Protein AF-A0A2V8Y7J4-F1 (afdb_monomer_lite)

Radius of gyration: 35.72 Å; chains: 1; bounding box: 95×107×97 Å

Sequence (690 aa):
MPSPNEKLAESLDVLKALQEGNRRVFRSDDLSRVHRERLVENGFLQEVMKGWLISSSPDAQAGESTPWHASFWEFCARYCDERFGEQWHLSPEQSLFLHGERTVIPDQLVVHSPKATNNDIELLFGTTLYDLKVAEMPAPTALTARHGLRLFTPAAALVRVPESFFQLYPLEAQVVMASLADASDLLRLLLNGGHSAKAGYLAKAFRQTGRGELADEILRAMKGAGYDVRESSPFEAGQVFRRQSRPAAPIVGRVEMLWESMRGKVLASFPKAPGLPTNKEAYLRFVDEIYRTDAYHSLSIEGYSVTPALVEKVRQGGWDPEYDPGDRRNRDALAARGYWQAFQLVKKEVEKVIAGENPAALARAAHNQWYRELFQPCVTAGLLEPGALAGYRNIPVYLRGSRYVPPRWEAVREAMPAFFDLLEKEPAPSVRAVLGHWLFGYVHPYPDGNGRMARFLMNVMLASGGYPWTVIRVIDRKSYLSALDRASIEMDIHPFTTFIVRRVQWRLERHDLKFPAPKESFDFRRDVVLFYGRDGESWVRCAISREALDDHFAGDGKDKLKVFRANRQPIEEEVRRKYLAGDTELDGSILIHSDDLPDAKQPGEASQPAEPDGGSPEGIGESAEDRSPAGAEQSRDLSTGRGDDAKQPAEPSQPAEPDGGSPEGIRESAEGRSRARPEESRESSKRPSQ

pLDDT: mean 82.96, std 21.97, range [23.36, 98.81]

Structure (mmCIF, N/CA/C/O backbone):
data_AF-A0A2V8Y7J4-F1
#
_entry.id   AF-A0A2V8Y7J4-F1
#
loop_
_atom_site.group_PDB
_atom_site.id
_atom_site.type_symbol
_atom_site.label_atom_id
_atom_site.label_alt_id
_atom_site.label_comp_id
_atom_site.label_asym_id
_atom_site.label_entity_id
_atom_site.label_seq_id
_atom_site.pdbx_PDB_ins_code
_atom_site.Cartn_x
_atom_site.Cartn_y
_atom_site.Cartn_z
_atom_site.occupancy
_atom_site.B_iso_or_equiv
_atom_site.auth_seq_id
_atom_site.auth_comp_id
_atom_site.auth_asym_id
_atom_site.auth_atom_id
_atom_site.pdbx_PDB_model_num
ATOM 1 N N . MET A 1 1 ? -48.752 34.801 42.761 1.00 60.50 1 MET A N 1
ATOM 2 C CA . MET A 1 1 ? -47.759 33.729 42.997 1.00 60.50 1 MET A CA 1
ATOM 3 C C . MET A 1 1 ? -48.059 32.625 42.002 1.00 60.50 1 MET A C 1
ATOM 5 O O . MET A 1 1 ? -49.221 32.240 41.962 1.00 60.50 1 MET A O 1
ATOM 9 N N . PRO A 1 2 ? -47.091 32.171 41.189 1.00 70.62 2 PRO A N 1
ATOM 10 C CA . PRO A 1 2 ? -47.336 31.100 40.229 1.00 70.62 2 PRO A CA 1
ATOM 11 C C . PRO A 1 2 ? -47.743 29.809 40.949 1.00 70.62 2 PRO A C 1
ATOM 13 O O . PRO A 1 2 ? -47.222 29.497 42.030 1.00 70.62 2 PRO A O 1
ATOM 16 N N . SER A 1 3 ? -48.694 29.094 40.358 1.00 86.50 3 SER A N 1
ATOM 17 C CA . SER A 1 3 ? -49.193 27.799 40.818 1.00 86.50 3 SER A CA 1
ATOM 18 C C . SER A 1 3 ? -48.100 26.718 40.750 1.00 86.50 3 SER A C 1
ATOM 20 O O . SER A 1 3 ? -47.120 26.869 40.013 1.00 86.50 3 SER A O 1
ATOM 22 N N . PRO A 1 4 ? -48.231 25.606 41.502 1.00 82.75 4 PRO A N 1
ATOM 23 C CA . PRO A 1 4 ? -47.299 24.479 41.409 1.00 82.75 4 PRO A CA 1
ATOM 24 C C . PRO A 1 4 ? -47.116 23.950 39.976 1.00 82.75 4 PRO A C 1
ATOM 26 O O . PRO A 1 4 ? -45.994 23.638 39.587 1.00 82.75 4 PRO A O 1
ATOM 29 N N . ASN A 1 5 ? -48.185 23.941 39.172 1.00 86.06 5 ASN A N 1
ATOM 30 C CA . ASN A 1 5 ? -48.148 23.485 37.780 1.00 86.06 5 ASN A CA 1
ATOM 31 C C . ASN A 1 5 ? -47.397 24.458 36.861 1.00 86.06 5 ASN A C 1
ATOM 33 O O . ASN A 1 5 ? -46.608 24.017 36.036 1.00 86.06 5 ASN A O 1
ATOM 37 N N . GLU A 1 6 ? -47.585 25.772 37.026 1.00 87.75 6 GLU A N 1
ATOM 38 C CA . GLU A 1 6 ? -46.834 26.786 36.262 1.00 87.75 6 GLU A CA 1
ATOM 39 C C . GLU A 1 6 ? -45.336 26.736 36.590 1.00 87.75 6 GLU A C 1
ATOM 41 O O . GLU A 1 6 ? -44.494 26.833 35.703 1.00 87.75 6 GLU A O 1
ATOM 46 N N . LYS A 1 7 ? -44.997 26.505 37.863 1.00 90.88 7 LYS A N 1
ATOM 47 C CA . LYS A 1 7 ? -43.617 26.280 38.307 1.00 90.88 7 LYS A CA 1
ATOM 48 C C . LYS A 1 7 ? -43.030 24.998 37.703 1.00 90.88 7 LYS A C 1
ATOM 50 O O . LYS A 1 7 ? -41.877 24.987 37.277 1.00 90.88 7 LYS A O 1
ATOM 55 N N . LEU A 1 8 ? -43.777 23.896 37.681 1.00 90.69 8 LEU A N 1
ATOM 56 C CA . LEU A 1 8 ? -43.297 22.661 37.059 1.00 90.69 8 LEU A CA 1
ATOM 57 C C . LEU A 1 8 ? -43.088 22.845 35.550 1.00 90.69 8 LEU A C 1
ATOM 59 O O . LEU A 1 8 ? -42.036 22.458 35.054 1.00 90.69 8 LEU A O 1
ATOM 63 N N . ALA A 1 9 ? -44.023 23.501 34.857 1.00 90.69 9 ALA A N 1
ATOM 64 C CA . ALA A 1 9 ? -43.907 23.817 33.434 1.00 90.69 9 ALA A CA 1
ATOM 65 C C . ALA A 1 9 ? -42.639 24.628 33.119 1.00 90.69 9 ALA A C 1
ATOM 67 O O . ALA A 1 9 ? -41.882 24.247 32.235 1.00 90.69 9 ALA A O 1
ATOM 68 N N . GLU A 1 10 ? -42.337 25.660 33.912 1.00 94.38 10 GLU A N 1
ATOM 69 C CA . GLU A 1 10 ? -41.095 26.435 33.785 1.00 94.38 10 GLU A CA 1
ATOM 70 C C . GLU A 1 10 ? -39.841 25.548 33.906 1.00 94.38 10 GLU A C 1
ATOM 72 O O . GLU A 1 10 ? -38.917 25.647 33.101 1.00 94.38 10 GLU A O 1
ATOM 77 N N . SER A 1 11 ? -39.800 24.639 34.887 1.00 95.00 11 SER A N 1
ATOM 78 C CA . SER A 1 11 ? -38.676 23.701 35.018 1.00 95.00 11 SER A CA 1
ATOM 79 C C . SER A 1 11 ? -38.592 22.710 33.853 1.00 95.00 11 SER A C 1
ATOM 81 O O . SER A 1 11 ? -37.490 22.320 33.471 1.00 95.00 11 SER A O 1
ATOM 83 N N . LEU A 1 12 ? -39.732 22.291 33.298 1.00 93.69 12 LEU A N 1
ATOM 84 C CA . LEU A 1 12 ? -39.785 21.406 32.135 1.00 93.69 12 LEU A CA 1
ATOM 85 C C . LEU A 1 12 ? -39.291 22.103 30.868 1.00 93.69 12 LEU A C 1
ATOM 87 O O . LEU A 1 12 ? -38.600 21.467 30.079 1.00 93.69 12 LEU A O 1
ATOM 91 N N . ASP A 1 13 ? -39.567 23.395 30.694 1.00 95.12 13 ASP A N 1
ATOM 92 C CA . ASP A 1 13 ? -39.021 24.179 29.583 1.00 95.12 13 ASP A CA 1
ATOM 93 C C . ASP A 1 13 ? -37.489 24.274 29.666 1.00 95.12 13 ASP A C 1
ATOM 95 O O . ASP A 1 13 ? -36.799 24.085 28.662 1.00 95.12 13 ASP A O 1
ATOM 99 N N . VAL A 1 14 ? -36.943 24.475 30.873 1.00 94.75 14 VAL A N 1
ATOM 100 C CA . VAL A 1 14 ? -35.488 24.452 31.108 1.00 94.75 14 VAL A CA 1
ATOM 101 C C . VAL A 1 14 ? -34.900 23.070 30.805 1.00 94.75 14 VAL A C 1
ATOM 103 O O . VAL A 1 14 ? -33.888 22.972 30.111 1.00 94.75 14 VAL A O 1
ATOM 106 N N . LEU A 1 15 ? -35.531 21.993 31.287 1.00 94.25 15 LEU A N 1
ATOM 107 C CA . LEU A 1 15 ? -35.072 20.628 31.013 1.00 94.25 15 LEU A CA 1
ATOM 108 C C . LEU A 1 15 ? -35.118 20.308 29.514 1.00 94.25 15 LEU A C 1
ATOM 110 O O . LEU A 1 15 ? -34.156 19.767 28.976 1.00 94.25 15 LEU A O 1
ATOM 114 N N . LYS A 1 16 ? -36.197 20.692 28.829 1.00 93.19 16 LYS A N 1
ATOM 115 C CA . LYS A 1 16 ? -36.366 20.499 27.387 1.00 93.19 16 LYS A CA 1
ATOM 116 C C . LYS A 1 16 ? -35.264 21.192 26.589 1.00 93.19 16 LYS A C 1
ATOM 118 O O . LYS A 1 16 ? -34.743 20.596 25.651 1.00 93.19 16 LYS A O 1
ATOM 123 N N . ALA A 1 17 ? -34.890 22.415 26.969 1.00 93.50 17 ALA A N 1
ATOM 124 C CA . ALA A 1 17 ? -33.776 23.126 26.345 1.00 93.50 17 ALA A CA 1
ATOM 125 C C . ALA A 1 17 ? -32.440 22.386 26.549 1.00 93.50 17 ALA A C 1
ATOM 127 O O . ALA A 1 17 ? -31.642 22.270 25.625 1.00 93.50 17 ALA A O 1
ATOM 128 N N . LEU A 1 18 ? -32.208 21.812 27.735 1.00 92.25 18 LEU A N 1
ATOM 129 C CA . LEU A 1 18 ? -31.013 20.999 27.996 1.00 92.25 18 LEU A CA 1
ATOM 130 C C . LEU A 1 18 ? -31.021 19.650 27.261 1.00 92.25 18 LEU A C 1
ATOM 132 O O . LEU A 1 18 ? -29.953 19.091 27.023 1.00 92.25 18 LEU A O 1
ATOM 136 N N . GLN A 1 19 ? -32.198 19.126 26.919 1.00 92.12 19 GLN A N 1
ATOM 137 C CA . GLN A 1 19 ? -32.387 17.872 26.183 1.00 92.12 19 GLN A CA 1
ATOM 138 C C . GLN A 1 19 ? -32.246 18.024 24.659 1.00 92.12 19 GLN A C 1
ATOM 140 O O . GLN A 1 19 ? -32.373 17.033 23.929 1.00 92.12 19 GLN A O 1
ATOM 145 N N . GLU A 1 20 ? -31.964 19.230 24.154 1.00 88.25 20 GLU A N 1
ATOM 146 C CA . GLU A 1 20 ? -31.650 19.435 22.740 1.00 88.25 20 GLU A CA 1
ATOM 147 C C . GLU A 1 20 ? -30.523 18.489 22.281 1.00 88.25 20 GLU A C 1
ATOM 149 O O . GLU A 1 20 ? -29.547 18.238 22.989 1.00 88.25 20 GLU A O 1
ATOM 154 N N . GLY A 1 21 ? -30.682 17.901 21.090 1.00 79.50 21 GLY A N 1
ATOM 155 C CA . GLY A 1 21 ? -29.734 16.909 20.570 1.00 79.50 21 GLY A CA 1
ATOM 156 C C . GLY A 1 21 ? -29.820 15.521 21.222 1.00 79.50 21 GLY A C 1
ATOM 157 O O . GLY A 1 21 ? -28.864 14.758 21.115 1.00 79.50 21 GLY A O 1
ATOM 158 N N . ASN A 1 22 ? -30.951 15.173 21.853 1.00 83.69 22 ASN A N 1
ATOM 159 C CA . ASN A 1 22 ? -31.193 13.895 22.549 1.00 83.69 22 ASN A CA 1
ATOM 160 C C . ASN A 1 22 ? -30.298 13.654 23.774 1.00 83.69 22 ASN A C 1
ATOM 162 O O . ASN A 1 22 ? -30.057 12.504 24.143 1.00 83.69 22 ASN A O 1
ATOM 166 N N . ARG A 1 23 ? -29.826 14.722 24.417 1.00 90.94 23 ARG A N 1
ATOM 167 C CA . ARG A 1 23 ? -29.030 14.639 25.642 1.00 90.94 23 ARG A CA 1
ATOM 168 C C . ARG A 1 23 ? -29.873 14.119 26.809 1.00 90.94 23 ARG A C 1
ATOM 170 O O . ARG A 1 23 ? -30.965 14.627 27.061 1.00 90.94 23 ARG A O 1
ATOM 177 N N . ARG A 1 24 ? -29.357 13.133 27.545 1.00 93.94 24 ARG A N 1
ATOM 178 C CA . ARG A 1 24 ? -30.041 12.522 28.701 1.00 93.94 24 ARG A CA 1
ATOM 179 C C . ARG A 1 24 ? -29.285 12.691 30.003 1.00 93.94 24 ARG A C 1
ATOM 181 O O . ARG A 1 24 ? -29.876 12.472 31.051 1.00 93.94 24 ARG A O 1
ATOM 188 N N . VAL A 1 25 ? -28.013 13.069 29.961 1.00 96.19 25 VAL A N 1
ATOM 189 C CA . VAL A 1 25 ? -27.167 13.183 31.153 1.00 96.19 25 VAL A CA 1
ATOM 190 C C . VAL A 1 25 ? -26.904 14.650 31.467 1.00 96.19 25 VAL A C 1
ATOM 192 O O . VAL A 1 25 ? -26.604 15.446 30.572 1.00 96.19 25 VAL A O 1
ATOM 195 N N . PHE A 1 26 ? -26.946 15.025 32.742 1.00 95.62 26 PHE A N 1
ATOM 196 C CA . PHE A 1 26 ? -26.774 16.399 33.210 1.00 95.62 26 PHE A CA 1
ATOM 197 C C . PHE A 1 26 ? -25.872 16.464 34.437 1.00 95.62 26 PHE A C 1
ATOM 199 O O . PHE A 1 26 ? -25.881 15.575 35.285 1.00 95.62 26 PHE A O 1
ATOM 206 N N . ARG A 1 27 ? -25.105 17.546 34.544 1.00 95.50 27 ARG A N 1
ATOM 207 C CA . ARG A 1 27 ? -24.462 17.932 35.792 1.00 95.50 27 ARG A CA 1
ATOM 208 C C . ARG A 1 27 ? -25.453 18.708 36.642 1.00 95.50 27 ARG A C 1
ATOM 210 O O . ARG A 1 27 ? -26.284 19.451 36.128 1.00 95.50 27 ARG A O 1
ATOM 217 N N . SER A 1 28 ? -25.313 18.603 37.956 1.00 93.38 28 SER A N 1
ATOM 218 C CA . SER A 1 28 ? -26.137 19.371 38.894 1.00 93.38 28 SER A CA 1
ATOM 219 C C . SER A 1 28 ? -26.027 20.887 38.711 1.00 93.38 28 SER A C 1
ATOM 221 O O . SER A 1 28 ? -26.956 21.582 39.118 1.00 93.38 28 SER A O 1
ATOM 223 N N . ASP A 1 29 ? -24.934 21.372 38.111 1.00 93.94 29 ASP A N 1
ATOM 224 C CA . ASP A 1 29 ? -24.674 22.789 37.826 1.00 93.94 29 ASP A CA 1
ATOM 225 C C . ASP A 1 29 ? -25.320 23.271 36.512 1.00 93.94 29 ASP A C 1
ATOM 227 O O . ASP A 1 29 ? -25.424 24.475 36.293 1.00 93.94 29 ASP A O 1
ATOM 231 N N . ASP A 1 30 ? -25.805 22.356 35.660 1.00 93.38 30 ASP A N 1
ATOM 232 C CA . ASP A 1 30 ? -26.556 22.710 34.443 1.00 93.38 30 ASP A CA 1
ATOM 233 C C . ASP A 1 30 ? -27.957 23.259 34.768 1.00 93.38 30 ASP A C 1
ATOM 235 O O . ASP A 1 30 ? -28.619 23.858 33.922 1.00 93.38 30 ASP A O 1
ATOM 239 N N . LEU A 1 31 ? -28.430 23.034 35.997 1.00 94.19 31 LEU A N 1
ATO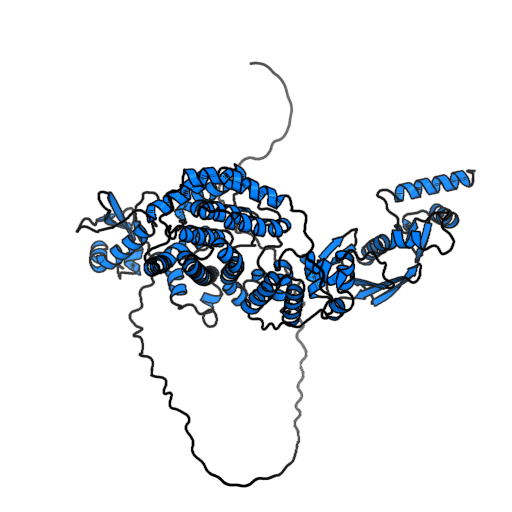M 240 C CA . LEU A 1 31 ? -29.755 23.403 36.478 1.00 94.19 31 LEU A CA 1
ATOM 241 C C . LEU A 1 31 ? -29.634 24.249 37.743 1.00 94.19 31 LEU A C 1
ATOM 243 O O . LEU A 1 31 ? -28.872 23.933 38.658 1.00 94.19 31 LEU A O 1
ATOM 247 N N . SER A 1 32 ? -30.466 25.289 37.856 1.00 95.06 32 SER A N 1
ATOM 248 C CA . SER A 1 32 ? -30.611 25.985 39.136 1.00 95.06 32 SER A CA 1
ATOM 249 C C . SER A 1 32 ? -31.103 25.001 40.203 1.00 95.06 32 SER A C 1
ATOM 251 O O . SER A 1 32 ? -31.851 24.063 39.907 1.00 95.06 32 SER A O 1
ATOM 253 N N . ARG A 1 33 ? -30.731 25.232 41.468 1.00 94.00 33 ARG A N 1
ATOM 254 C CA . ARG A 1 33 ? -31.173 24.396 42.597 1.00 94.00 33 ARG A CA 1
ATOM 255 C C . ARG A 1 33 ? -32.693 24.190 42.597 1.00 94.00 33 ARG A C 1
ATOM 257 O O . ARG A 1 33 ? -33.153 23.071 42.778 1.00 94.00 33 ARG A O 1
ATOM 264 N N . VAL A 1 34 ? -33.436 25.264 42.324 1.00 94.81 34 VAL A N 1
ATOM 265 C CA . VAL A 1 34 ? -34.903 25.276 42.296 1.00 94.81 34 VAL A CA 1
ATOM 266 C C . VAL A 1 34 ? -35.458 24.384 41.185 1.00 94.81 34 VAL A C 1
ATOM 268 O O . VAL A 1 34 ? -36.408 23.642 41.427 1.00 94.81 34 VAL A O 1
ATOM 271 N N . HIS A 1 35 ? -34.890 24.437 39.975 1.00 95.56 35 HIS A N 1
ATOM 272 C CA . HIS A 1 35 ? -35.353 23.582 38.880 1.00 95.56 35 HIS A CA 1
ATOM 273 C C . HIS A 1 35 ? -34.969 22.124 39.115 1.00 95.56 35 HIS A C 1
ATOM 275 O O . HIS A 1 35 ? -35.810 21.249 38.939 1.00 95.56 35 HIS A O 1
ATOM 281 N N . ARG A 1 36 ? -33.737 21.869 39.571 1.00 95.31 36 ARG A N 1
ATOM 282 C CA . ARG A 1 36 ? -33.234 20.522 39.857 1.00 95.31 36 ARG A CA 1
ATOM 283 C C . ARG A 1 36 ? -34.083 19.801 40.901 1.00 95.31 36 ARG A C 1
ATOM 285 O O . ARG A 1 36 ? -34.558 18.710 40.620 1.00 95.31 36 ARG A O 1
ATOM 292 N N . GLU A 1 37 ? -34.286 20.408 42.072 1.00 94.69 37 GLU A N 1
ATOM 293 C CA . GLU A 1 37 ? -35.083 19.806 43.154 1.00 94.69 37 GLU A CA 1
ATOM 294 C C . GLU A 1 37 ? -36.506 19.503 42.663 1.00 94.69 37 GLU A C 1
ATOM 296 O O . GLU A 1 37 ? -36.968 18.374 42.784 1.00 94.69 37 GLU A O 1
ATOM 301 N N . ARG A 1 38 ? -37.143 20.456 41.967 1.00 95.19 38 ARG A N 1
ATOM 302 C CA . ARG A 1 38 ? -38.491 20.277 41.408 1.00 95.19 38 ARG A CA 1
ATOM 303 C C . ARG A 1 38 ? -38.569 19.137 40.387 1.00 95.19 38 ARG A C 1
ATOM 305 O O . ARG A 1 38 ? -39.533 18.380 40.402 1.00 95.19 38 ARG A O 1
ATOM 312 N N . LEU A 1 39 ? -37.595 19.016 39.486 1.00 95.12 39 LEU A N 1
ATOM 313 C CA . LEU A 1 39 ? -37.585 17.977 38.448 1.00 95.12 39 LEU A CA 1
ATOM 314 C C . LEU A 1 39 ? -37.307 16.584 39.020 1.00 95.12 39 LEU A C 1
ATOM 316 O O . LEU A 1 39 ? -37.907 15.619 38.555 1.00 95.12 39 LEU A O 1
ATOM 320 N N . VAL A 1 40 ? -36.438 16.485 40.030 1.00 93.12 40 VAL A N 1
ATOM 321 C CA . VAL A 1 40 ? -36.165 15.226 40.739 1.00 93.12 40 VAL A CA 1
ATOM 322 C C . VAL A 1 40 ? -37.382 14.794 41.558 1.00 93.12 40 VAL A C 1
ATOM 324 O O . VAL A 1 40 ? -37.820 13.655 41.437 1.00 93.12 40 VAL A O 1
ATOM 327 N N . GLU A 1 41 ? -37.991 15.707 42.322 1.00 92.25 41 GLU A N 1
ATOM 328 C CA . GLU A 1 41 ? -39.204 15.429 43.112 1.00 92.25 41 GLU A CA 1
ATOM 329 C C . GLU A 1 41 ? -40.380 14.951 42.250 1.00 92.25 41 GLU A C 1
ATOM 331 O O . GLU A 1 41 ? -41.187 14.145 42.704 1.00 92.25 41 GLU A O 1
ATOM 336 N N . ASN A 1 42 ? -40.474 15.431 41.005 1.00 91.88 42 ASN A N 1
ATOM 337 C CA . ASN A 1 42 ? -41.527 15.048 40.062 1.00 91.88 42 ASN A CA 1
ATOM 338 C C . ASN A 1 42 ? -41.109 13.909 39.107 1.00 91.88 42 ASN A C 1
ATOM 340 O O . ASN A 1 42 ? -41.828 13.636 38.152 1.00 91.88 42 ASN A O 1
ATOM 344 N N . GLY A 1 43 ? -39.961 13.254 39.325 1.00 90.25 43 GLY A N 1
ATOM 345 C CA . GLY A 1 43 ? -39.546 12.056 38.579 1.00 90.25 43 GLY A CA 1
ATOM 346 C C . GLY A 1 43 ? -39.037 12.288 37.149 1.00 90.25 43 GLY A C 1
ATOM 347 O O . GLY A 1 43 ? -38.775 11.329 36.429 1.00 90.25 43 GLY A O 1
ATOM 348 N N . PHE A 1 44 ? -38.847 13.539 36.721 1.00 93.06 44 PHE A N 1
ATOM 349 C CA . PHE A 1 44 ? -38.276 13.863 35.404 1.00 93.06 44 PHE A CA 1
ATOM 350 C C . PHE A 1 44 ? -36.749 13.736 35.367 1.00 93.06 44 PHE A C 1
ATOM 352 O O . PHE A 1 44 ? -36.156 13.602 34.295 1.00 93.06 44 PHE A O 1
ATOM 359 N N . LEU A 1 45 ? -36.105 13.779 36.535 1.00 94.06 45 LEU A N 1
ATOM 360 C CA . LEU A 1 45 ? -34.676 13.543 36.700 1.00 94.06 45 LEU A CA 1
ATOM 361 C C . LEU A 1 45 ? -34.426 12.514 37.797 1.00 94.06 45 LEU A C 1
ATOM 363 O O . LEU A 1 45 ? -35.114 12.496 38.814 1.00 94.06 45 LEU A O 1
ATOM 367 N N . GLN A 1 46 ? -33.393 11.705 37.609 1.00 93.19 46 GLN A N 1
ATOM 368 C CA . GLN A 1 46 ? -32.898 10.753 38.595 1.00 93.19 46 GLN A CA 1
ATOM 369 C C . GLN A 1 46 ? -31.424 11.046 38.881 1.00 93.19 46 GLN A C 1
ATOM 371 O O . GLN A 1 46 ? -30.639 11.250 37.956 1.00 93.19 46 GLN A O 1
ATOM 376 N N . GLU A 1 47 ? -31.037 11.092 40.154 1.00 94.12 47 GLU A N 1
ATOM 377 C CA . GLU A 1 47 ? -29.630 11.230 40.542 1.00 94.12 47 GLU A CA 1
ATOM 378 C C . GLU A 1 47 ? -28.911 9.887 40.374 1.00 94.12 47 GLU A C 1
ATOM 380 O O . GLU A 1 47 ? -29.399 8.856 40.832 1.00 94.12 47 GLU A O 1
ATOM 385 N N . VAL A 1 48 ? -27.763 9.904 39.691 1.00 94.50 48 VAL A N 1
ATOM 386 C CA . VAL A 1 48 ? -26.905 8.719 39.511 1.00 94.50 48 VAL A CA 1
ATOM 387 C C . VAL A 1 48 ? -25.887 8.644 40.638 1.00 94.50 48 VAL A C 1
ATOM 389 O O . VAL A 1 48 ? -25.734 7.621 41.293 1.00 94.50 48 VAL A O 1
ATOM 392 N N . MET A 1 49 ? -25.193 9.759 40.851 1.00 94.31 49 MET A N 1
ATOM 393 C CA . MET A 1 49 ? -24.221 9.979 41.911 1.00 94.31 49 MET A CA 1
ATOM 394 C C . MET A 1 49 ? -24.147 11.480 42.188 1.00 94.31 49 MET A C 1
ATOM 396 O O . MET A 1 49 ? -24.610 12.289 41.380 1.00 94.31 49 MET A O 1
ATOM 400 N N . LYS A 1 50 ? -23.495 11.870 43.287 1.00 92.88 50 LYS A N 1
ATOM 401 C CA . LYS A 1 50 ? -23.375 13.281 43.667 1.00 92.88 50 LYS A CA 1
ATOM 402 C C . LYS A 1 50 ? -22.862 14.138 42.504 1.00 92.88 50 LYS A C 1
ATOM 404 O O . LYS A 1 50 ? -21.731 13.975 42.048 1.00 92.88 50 LYS A O 1
ATOM 409 N N . GLY A 1 51 ? -23.687 15.094 42.081 1.00 94.44 51 GLY A N 1
ATOM 410 C CA . GLY A 1 51 ? -23.355 16.038 41.010 1.00 94.44 51 GLY A CA 1
ATOM 411 C C . GLY A 1 51 ? -23.788 15.609 39.606 1.00 94.44 51 GLY A C 1
ATOM 412 O O . GLY A 1 51 ? -23.604 16.396 38.676 1.00 94.44 51 GLY A O 1
ATOM 413 N N . TRP A 1 52 ? -24.377 14.420 39.449 1.00 97.31 52 TRP A N 1
ATOM 414 C CA . TRP A 1 52 ? -24.772 13.859 38.159 1.00 97.31 52 TRP A CA 1
ATOM 415 C C . TRP A 1 52 ? -26.205 13.328 38.155 1.00 97.31 52 TRP A C 1
ATOM 417 O O . TRP A 1 52 ? -26.617 12.553 39.018 1.00 97.31 52 TRP A O 1
ATOM 427 N N . LEU A 1 53 ? -26.947 13.721 37.126 1.00 96.25 53 LEU A N 1
ATOM 428 C CA . LEU A 1 53 ? -28.365 13.444 36.940 1.00 96.25 53 LEU A CA 1
ATOM 429 C C . LEU A 1 53 ? -28.597 12.844 35.554 1.00 96.25 53 LEU A C 1
ATOM 431 O O . LEU A 1 53 ? -27.875 13.152 34.604 1.00 96.25 53 LEU A O 1
ATOM 435 N N . ILE A 1 54 ? -29.647 12.043 35.424 1.00 95.50 54 ILE A N 1
ATOM 436 C CA . ILE A 1 54 ? -30.145 11.536 34.146 1.00 95.50 54 ILE A CA 1
ATOM 437 C C . ILE A 1 54 ? -31.615 11.884 33.962 1.00 95.50 54 ILE A C 1
ATOM 439 O O . ILE A 1 54 ? -32.355 12.041 34.932 1.00 95.50 54 ILE A O 1
ATOM 443 N N . SER A 1 55 ? -32.038 11.971 32.706 1.00 93.06 55 SER A N 1
ATOM 444 C CA . SER A 1 55 ? -33.443 12.045 32.330 1.00 93.06 55 SER A CA 1
ATOM 445 C C . SER A 1 55 ? -34.173 10.780 32.772 1.00 93.06 55 SER A C 1
ATOM 447 O O . SER A 1 55 ? -33.707 9.672 32.513 1.00 93.06 55 SER A O 1
ATOM 449 N N . SER A 1 56 ? -35.344 10.955 33.374 1.00 91.31 56 SER A N 1
ATOM 450 C CA . SER A 1 56 ? -36.250 9.871 33.755 1.00 91.31 56 SER A CA 1
ATOM 451 C C . SER A 1 56 ? -37.691 10.206 33.354 1.00 91.31 56 SER A C 1
ATOM 453 O O . SER A 1 56 ? -37.961 11.291 32.832 1.00 91.31 56 SER A O 1
ATOM 455 N N . SER A 1 57 ? -38.603 9.253 33.541 1.00 84.88 57 SER A N 1
ATOM 456 C CA . SER A 1 57 ? -40.042 9.455 33.374 1.00 84.88 57 SER A CA 1
ATOM 457 C C . SER A 1 57 ? -40.725 9.482 34.744 1.00 84.88 57 SER A C 1
ATOM 459 O O . SER A 1 57 ? -40.439 8.602 35.556 1.00 84.88 57 SER A O 1
ATOM 461 N N . PRO A 1 58 ? -41.680 10.398 34.990 1.00 84.38 58 PRO A N 1
ATOM 462 C CA . PRO A 1 58 ? -42.536 10.352 36.178 1.00 84.38 58 PRO A CA 1
ATOM 463 C C . PRO A 1 58 ? -43.335 9.048 36.298 1.00 84.38 58 PRO A C 1
ATOM 465 O O . PRO A 1 58 ? -43.685 8.642 37.401 1.00 84.38 58 PRO A O 1
ATOM 468 N N . ASP A 1 59 ? -43.608 8.396 35.163 1.00 81.88 59 ASP A N 1
ATOM 469 C CA . ASP A 1 59 ? -44.320 7.116 35.102 1.00 81.88 59 ASP A CA 1
ATOM 470 C C . ASP A 1 59 ? -43.402 5.908 35.368 1.00 81.88 59 ASP A C 1
ATOM 472 O O . ASP A 1 59 ? -43.887 4.776 35.439 1.00 81.88 59 ASP A O 1
ATOM 476 N N . ALA A 1 60 ? -42.084 6.121 35.486 1.00 74.19 60 ALA A N 1
ATOM 477 C CA . ALA A 1 60 ? -41.136 5.049 35.763 1.00 74.19 60 ALA A CA 1
ATOM 478 C C . ALA A 1 60 ? -41.375 4.491 37.170 1.00 74.19 60 ALA A C 1
ATOM 480 O O . ALA A 1 60 ? -41.486 5.234 38.151 1.00 74.19 60 ALA A O 1
ATOM 481 N N . GLN A 1 61 ? -41.451 3.167 37.286 1.00 72.50 61 GLN A N 1
ATOM 482 C CA . GLN A 1 61 ? -41.678 2.540 38.585 1.00 72.50 61 GLN A CA 1
ATOM 483 C C . GLN A 1 61 ? -40.448 2.711 39.484 1.00 72.50 61 GLN A C 1
ATOM 485 O O . GLN A 1 61 ? -39.305 2.703 39.025 1.00 72.50 61 GLN A O 1
ATOM 490 N N . ALA A 1 62 ? -40.664 2.838 40.795 1.00 68.81 62 ALA A N 1
ATOM 491 C CA . ALA A 1 62 ? -39.562 2.897 41.749 1.00 68.81 62 ALA A CA 1
ATOM 492 C C . ALA A 1 62 ? -38.696 1.626 41.637 1.00 68.81 62 ALA A C 1
ATOM 494 O O . ALA A 1 62 ? -39.185 0.518 41.849 1.00 68.81 62 ALA A O 1
ATOM 495 N N . GLY A 1 63 ? -37.413 1.795 41.299 1.00 71.06 63 GLY A N 1
ATOM 496 C CA . GLY A 1 63 ? -36.485 0.686 41.045 1.00 71.06 63 GLY A CA 1
ATOM 497 C C . GLY A 1 63 ? -36.404 0.226 39.583 1.00 71.06 63 GLY A C 1
ATOM 498 O O . GLY A 1 63 ? -35.738 -0.768 39.308 1.00 71.06 63 GLY A O 1
ATOM 499 N N . GLU A 1 64 ? -37.034 0.929 38.640 1.00 81.38 64 GLU A N 1
ATOM 500 C CA . GLU A 1 64 ? -36.911 0.641 37.210 1.00 81.38 64 GLU A CA 1
ATOM 501 C C . GLU A 1 64 ? -35.554 1.095 36.646 1.00 81.38 64 GLU A C 1
ATOM 503 O O . GLU A 1 64 ? -35.159 2.253 36.783 1.00 81.38 64 GLU A O 1
ATOM 508 N N . SER A 1 65 ? -34.849 0.193 35.957 1.00 87.50 65 SER A N 1
ATOM 509 C CA . SER A 1 65 ? -33.505 0.449 35.425 1.00 87.50 65 SER A CA 1
ATOM 510 C C . SER A 1 65 ? -33.476 1.020 34.004 1.00 87.50 65 SER A C 1
ATOM 512 O O . SER A 1 65 ? -32.408 1.400 33.522 1.00 87.50 65 SER A O 1
ATOM 514 N N . THR A 1 66 ? -34.617 1.108 33.312 1.00 88.00 66 THR A N 1
ATOM 515 C CA . THR A 1 66 ? -34.702 1.567 31.914 1.00 88.00 66 THR A CA 1
ATOM 516 C C . THR A 1 66 ? -34.075 2.951 31.692 1.00 88.00 66 THR A C 1
ATOM 518 O O . THR A 1 66 ? -33.257 3.072 30.773 1.00 88.00 66 THR A O 1
ATOM 521 N N . PRO A 1 67 ? -34.368 3.987 32.513 1.00 90.19 67 PRO A N 1
ATOM 522 C CA . PRO A 1 67 ? -33.762 5.310 32.338 1.00 90.19 67 PRO A CA 1
ATOM 523 C C . PRO A 1 67 ? -32.237 5.280 32.478 1.00 90.19 67 PRO A C 1
ATOM 525 O O . PRO A 1 67 ? -31.522 5.923 31.703 1.00 90.19 67 PRO A O 1
ATOM 528 N N . TRP A 1 68 ? -31.736 4.475 33.422 1.00 93.44 68 TRP A N 1
ATOM 529 C CA . TRP A 1 68 ? -30.306 4.264 33.608 1.00 93.44 68 TRP A CA 1
ATOM 530 C C . TRP A 1 68 ? -29.680 3.568 32.407 1.00 93.44 68 TRP A C 1
ATOM 532 O O . TRP A 1 68 ? -28.727 4.086 31.834 1.00 93.44 68 TRP A O 1
ATOM 542 N N . HIS A 1 69 ? -30.247 2.449 31.959 1.00 91.19 69 HIS A N 1
ATOM 543 C CA . HIS A 1 69 ? -29.707 1.696 30.831 1.00 91.19 69 HIS A CA 1
ATOM 544 C C . HIS A 1 69 ? -29.680 2.523 29.537 1.00 91.19 69 HIS A C 1
ATOM 546 O O . HIS A 1 69 ? -28.715 2.466 28.776 1.00 91.19 69 HIS A O 1
ATOM 552 N N . ALA A 1 70 ? -30.702 3.353 29.314 1.00 89.94 70 ALA A N 1
ATOM 553 C CA . ALA A 1 70 ? -30.770 4.264 28.174 1.00 89.94 70 ALA A CA 1
ATOM 554 C C . ALA A 1 70 ? -29.749 5.416 28.236 1.00 89.94 70 ALA A C 1
ATOM 556 O O . ALA A 1 70 ? -29.486 6.042 27.204 1.00 89.94 70 ALA A O 1
ATOM 557 N N . SER A 1 71 ? -29.201 5.705 29.420 1.00 94.44 71 SER A N 1
ATOM 558 C CA . SER A 1 71 ? -28.274 6.814 29.675 1.00 94.44 71 SER A CA 1
ATOM 559 C C . SER A 1 71 ? -26.850 6.349 29.996 1.00 94.44 71 SER A C 1
ATOM 561 O O . SER A 1 71 ? -25.942 7.171 29.970 1.00 94.44 71 SER A O 1
ATOM 563 N N . PHE A 1 72 ? -26.631 5.057 30.263 1.00 95.31 72 PHE A N 1
ATOM 564 C CA . PHE A 1 72 ? -25.375 4.494 30.772 1.00 95.31 72 PHE A CA 1
ATOM 565 C C . PHE A 1 72 ? -24.150 4.915 29.952 1.00 95.31 72 PHE A C 1
ATOM 567 O O . PHE A 1 72 ? -23.219 5.521 30.476 1.00 95.31 72 PHE A O 1
ATOM 574 N N . TRP A 1 73 ? -24.164 4.654 28.642 1.00 94.81 73 TRP A N 1
ATOM 575 C CA . TRP A 1 73 ? -23.018 4.951 27.778 1.00 94.81 73 TRP A CA 1
ATOM 576 C C . TRP A 1 73 ? -22.765 6.452 27.615 1.00 94.81 73 TRP A C 1
ATOM 578 O O . TRP A 1 73 ? -21.611 6.878 27.616 1.00 94.81 73 TRP A O 1
ATOM 588 N N . GLU A 1 74 ? -23.829 7.257 27.520 1.00 95.44 74 GLU A N 1
ATOM 589 C CA . GLU A 1 74 ? -23.713 8.721 27.509 1.00 95.44 74 GLU A CA 1
ATOM 590 C C . GLU A 1 74 ? -23.126 9.217 28.834 1.00 95.44 74 GLU A C 1
ATOM 592 O O . GLU A 1 74 ? -22.256 10.087 28.840 1.00 95.44 74 GLU A O 1
ATOM 597 N N . PHE A 1 75 ? -23.561 8.633 29.954 1.00 96.81 75 PHE A N 1
ATOM 598 C CA . PHE A 1 75 ? -23.085 8.990 31.281 1.00 96.81 75 PHE A CA 1
ATOM 599 C C . PHE A 1 75 ? -21.594 8.708 31.395 1.00 96.81 75 PHE A C 1
ATOM 601 O O . PHE A 1 75 ? -20.844 9.616 31.738 1.00 96.81 75 PHE A O 1
ATOM 608 N N . CYS A 1 76 ? -21.147 7.503 31.036 1.00 96.62 76 CYS A N 1
ATOM 609 C CA . CYS A 1 76 ? -19.734 7.147 31.084 1.00 96.62 76 CYS A CA 1
ATOM 610 C C . CYS A 1 76 ? -18.890 8.064 30.190 1.00 96.62 76 CYS A C 1
ATOM 612 O O . CYS A 1 76 ? -17.870 8.571 30.646 1.00 96.62 76 CYS A O 1
ATOM 614 N N . ALA A 1 77 ? -19.331 8.343 28.956 1.00 96.31 77 ALA A N 1
ATOM 615 C CA . ALA A 1 77 ? -18.619 9.250 28.057 1.00 96.31 77 ALA A CA 1
ATOM 616 C C . ALA A 1 77 ? -18.449 10.649 28.671 1.00 96.31 77 ALA A C 1
ATOM 618 O O . ALA A 1 77 ? -17.331 11.152 28.780 1.00 96.31 77 ALA A O 1
ATOM 619 N N . ARG A 1 78 ? -19.550 11.257 29.133 1.00 95.62 78 ARG A N 1
ATOM 620 C CA . ARG A 1 78 ? -19.530 12.617 29.691 1.00 95.62 78 ARG A CA 1
ATOM 621 C C . ARG A 1 78 ? -18.803 12.694 31.027 1.00 95.62 78 ARG A C 1
ATOM 623 O O . ARG A 1 78 ? -18.080 13.657 31.263 1.00 95.62 78 ARG A O 1
ATOM 630 N N . TYR A 1 79 ? -18.978 11.693 31.886 1.00 96.38 79 TYR A N 1
ATOM 631 C CA . TYR A 1 79 ? -18.273 11.594 33.158 1.00 96.38 79 TYR A CA 1
ATOM 632 C C . TYR A 1 79 ? -16.760 11.543 32.941 1.00 96.38 79 TYR A C 1
ATOM 634 O O . TYR A 1 79 ? -16.012 12.292 33.570 1.00 96.38 79 TYR A O 1
ATOM 642 N N . CYS A 1 80 ? -16.304 10.693 32.020 1.00 97.19 80 CYS A N 1
ATOM 643 C CA . CYS A 1 80 ? -14.888 10.561 31.715 1.00 97.19 80 CYS A CA 1
ATOM 644 C C . CYS A 1 80 ? -14.322 11.801 31.013 1.00 97.19 80 CYS A C 1
ATOM 646 O O . CYS A 1 80 ? -13.209 12.203 31.342 1.00 97.19 80 CYS A O 1
ATOM 648 N N . ASP A 1 81 ? -15.075 12.446 30.118 1.00 96.56 81 ASP A N 1
ATOM 649 C CA . ASP A 1 81 ? -14.665 13.715 29.501 1.00 96.56 81 ASP A CA 1
ATOM 650 C C . ASP A 1 81 ? -14.488 14.828 30.534 1.00 96.56 81 ASP A C 1
ATOM 652 O O . ASP A 1 81 ? -13.480 15.531 30.519 1.00 96.56 81 ASP A O 1
ATOM 656 N N . GLU A 1 82 ? -15.424 14.961 31.472 1.00 96.12 82 GLU A N 1
ATOM 657 C CA . GLU A 1 82 ? -15.324 15.948 32.549 1.00 96.12 82 GLU A CA 1
ATOM 658 C C . GLU A 1 82 ? -14.130 15.656 33.468 1.00 96.12 82 GLU A C 1
ATOM 660 O O . GLU A 1 82 ? -13.382 16.557 33.844 1.00 96.12 82 GLU A O 1
ATOM 665 N N . ARG A 1 83 ? -13.930 14.385 33.832 1.00 95.50 83 ARG A N 1
ATOM 666 C CA . ARG A 1 83 ? -12.907 13.988 34.806 1.00 95.50 83 ARG A CA 1
ATOM 667 C C . ARG A 1 83 ? -11.497 13.953 34.215 1.00 95.50 83 ARG A C 1
ATOM 669 O O . ARG A 1 83 ? -10.536 14.313 34.894 1.00 95.50 83 ARG A O 1
ATOM 676 N N . PHE A 1 84 ? -11.349 13.496 32.975 1.00 96.88 84 PHE A N 1
ATOM 677 C CA . PHE A 1 84 ? -10.052 13.184 32.367 1.00 96.88 84 PHE A CA 1
ATOM 678 C C . PHE A 1 84 ? -9.727 14.041 31.134 1.00 96.88 84 PHE A C 1
ATOM 680 O O . PHE A 1 84 ? -8.573 14.056 30.680 1.00 96.88 84 PHE A O 1
ATOM 687 N N . GLY A 1 85 ? -10.691 14.803 30.611 1.00 95.88 85 GLY A N 1
ATOM 688 C CA . GLY A 1 85 ? -10.570 15.485 29.325 1.00 95.88 85 GLY A CA 1
ATOM 689 C C . GLY A 1 85 ? -10.487 14.466 28.192 1.00 95.88 85 GLY A C 1
ATOM 690 O O . GLY A 1 85 ? -11.219 13.485 28.167 1.00 95.88 85 GLY A O 1
ATOM 691 N N . GLU A 1 86 ? -9.545 14.644 27.268 1.00 93.88 86 GLU A N 1
ATOM 692 C CA . GLU A 1 86 ? -9.358 13.704 26.152 1.00 93.88 86 GLU A CA 1
ATOM 693 C C . GLU A 1 86 ? -8.488 12.484 26.493 1.00 93.88 86 GLU A C 1
ATOM 695 O O . GLU A 1 86 ? -8.328 11.580 25.674 1.00 93.88 86 GLU A O 1
ATOM 700 N N . GLN A 1 87 ? -7.912 12.443 27.697 1.00 96.69 87 GLN A N 1
ATOM 701 C CA . GLN A 1 87 ? -6.919 11.445 28.096 1.00 96.69 87 GLN A CA 1
ATOM 702 C C . GLN A 1 87 ? -7.562 10.233 28.771 1.00 96.69 87 GLN A C 1
ATOM 704 O O . GLN A 1 87 ? -7.190 9.876 29.888 1.00 96.69 87 GLN A O 1
ATOM 709 N N . TRP A 1 88 ? -8.534 9.603 28.115 1.00 97.81 88 TRP A N 1
ATOM 710 C CA . TRP A 1 88 ? -9.110 8.342 28.579 1.00 97.81 88 TRP A CA 1
ATOM 711 C C . TRP A 1 88 ? -9.518 7.433 27.422 1.00 97.81 88 TRP A C 1
ATOM 713 O O . TRP A 1 88 ? -9.721 7.889 26.297 1.00 97.81 88 TRP A O 1
ATOM 723 N N . HIS A 1 89 ? -9.643 6.138 27.691 1.00 98.19 89 HIS A N 1
ATOM 724 C CA . HIS A 1 89 ? -10.208 5.169 26.754 1.00 98.19 89 HIS A CA 1
ATOM 725 C C . HIS A 1 89 ? -10.786 3.959 27.497 1.00 98.19 89 HIS A C 1
ATOM 727 O O . HIS A 1 89 ? -10.438 3.705 28.647 1.00 98.19 89 HIS A O 1
ATOM 733 N N . LEU A 1 90 ? -11.662 3.193 26.848 1.00 97.75 90 LEU A N 1
ATOM 734 C CA . LEU A 1 90 ? -12.135 1.911 27.381 1.00 97.75 90 LEU A CA 1
ATOM 735 C C . LEU A 1 90 ? -11.062 0.822 27.247 1.00 97.75 90 LEU A C 1
ATOM 737 O O . LEU A 1 90 ? -10.149 0.928 26.418 1.00 97.75 90 LEU A O 1
ATOM 741 N N . SER A 1 91 ? -11.180 -0.244 28.043 1.00 97.00 91 SER A N 1
ATOM 742 C CA . SER A 1 91 ? -10.282 -1.400 27.942 1.00 97.00 91 SER A CA 1
ATOM 743 C C . SER A 1 91 ? -10.331 -2.063 26.546 1.00 97.00 91 SER A C 1
ATOM 745 O O . SER A 1 91 ? -11.303 -1.883 25.792 1.00 97.00 91 SER A O 1
ATOM 747 N N . PRO A 1 92 ? -9.298 -2.838 26.158 1.00 96.94 92 PRO A N 1
ATOM 748 C CA . PRO A 1 92 ? -9.310 -3.608 24.913 1.00 96.94 92 PRO A CA 1
ATOM 749 C C . PRO A 1 92 ? -10.519 -4.547 24.784 1.00 96.94 92 PRO A C 1
ATOM 751 O O . PRO A 1 92 ? -11.128 -4.616 23.718 1.00 96.94 92 PRO A O 1
ATOM 754 N N . GLU A 1 93 ? -10.909 -5.222 25.865 1.00 96.50 93 GLU A N 1
ATOM 755 C CA . GLU A 1 93 ? -12.042 -6.154 25.909 1.00 96.50 93 GLU A CA 1
ATOM 756 C C . GLU A 1 93 ? -13.358 -5.421 25.668 1.00 96.50 93 GLU A C 1
ATOM 758 O O . GLU A 1 93 ? -14.142 -5.815 24.805 1.00 96.50 93 GLU A O 1
ATOM 763 N N . GLN A 1 94 ? -13.571 -4.303 26.369 1.00 96.06 94 GLN A N 1
ATOM 764 C CA . GLN A 1 94 ? -14.776 -3.499 26.200 1.00 96.06 94 GLN A CA 1
ATOM 765 C C . GLN A 1 94 ? -14.863 -2.892 24.797 1.00 96.06 94 GLN A C 1
ATOM 767 O O . GLN A 1 94 ? -15.948 -2.790 24.220 1.00 96.06 94 GLN A O 1
ATOM 772 N N . SER A 1 95 ? -13.714 -2.530 24.222 1.00 97.00 95 SER A N 1
ATOM 773 C CA . SER A 1 95 ? -13.633 -2.090 22.831 1.00 97.00 95 SER A CA 1
ATOM 774 C C . SER A 1 95 ? -14.066 -3.209 21.875 1.00 97.00 95 SER A C 1
ATOM 776 O O . SER A 1 95 ? -14.869 -2.949 20.980 1.00 97.00 95 SER A O 1
ATOM 778 N N . LEU A 1 96 ? -13.607 -4.455 22.072 1.00 96.00 96 LEU A N 1
ATOM 779 C CA . LEU A 1 96 ? -14.044 -5.596 21.254 1.00 96.00 96 LEU A CA 1
ATOM 780 C C . LEU A 1 96 ? -15.529 -5.913 21.416 1.00 96.00 96 LEU A C 1
ATOM 782 O O . LEU A 1 96 ? -16.172 -6.208 20.415 1.00 96.00 96 LEU A O 1
ATOM 786 N N . PHE A 1 97 ? -16.093 -5.818 22.621 1.00 95.31 97 PHE A N 1
ATOM 787 C CA . PHE A 1 97 ? -17.534 -6.005 22.812 1.00 95.31 97 PHE A CA 1
ATOM 788 C C . PHE A 1 97 ? -18.346 -5.001 21.997 1.00 95.31 97 PHE A C 1
ATOM 790 O O . PHE A 1 97 ? -19.247 -5.398 21.261 1.00 95.31 97 PHE A O 1
ATOM 797 N N . LEU A 1 98 ? -17.984 -3.718 22.051 1.00 94.38 98 LEU A N 1
ATOM 798 C CA . LEU A 1 98 ? -18.686 -2.685 21.293 1.00 94.38 98 LEU A CA 1
ATOM 799 C C . LEU A 1 98 ? -18.491 -2.846 19.778 1.00 94.38 98 LEU A C 1
ATOM 801 O O . LEU A 1 98 ? -19.452 -2.694 19.030 1.00 94.38 98 LEU A O 1
ATOM 805 N N . HIS A 1 99 ? -17.290 -3.200 19.306 1.00 93.75 99 HIS A N 1
ATOM 806 C CA . HIS A 1 99 ? -17.060 -3.504 17.881 1.00 93.75 99 HIS A CA 1
ATOM 807 C C . HIS A 1 99 ? -17.755 -4.787 17.415 1.00 93.75 99 HIS A C 1
ATOM 809 O O . HIS A 1 99 ? -18.090 -4.907 16.241 1.00 93.75 99 HIS A O 1
ATOM 815 N N . GLY A 1 100 ? -17.969 -5.737 18.323 1.00 89.81 100 GLY A N 1
ATOM 816 C CA . GLY A 1 100 ? -18.740 -6.956 18.100 1.00 89.81 100 GLY A CA 1
ATOM 817 C C . GLY A 1 100 ? -20.254 -6.752 18.186 1.00 89.81 100 GLY A C 1
ATOM 818 O O . GLY A 1 100 ? -20.985 -7.734 18.129 1.00 89.81 100 GLY A O 1
ATOM 819 N N . GLU A 1 101 ? -20.723 -5.507 18.344 1.00 89.88 101 GLU A N 1
ATOM 820 C CA . GLU A 1 101 ? -22.134 -5.144 18.544 1.00 89.88 101 GLU A CA 1
ATOM 821 C C . GLU A 1 101 ? -22.781 -5.815 19.772 1.00 89.88 101 GLU A C 1
ATOM 823 O O . GLU A 1 101 ? -24.001 -5.978 19.849 1.00 89.88 101 GLU A O 1
ATOM 828 N N . ARG A 1 102 ? -21.977 -6.162 20.785 1.00 90.00 102 ARG A N 1
ATOM 829 C CA . ARG A 1 102 ? -22.480 -6.586 22.092 1.00 90.00 102 ARG A CA 1
ATOM 830 C C . ARG A 1 102 ? -22.901 -5.349 22.883 1.00 90.00 102 ARG A C 1
ATOM 832 O O . ARG A 1 102 ? -22.076 -4.642 23.453 1.00 90.00 102 ARG A O 1
ATOM 839 N N . THR A 1 103 ? -24.208 -5.115 22.943 1.00 79.69 103 THR A N 1
ATOM 840 C CA . THR A 1 103 ? -24.826 -3.942 23.589 1.00 79.69 103 THR A CA 1
ATOM 841 C C . THR A 1 103 ? -25.183 -4.151 25.064 1.00 79.69 103 THR A C 1
ATOM 843 O O . THR A 1 103 ? -25.888 -3.334 25.655 1.00 79.69 103 THR A O 1
ATOM 846 N N . VAL A 1 104 ? -24.694 -5.232 25.677 1.00 88.25 104 VAL A N 1
ATOM 847 C CA . VAL A 1 104 ? -24.899 -5.520 27.103 1.00 88.25 104 VAL A CA 1
ATOM 848 C C . VAL A 1 104 ? -24.162 -4.479 27.949 1.00 88.25 104 VAL A C 1
ATOM 850 O O . VAL A 1 104 ? -22.974 -4.237 27.735 1.00 88.25 104 VAL A O 1
ATOM 853 N N . ILE A 1 105 ? -24.863 -3.878 28.914 1.00 91.88 105 ILE A N 1
ATOM 854 C CA . ILE A 1 105 ? -24.252 -3.008 29.925 1.00 91.88 105 ILE A CA 1
ATOM 855 C C . ILE A 1 105 ? -23.457 -3.892 30.892 1.00 91.88 105 ILE A C 1
ATOM 857 O O . ILE A 1 105 ? -24.029 -4.849 31.415 1.00 91.88 105 ILE A O 1
ATOM 861 N N . PRO A 1 106 ? -22.158 -3.627 31.104 1.00 92.69 106 PRO A N 1
ATOM 862 C CA . PRO A 1 106 ? -21.352 -4.430 32.008 1.00 92.69 106 PRO A CA 1
ATOM 863 C C . PRO A 1 106 ? -21.646 -4.087 33.474 1.00 92.69 106 PRO A C 1
ATOM 865 O O . PRO A 1 106 ? -21.906 -2.929 33.805 1.00 92.69 106 PRO A O 1
ATOM 868 N N . ASP A 1 107 ? -21.504 -5.075 34.359 1.00 93.06 107 ASP A N 1
ATOM 869 C CA . ASP A 1 107 ? -21.554 -4.857 35.814 1.00 93.06 107 ASP A CA 1
ATOM 870 C C . ASP A 1 107 ? -20.418 -3.922 36.276 1.00 93.06 107 ASP A C 1
ATOM 872 O O . ASP A 1 107 ? -20.591 -3.107 37.180 1.00 93.06 107 ASP A O 1
ATOM 876 N N . GLN A 1 108 ? -19.259 -3.985 35.611 1.00 95.75 108 GLN A N 1
ATOM 877 C CA . GLN A 1 108 ? -18.145 -3.059 35.804 1.00 95.75 108 GLN A CA 1
ATOM 878 C C . GLN A 1 108 ? -17.577 -2.607 34.457 1.00 95.75 108 GLN A C 1
ATOM 880 O O . GLN A 1 108 ? -17.132 -3.422 33.647 1.00 95.75 108 GLN A O 1
ATOM 885 N N . LEU A 1 109 ? -17.560 -1.294 34.225 1.00 96.88 109 LEU A N 1
ATOM 886 C CA . LEU A 1 109 ? -16.918 -0.676 33.072 1.00 96.88 109 LEU A CA 1
ATOM 887 C C . LEU A 1 109 ? -15.500 -0.230 33.430 1.00 96.88 109 LEU A C 1
ATOM 889 O O . LEU A 1 109 ? -15.317 0.664 34.253 1.00 96.88 109 LEU A O 1
ATOM 893 N N . VAL A 1 110 ? -14.497 -0.799 32.764 1.00 97.56 110 VAL A N 1
ATOM 894 C CA . VAL A 1 110 ? -13.092 -0.433 32.982 1.00 97.56 110 VAL A CA 1
ATOM 895 C C . VAL A 1 110 ? -12.679 0.702 32.040 1.00 97.56 110 VAL A C 1
ATOM 897 O O . VAL A 1 110 ? -12.694 0.555 30.812 1.00 97.56 110 VAL A O 1
ATOM 900 N N . VAL A 1 111 ? -12.281 1.831 32.627 1.00 97.81 111 VAL A N 1
ATOM 901 C CA . VAL A 1 111 ? -11.804 3.032 31.930 1.00 97.81 111 VAL A CA 1
ATOM 902 C C . VAL A 1 111 ? -10.345 3.268 32.275 1.00 97.81 111 VAL A C 1
ATOM 904 O O . VAL A 1 111 ? -9.979 3.312 33.441 1.00 97.81 111 VAL A O 1
ATOM 907 N N . HIS A 1 112 ? -9.503 3.455 31.268 1.00 98.25 112 HIS A N 1
ATOM 908 C CA . HIS A 1 112 ? -8.084 3.729 31.445 1.00 98.25 112 HIS A CA 1
ATOM 909 C C . HIS A 1 112 ? -7.814 5.224 31.286 1.00 98.25 112 HIS A C 1
ATOM 911 O O . HIS A 1 112 ? -8.314 5.843 30.346 1.00 98.25 112 HIS A O 1
ATOM 917 N N . SER A 1 113 ? -6.992 5.802 32.162 1.00 97.88 113 SER A N 1
ATOM 918 C CA . SER A 1 113 ? -6.491 7.174 32.009 1.00 97.88 113 SER A CA 1
ATOM 919 C C . SER A 1 113 ? -5.170 7.382 32.759 1.00 97.88 113 SER A C 1
ATOM 921 O O . SER A 1 113 ? -5.025 6.880 33.873 1.00 97.88 113 SER A O 1
ATOM 923 N N . PRO A 1 114 ? -4.225 8.193 32.246 1.00 97.50 114 PRO A N 1
ATOM 924 C CA . PRO A 1 114 ? -3.078 8.651 33.036 1.00 97.50 114 PRO A CA 1
ATOM 925 C C . PRO A 1 114 ? -3.457 9.462 34.281 1.00 97.50 114 PRO A C 1
ATOM 927 O O . PRO A 1 114 ? -2.698 9.528 35.250 1.00 97.50 114 PRO A O 1
ATOM 930 N N . LYS A 1 115 ? -4.653 10.061 34.263 1.00 97.12 115 LYS A N 1
ATOM 931 C CA . LYS A 1 115 ? -5.226 10.859 35.353 1.00 97.12 115 LYS A CA 1
ATOM 932 C C . LYS A 1 115 ? -6.103 10.044 36.308 1.00 97.12 115 LYS A C 1
ATOM 934 O O . LYS A 1 115 ? -6.615 10.609 37.271 1.00 97.12 115 LYS A O 1
ATOM 939 N N . ALA A 1 116 ? -6.310 8.755 36.042 1.00 96.56 116 ALA A N 1
ATOM 940 C CA . ALA A 1 116 ? -7.125 7.904 36.898 1.00 96.56 116 ALA A CA 1
ATOM 941 C C . ALA A 1 116 ? -6.434 7.584 38.231 1.00 96.56 116 ALA A C 1
ATOM 943 O O . ALA A 1 116 ? -5.235 7.817 38.427 1.00 96.56 116 ALA A O 1
ATOM 944 N N . THR A 1 117 ? -7.230 7.065 39.161 1.00 95.81 117 THR A N 1
ATOM 945 C CA . THR A 1 117 ? -6.861 6.919 40.574 1.00 95.81 117 THR A CA 1
ATOM 946 C C . THR A 1 117 ? -7.043 5.504 41.124 1.00 95.81 117 THR A C 1
ATOM 948 O O . THR A 1 117 ? -6.777 5.305 42.305 1.00 95.81 117 THR A O 1
ATOM 951 N N . ASN A 1 118 ? -7.397 4.526 40.283 1.00 96.62 118 ASN A N 1
ATOM 952 C CA . ASN A 1 118 ? -7.654 3.126 40.642 1.00 96.62 118 ASN A CA 1
ATOM 953 C C . ASN A 1 118 ? -8.848 2.951 41.589 1.00 96.62 118 ASN A C 1
ATOM 955 O O . ASN A 1 118 ? -8.782 2.161 42.528 1.00 96.62 118 ASN A O 1
ATOM 959 N N . ASN A 1 119 ? -9.924 3.695 41.346 1.00 94.31 119 ASN A N 1
ATOM 960 C CA . ASN A 1 119 ? -11.128 3.715 42.164 1.00 94.31 119 ASN A CA 1
ATOM 961 C C . ASN A 1 119 ? -12.313 3.059 41.457 1.00 94.31 119 ASN A C 1
ATOM 963 O O . ASN A 1 119 ? -12.542 3.273 40.264 1.00 94.31 119 ASN A O 1
ATOM 967 N N . ASP A 1 120 ? -13.109 2.340 42.245 1.00 94.94 120 ASP A N 1
ATOM 968 C CA . ASP A 1 120 ? -14.453 1.916 41.873 1.00 94.94 120 ASP A CA 1
ATOM 969 C C . ASP A 1 120 ? -15.451 3.035 42.169 1.00 94.94 120 ASP A C 1
ATOM 971 O O . ASP A 1 120 ? -15.573 3.519 43.297 1.00 94.94 120 ASP A O 1
ATOM 975 N N . ILE A 1 121 ? -16.167 3.459 41.134 1.00 95.31 121 ILE A N 1
ATOM 976 C CA . ILE A 1 121 ? -17.259 4.419 41.233 1.00 95.31 121 ILE A CA 1
ATOM 977 C C . ILE A 1 121 ? -18.555 3.626 41.147 1.00 95.31 121 ILE A C 1
ATOM 979 O O . ILE A 1 121 ? -18.900 3.103 40.086 1.00 95.31 121 ILE A O 1
ATOM 983 N N . GLU A 1 122 ? -19.261 3.535 42.271 1.00 96.62 122 GLU A N 1
ATOM 984 C CA . GLU A 1 122 ? -20.586 2.924 42.327 1.00 96.62 122 GLU A CA 1
ATOM 985 C C . GLU A 1 122 ? -21.597 3.767 41.547 1.00 96.62 122 GLU A C 1
ATOM 987 O O . GLU A 1 122 ? -21.675 4.990 41.707 1.00 96.62 122 GLU A O 1
ATOM 992 N N . LEU A 1 123 ? -22.367 3.098 40.693 1.00 95.38 123 LEU A N 1
ATOM 993 C CA . LEU A 1 123 ? -23.428 3.685 39.888 1.00 95.38 123 LEU A CA 1
ATOM 994 C C . LEU A 1 123 ? -24.752 2.971 40.188 1.00 95.38 123 LEU A C 1
ATOM 996 O O . LEU A 1 123 ? -24.854 2.096 41.051 1.00 95.38 123 LEU A O 1
ATOM 1000 N N . LEU A 1 124 ? -25.809 3.365 39.483 1.00 93.50 124 LEU A N 1
ATOM 1001 C CA . LEU A 1 124 ? -27.132 2.797 39.706 1.00 93.50 124 LEU A CA 1
ATOM 1002 C C . LEU A 1 124 ? -27.192 1.312 39.313 1.00 93.50 124 LEU A C 1
ATOM 1004 O O . LEU A 1 124 ? -26.464 0.838 38.437 1.00 93.50 124 LEU A O 1
ATOM 1008 N N . PHE A 1 125 ? -28.117 0.587 39.946 1.00 92.12 125 PHE A N 1
ATOM 1009 C CA . PHE A 1 125 ? -28.479 -0.795 39.602 1.00 92.12 125 PHE A CA 1
ATOM 1010 C C . PHE A 1 125 ? -27.309 -1.792 39.618 1.00 92.12 125 PHE A C 1
ATOM 1012 O O . PHE A 1 125 ? -27.260 -2.704 38.801 1.00 92.12 125 PHE A O 1
ATOM 1019 N N . GLY A 1 126 ? -26.372 -1.622 40.556 1.00 89.88 126 GLY A N 1
ATOM 1020 C CA . GLY A 1 126 ? -25.245 -2.543 40.740 1.00 89.88 126 GLY A CA 1
ATOM 1021 C C . GLY A 1 126 ? -24.158 -2.430 39.670 1.00 89.88 126 GLY A C 1
ATOM 1022 O O . GLY A 1 126 ? -23.240 -3.241 39.661 1.00 89.88 126 GLY A O 1
ATOM 1023 N N . THR A 1 127 ? -24.248 -1.429 38.789 1.00 95.88 127 THR A N 1
ATOM 1024 C CA . THR A 1 127 ? -23.184 -1.127 37.829 1.00 95.88 127 THR A CA 1
ATOM 1025 C C . THR A 1 127 ? -22.093 -0.280 38.478 1.00 95.88 127 THR A C 1
ATOM 1027 O O . THR A 1 127 ? -22.352 0.512 39.386 1.00 95.88 127 THR A O 1
ATOM 1030 N N . THR A 1 128 ? -20.860 -0.429 38.006 1.00 97.19 128 THR A N 1
ATOM 1031 C CA . THR A 1 128 ? -19.693 0.306 38.507 1.00 97.19 128 THR A CA 1
ATOM 1032 C C . THR A 1 128 ? -18.820 0.803 37.355 1.00 97.19 128 THR A C 1
ATOM 1034 O O . THR A 1 128 ? -18.797 0.214 36.273 1.00 97.19 128 THR A O 1
ATOM 1037 N N . LEU A 1 129 ? -18.095 1.901 37.570 1.00 97.69 129 LEU A N 1
ATOM 1038 C CA . LEU A 1 129 ? -17.036 2.372 36.674 1.00 97.69 129 LEU A CA 1
ATOM 1039 C C . LEU A 1 129 ? -15.708 2.312 37.420 1.00 97.69 129 LEU A C 1
ATOM 1041 O O . LEU A 1 129 ? -15.528 3.014 38.412 1.00 97.69 129 LEU A O 1
ATOM 1045 N N . TYR A 1 130 ? -14.781 1.500 36.926 1.00 98.12 130 TYR A N 1
ATOM 1046 C CA . TYR A 1 130 ? -13.446 1.370 37.495 1.00 98.12 130 TYR A CA 1
ATOM 1047 C C . TYR A 1 130 ? -12.445 2.227 36.717 1.00 98.12 130 TYR A C 1
ATOM 1049 O O . TYR A 1 130 ? -12.240 2.006 35.518 1.00 98.12 130 TYR A O 1
ATOM 1057 N N . ASP A 1 131 ? -11.827 3.213 37.381 1.00 96.62 131 ASP A N 1
ATOM 1058 C CA . ASP A 1 131 ? -10.835 4.101 36.765 1.00 96.62 131 ASP A CA 1
ATOM 1059 C C . ASP A 1 131 ? -9.400 3.563 36.905 1.00 96.62 131 ASP A C 1
ATOM 1061 O O . ASP A 1 131 ? -8.680 3.849 37.853 1.00 96.62 131 ASP A O 1
ATOM 1065 N N . LEU A 1 132 ? -8.931 2.789 35.930 1.00 97.69 132 LEU A N 1
ATOM 1066 C CA . LEU A 1 132 ? -7.583 2.226 35.947 1.00 97.69 132 LEU A CA 1
ATOM 1067 C C . LEU A 1 132 ? -6.531 3.246 35.488 1.00 97.69 132 LEU A C 1
ATOM 1069 O O . LEU A 1 132 ? -6.566 3.774 34.371 1.00 97.69 132 LEU A O 1
ATOM 1073 N N . LYS A 1 133 ? -5.533 3.489 36.337 1.00 97.62 133 LYS A N 1
ATOM 1074 C CA . LYS A 1 133 ? -4.388 4.341 36.023 1.00 97.62 133 LYS A CA 1
ATOM 1075 C C . LYS A 1 133 ? -3.425 3.634 35.076 1.00 97.62 133 LYS A C 1
ATOM 1077 O O . LYS A 1 133 ? -2.888 2.576 35.394 1.00 97.62 133 LYS A O 1
ATOM 1082 N N . VAL A 1 134 ? -3.151 4.269 33.941 1.00 96.69 134 VAL A N 1
ATOM 1083 C CA . VAL A 1 134 ? -2.121 3.846 32.977 1.00 96.69 134 VAL A CA 1
ATOM 1084 C C . VAL A 1 134 ? -0.988 4.867 32.923 1.00 96.69 134 VAL A C 1
ATOM 1086 O O . VAL A 1 134 ? -1.170 6.011 33.321 1.00 96.69 134 VAL A O 1
ATOM 1089 N N . ALA A 1 135 ? 0.200 4.474 32.463 1.00 95.19 135 ALA A N 1
ATOM 1090 C CA . ALA A 1 135 ? 1.331 5.402 32.384 1.00 95.19 135 ALA A CA 1
ATOM 1091 C C . ALA A 1 135 ? 1.121 6.473 31.301 1.00 95.19 135 ALA A C 1
ATOM 1093 O O . ALA A 1 135 ? 1.342 7.658 31.535 1.00 95.19 135 ALA A O 1
ATOM 1094 N N . GLU A 1 136 ? 0.654 6.049 30.128 1.00 94.81 136 GLU A N 1
ATOM 1095 C CA . GLU A 1 136 ? 0.520 6.890 28.944 1.00 94.81 136 GLU A CA 1
ATOM 1096 C C . GLU A 1 136 ? -0.707 6.501 28.118 1.00 94.81 136 GLU A C 1
ATOM 1098 O O . GLU A 1 136 ? -1.239 5.392 28.230 1.00 94.81 136 GLU A O 1
ATOM 1103 N N . MET A 1 137 ? -1.169 7.440 27.293 1.00 96.19 137 MET A N 1
ATOM 1104 C CA . MET A 1 137 ? -2.225 7.167 26.324 1.00 96.19 137 MET A CA 1
ATOM 1105 C C . MET A 1 137 ? -1.667 6.347 25.155 1.00 96.19 137 MET A C 1
ATOM 1107 O O . MET A 1 137 ? -0.551 6.612 24.706 1.00 96.19 137 MET A O 1
ATOM 1111 N N . PRO A 1 138 ? -2.445 5.403 24.596 1.00 93.94 138 PRO A N 1
ATOM 1112 C CA . PRO A 1 138 ? -2.090 4.760 23.340 1.00 93.94 138 PRO A CA 1
ATOM 1113 C C . PRO A 1 138 ? -1.889 5.783 22.218 1.00 93.94 138 PRO A C 1
ATOM 1115 O O . PRO A 1 138 ? -2.477 6.867 22.236 1.00 93.94 138 PRO A O 1
ATOM 1118 N N . ALA A 1 139 ? -1.123 5.400 21.193 1.00 90.81 139 ALA A N 1
ATOM 1119 C CA . ALA A 1 139 ? -0.992 6.202 19.982 1.00 90.81 139 ALA A CA 1
ATOM 1120 C C . ALA A 1 139 ? -2.385 6.578 19.429 1.00 90.81 139 ALA A C 1
ATOM 1122 O O . ALA A 1 139 ? -3.259 5.707 19.380 1.00 90.81 139 ALA A O 1
ATOM 1123 N N . PRO A 1 140 ? -2.606 7.819 18.952 1.00 89.69 140 PRO A N 1
ATOM 1124 C CA . PRO A 1 140 ? -3.918 8.252 18.464 1.00 89.69 140 PRO A CA 1
ATOM 1125 C C . PRO A 1 140 ? -4.505 7.344 17.375 1.00 89.69 140 PRO A C 1
ATOM 1127 O O . PRO A 1 140 ? -5.708 7.123 17.329 1.00 89.69 140 PRO A O 1
ATOM 1130 N N . THR A 1 141 ? -3.653 6.749 16.536 1.00 87.75 141 THR A N 1
ATOM 1131 C CA . THR A 1 141 ? -4.039 5.798 15.478 1.00 87.75 141 THR A CA 1
ATOM 1132 C C . THR A 1 141 ? -4.548 4.451 16.003 1.00 87.75 141 THR A C 1
ATOM 1134 O O . THR A 1 141 ? -5.175 3.698 15.258 1.00 87.75 141 THR A O 1
ATOM 1137 N N . ALA A 1 142 ? -4.287 4.125 17.270 1.00 92.69 142 ALA A N 1
ATOM 1138 C CA . ALA A 1 142 ? -4.801 2.935 17.938 1.00 92.69 142 ALA A CA 1
ATOM 1139 C C . ALA A 1 142 ? -6.184 3.161 18.566 1.00 92.69 142 ALA A C 1
ATOM 1141 O O . ALA A 1 142 ? -6.795 2.188 19.009 1.00 92.69 142 ALA A O 1
ATOM 1142 N N . LEU A 1 143 ? -6.680 4.404 18.595 1.00 95.25 143 LEU A N 1
ATOM 1143 C CA . LEU A 1 143 ? -7.964 4.772 19.180 1.00 95.25 143 LEU A CA 1
ATOM 1144 C C . LEU A 1 143 ? -8.957 5.261 18.115 1.00 95.25 143 LEU A C 1
ATOM 1146 O O . LEU A 1 143 ? -8.586 5.773 17.063 1.00 95.25 143 LEU A O 1
ATOM 1150 N N . THR A 1 144 ? -10.244 5.106 18.401 1.00 95.19 144 THR A N 1
ATOM 1151 C CA . THR A 1 144 ? -11.359 5.639 17.614 1.00 95.19 144 THR A CA 1
ATOM 1152 C C . THR A 1 144 ? -12.465 6.113 18.547 1.00 95.19 144 THR A C 1
ATOM 1154 O O . THR A 1 144 ? -12.622 5.589 19.649 1.00 95.19 144 THR A O 1
ATOM 1157 N N . ALA A 1 145 ? -13.259 7.083 18.104 1.00 93.88 145 ALA A N 1
ATOM 1158 C CA . ALA A 1 145 ? -14.432 7.537 18.839 1.00 93.88 145 ALA A CA 1
ATOM 1159 C C . ALA A 1 145 ? -15.710 6.869 18.305 1.00 93.88 145 ALA A C 1
ATOM 1161 O O . ALA A 1 145 ? -15.895 6.765 17.092 1.00 93.88 145 ALA A O 1
ATOM 1162 N N . ARG A 1 146 ? -16.611 6.446 19.198 1.00 91.56 146 ARG A N 1
ATOM 1163 C CA . ARG A 1 146 ? -17.961 5.959 18.861 1.00 91.56 146 ARG A CA 1
ATOM 1164 C C . ARG A 1 146 ? -18.949 6.466 19.907 1.00 91.56 146 ARG A C 1
ATOM 1166 O O . ARG A 1 146 ? -18.828 6.122 21.074 1.00 91.56 146 ARG A O 1
ATOM 1173 N N . HIS A 1 147 ? -19.920 7.286 19.496 1.00 87.81 147 HIS A N 1
ATOM 1174 C CA . HIS A 1 147 ? -20.926 7.881 20.395 1.00 87.81 147 HIS A CA 1
ATOM 1175 C C . HIS A 1 147 ? -20.322 8.564 21.645 1.00 87.81 147 HIS A C 1
ATOM 1177 O O . HIS A 1 147 ? -20.814 8.388 22.752 1.00 87.81 147 HIS A O 1
ATOM 1183 N N . GLY A 1 148 ? -19.219 9.302 21.476 1.00 91.44 148 GLY A N 1
ATOM 1184 C CA . GLY A 1 148 ? -18.498 9.961 22.578 1.00 91.44 148 GLY A CA 1
ATOM 1185 C C . GLY A 1 148 ? -17.552 9.048 23.371 1.00 91.44 148 GLY A C 1
ATOM 1186 O O . GLY A 1 148 ? -16.695 9.543 24.093 1.00 91.44 148 GLY A O 1
ATOM 1187 N N . LEU A 1 149 ? -17.635 7.726 23.203 1.00 95.81 149 LEU A N 1
ATOM 1188 C CA . LEU A 1 149 ? -16.705 6.782 23.822 1.00 95.81 149 LEU A CA 1
ATOM 1189 C C . LEU A 1 149 ? -15.390 6.722 23.043 1.00 95.81 149 LEU A C 1
ATOM 1191 O O . LEU A 1 149 ? -15.405 6.665 21.812 1.00 95.81 149 LEU A O 1
ATOM 1195 N N . ARG A 1 150 ? -14.260 6.663 23.755 1.00 97.31 150 ARG A N 1
ATOM 1196 C CA . ARG A 1 150 ? -12.928 6.420 23.179 1.00 97.31 150 ARG A CA 1
ATOM 1197 C C . ARG A 1 150 ? -12.581 4.939 23.293 1.00 97.31 150 ARG A C 1
ATOM 1199 O O . ARG A 1 150 ? -12.436 4.412 24.393 1.00 97.31 150 ARG A O 1
ATOM 1206 N N . LEU A 1 151 ? -12.471 4.267 22.153 1.00 97.31 151 LEU A N 1
ATOM 1207 C CA . LEU A 1 151 ? -12.263 2.823 22.030 1.00 97.31 151 LEU A CA 1
ATOM 1208 C C . LEU A 1 151 ? -10.925 2.540 21.360 1.00 97.31 151 LEU A C 1
ATOM 1210 O O . LEU A 1 151 ? -10.476 3.332 20.536 1.00 97.31 151 LEU A O 1
ATOM 1214 N N . PHE A 1 152 ? -10.341 1.372 21.606 1.00 97.56 152 PHE A N 1
ATOM 1215 C CA . PHE A 1 152 ? -9.321 0.856 20.697 1.00 97.56 152 PHE A CA 1
ATOM 1216 C C . PHE A 1 152 ? -9.929 0.562 19.322 1.00 97.56 152 PHE A C 1
ATOM 1218 O O . PHE A 1 152 ? -11.076 0.126 19.226 1.00 97.56 152 PHE A O 1
ATOM 1225 N N . THR A 1 153 ? -9.168 0.762 18.245 1.00 96.00 153 THR A N 1
ATOM 1226 C CA . THR A 1 153 ? -9.558 0.259 16.918 1.00 96.00 153 THR A CA 1
ATOM 1227 C C . THR A 1 153 ? -9.655 -1.274 16.943 1.00 96.00 153 THR A C 1
ATOM 1229 O O . THR A 1 153 ? -8.973 -1.905 17.753 1.00 96.00 153 THR A O 1
ATOM 1232 N N . PRO A 1 154 ? -10.445 -1.910 16.054 1.00 95.88 154 PRO A N 1
ATOM 1233 C CA . PRO A 1 154 ? -10.555 -3.370 15.981 1.00 95.88 154 PRO A CA 1
ATOM 1234 C C . PRO A 1 154 ? -9.206 -4.105 16.010 1.00 95.88 154 PRO A C 1
ATOM 1236 O O . PRO A 1 154 ? -9.010 -5.025 16.802 1.00 95.88 154 PRO A O 1
ATOM 1239 N N . ALA A 1 155 ? -8.244 -3.656 15.197 1.00 95.50 155 ALA A N 1
ATOM 1240 C CA . ALA A 1 155 ? -6.907 -4.240 15.144 1.00 95.50 155 ALA A CA 1
ATOM 1241 C C . ALA A 1 155 ? -6.128 -4.038 16.457 1.00 95.50 155 ALA A C 1
ATOM 1243 O O . ALA A 1 155 ? -5.542 -4.989 16.971 1.00 95.50 155 ALA A O 1
ATOM 1244 N N . ALA A 1 156 ? -6.153 -2.830 17.034 1.00 96.38 156 ALA A N 1
ATOM 1245 C CA . ALA A 1 156 ? -5.475 -2.544 18.299 1.00 96.38 156 ALA A CA 1
ATOM 1246 C C . ALA A 1 156 ? -6.059 -3.338 19.468 1.00 96.38 156 ALA A C 1
ATOM 1248 O O . ALA A 1 156 ? -5.309 -3.863 20.288 1.00 96.38 156 ALA A O 1
ATOM 1249 N N . ALA A 1 157 ? -7.381 -3.477 19.512 1.00 97.19 157 ALA A N 1
ATOM 1250 C CA . ALA A 1 157 ? -8.066 -4.254 20.526 1.00 97.19 157 ALA A CA 1
ATOM 1251 C C . ALA A 1 157 ? -7.702 -5.747 20.417 1.00 97.19 157 ALA A C 1
ATOM 1253 O O . ALA A 1 157 ? -7.280 -6.332 21.409 1.00 97.19 157 ALA A O 1
ATOM 1254 N N . LEU A 1 158 ? -7.738 -6.338 19.211 1.00 96.50 158 LEU A N 1
ATOM 1255 C CA . LEU A 1 158 ? -7.368 -7.746 18.974 1.00 96.50 158 LEU A CA 1
ATOM 1256 C C . LEU A 1 158 ? -5.926 -8.082 19.388 1.00 96.50 158 LEU A C 1
ATOM 1258 O O . LEU A 1 158 ? -5.671 -9.172 19.898 1.00 96.50 158 LEU A O 1
ATOM 1262 N N . VAL A 1 159 ? -4.978 -7.162 19.180 1.00 96.25 159 VAL A N 1
ATOM 1263 C CA . VAL A 1 159 ? -3.579 -7.353 19.607 1.00 96.25 159 VAL A CA 1
ATOM 1264 C C . VAL A 1 159 ? -3.445 -7.310 21.132 1.00 96.25 159 VAL A C 1
ATOM 1266 O O . VAL A 1 159 ? -2.593 -8.004 21.689 1.00 96.25 159 VAL A O 1
ATOM 1269 N N . ARG A 1 160 ? -4.278 -6.513 21.811 1.00 95.50 160 ARG A N 1
ATOM 1270 C CA . ARG A 1 160 ? -4.138 -6.199 23.240 1.00 95.50 160 ARG A CA 1
ATOM 1271 C C . ARG A 1 160 ? -4.963 -7.068 24.176 1.00 95.50 160 ARG A C 1
ATOM 1273 O O . ARG A 1 160 ? -4.568 -7.205 25.328 1.00 95.50 160 ARG A O 1
ATOM 1280 N N . VAL A 1 161 ? -6.069 -7.650 23.715 1.00 95.62 161 VAL A N 1
ATOM 1281 C CA . VAL A 1 161 ? -6.875 -8.531 24.568 1.00 95.62 161 VAL A CA 1
ATOM 1282 C C . VAL A 1 161 ? -6.108 -9.798 24.973 1.00 95.62 161 VAL A C 1
ATOM 1284 O O . VAL A 1 161 ? -5.297 -10.321 24.189 1.00 95.62 161 VAL A O 1
ATOM 1287 N N . PRO A 1 162 ? -6.364 -10.330 26.182 1.00 93.50 162 PRO A N 1
ATOM 1288 C CA . PRO A 1 162 ? -5.811 -11.602 26.617 1.00 93.50 162 PRO A CA 1
ATOM 1289 C C . PRO A 1 162 ? -6.318 -12.741 25.729 1.00 93.50 162 PRO A C 1
ATOM 1291 O O . PRO A 1 162 ? -7.399 -12.678 25.148 1.00 93.50 162 PRO A O 1
ATOM 1294 N N . GLU A 1 163 ? -5.537 -13.815 25.628 1.00 90.44 163 GLU A N 1
ATOM 1295 C CA . GLU A 1 163 ? -5.908 -14.993 24.828 1.00 90.44 163 GLU A CA 1
ATOM 1296 C C . GLU A 1 163 ? -7.212 -15.642 25.318 1.00 90.44 163 GLU A C 1
ATOM 1298 O O . GLU A 1 163 ? -8.019 -16.092 24.508 1.00 90.44 163 GLU A O 1
ATOM 1303 N N . SER A 1 164 ? -7.489 -15.581 26.626 1.00 91.56 164 SER A N 1
ATOM 1304 C CA . SER A 1 164 ? -8.753 -16.048 27.212 1.00 91.56 164 SER A CA 1
ATOM 1305 C C . SER A 1 164 ? -9.989 -15.367 26.615 1.00 91.56 164 SER A C 1
ATOM 1307 O O . SER A 1 164 ? -11.055 -15.978 26.588 1.00 91.56 164 SER A O 1
ATOM 1309 N N . PHE A 1 165 ? -9.865 -14.148 26.072 1.00 93.00 165 PHE A N 1
ATOM 1310 C CA . PHE A 1 165 ? -10.977 -13.458 25.417 1.00 93.00 165 PHE A CA 1
ATOM 1311 C C . PHE A 1 165 ? -11.535 -14.266 24.237 1.00 93.00 165 PHE A C 1
ATOM 1313 O O . PHE A 1 165 ? -12.747 -14.350 24.074 1.00 93.00 165 PHE A O 1
ATOM 1320 N N . PHE A 1 166 ? -10.674 -14.903 23.439 1.00 90.00 166 PHE A N 1
ATOM 1321 C CA . PHE A 1 166 ? -11.092 -15.667 22.257 1.00 90.00 166 PHE A CA 1
ATOM 1322 C C . PHE A 1 166 ? -11.857 -16.942 22.622 1.00 90.00 166 PHE A C 1
ATOM 1324 O O . PHE A 1 166 ? -12.695 -17.390 21.844 1.00 90.00 166 PHE A O 1
ATOM 1331 N N . GLN A 1 167 ? -11.586 -17.498 23.805 1.00 87.12 167 GLN A N 1
ATOM 1332 C CA . GLN A 1 167 ? -12.251 -18.692 24.329 1.00 87.12 167 GLN A CA 1
ATOM 1333 C C . GLN A 1 167 ? -13.568 -18.348 25.029 1.00 87.12 167 GLN A C 1
ATOM 1335 O O . GLN A 1 167 ? -14.563 -19.045 24.852 1.00 87.12 167 GLN A O 1
ATOM 1340 N N . LEU A 1 168 ? -13.584 -17.262 25.809 1.00 88.81 168 LEU A N 1
ATOM 1341 C CA . LEU A 1 168 ? -14.761 -16.825 26.563 1.00 88.81 168 LEU A CA 1
ATOM 1342 C C . LEU A 1 168 ? -15.795 -16.115 25.679 1.00 88.81 168 LEU A C 1
ATOM 1344 O O . LEU A 1 168 ? -16.994 -16.239 25.917 1.00 88.81 168 LEU A O 1
ATOM 1348 N N . TYR A 1 169 ? -15.334 -15.387 24.658 1.00 90.12 169 TYR A N 1
ATOM 1349 C CA . TYR A 1 169 ? -16.157 -14.545 23.784 1.00 90.12 169 TYR A CA 1
ATOM 1350 C C . TYR A 1 169 ? -15.856 -14.805 22.294 1.00 90.12 169 TYR A C 1
ATOM 1352 O O . TYR A 1 169 ? -15.466 -13.895 21.550 1.00 90.12 169 TYR A O 1
ATOM 1360 N N . PRO A 1 170 ? -16.008 -16.062 21.822 1.00 86.88 170 PRO A N 1
ATOM 1361 C CA . PRO A 1 170 ? -15.636 -16.446 20.464 1.00 86.88 170 PRO A CA 1
ATOM 1362 C C . PRO A 1 170 ? -16.493 -15.757 19.397 1.00 86.88 170 PRO A C 1
ATOM 1364 O O . PRO A 1 170 ? -16.008 -15.548 18.286 1.00 86.88 170 PRO A O 1
ATOM 1367 N N . LEU A 1 171 ? -17.743 -15.389 19.708 1.00 85.94 171 LEU A N 1
ATOM 1368 C CA . LEU A 1 171 ? -18.624 -14.677 18.782 1.00 85.94 171 LEU A CA 1
ATOM 1369 C C . LEU A 1 171 ? -18.098 -13.266 18.508 1.00 85.94 171 LEU A C 1
ATOM 1371 O O . LEU A 1 171 ? -17.866 -12.916 17.353 1.00 85.94 171 LEU A O 1
ATOM 1375 N N . GLU A 1 172 ? -17.856 -12.478 19.554 1.00 89.88 172 GLU A N 1
ATOM 1376 C CA . GLU A 1 172 ? -17.365 -11.106 19.431 1.00 89.88 172 GLU A CA 1
ATOM 1377 C C . GLU A 1 172 ? -15.983 -11.079 18.778 1.00 89.88 172 GLU A C 1
ATOM 1379 O O . GLU A 1 172 ? -15.756 -10.299 17.851 1.00 89.88 172 GLU A O 1
ATOM 1384 N N . ALA A 1 173 ? -15.083 -11.986 19.176 1.00 90.25 173 ALA A N 1
ATOM 1385 C CA . ALA A 1 173 ? -13.778 -12.123 18.538 1.00 90.25 173 ALA A CA 1
ATOM 1386 C C . ALA A 1 173 ? -13.911 -12.392 17.029 1.00 90.25 173 ALA A C 1
ATOM 1388 O O . ALA A 1 173 ? -13.274 -11.713 16.222 1.00 90.25 173 ALA A O 1
ATOM 1389 N N . GLN A 1 174 ? -14.774 -13.331 16.626 1.00 87.38 174 GLN A N 1
ATOM 1390 C CA . GLN A 1 174 ? -14.972 -13.667 15.215 1.00 87.38 174 GLN A CA 1
ATOM 1391 C C . GLN A 1 174 ? -15.662 -12.559 14.420 1.00 87.38 174 GLN A C 1
ATOM 1393 O O . GLN A 1 174 ? -15.275 -12.330 13.276 1.00 87.38 174 GLN A O 1
ATOM 1398 N N . VAL A 1 175 ? -16.630 -11.842 14.999 1.00 87.00 175 VAL A N 1
ATOM 1399 C CA . VAL A 1 175 ? -17.283 -10.690 14.352 1.00 87.00 175 VAL A CA 1
ATOM 1400 C C . VAL A 1 175 ? -16.267 -9.580 14.090 1.00 87.00 175 VAL A C 1
ATOM 1402 O O . VAL A 1 175 ? -16.170 -9.083 12.965 1.00 87.00 175 VAL A O 1
ATOM 1405 N N . VAL A 1 176 ? -15.450 -9.231 15.086 1.00 90.94 176 VAL A N 1
ATOM 1406 C CA . VAL A 1 176 ? -14.430 -8.185 14.927 1.00 90.94 176 VAL A CA 1
ATOM 1407 C C . VAL A 1 176 ? -13.328 -8.627 13.965 1.00 90.94 176 VAL A C 1
ATOM 1409 O O . VAL A 1 176 ? -12.904 -7.864 13.102 1.00 90.94 176 VAL A O 1
ATOM 1412 N N . MET A 1 177 ? -12.892 -9.882 14.032 1.00 89.56 177 MET A N 1
ATOM 1413 C CA . MET A 1 177 ? -11.968 -10.426 13.039 1.00 89.56 177 MET A CA 1
ATOM 1414 C C . MET A 1 177 ? -12.560 -10.354 11.631 1.00 89.56 177 MET A C 1
ATOM 1416 O O . MET A 1 177 ? -11.889 -9.885 10.710 1.00 89.56 177 MET A O 1
ATOM 1420 N N . ALA A 1 178 ? -13.823 -10.755 11.465 1.00 84.56 178 ALA A N 1
ATOM 1421 C CA . ALA A 1 178 ? -14.546 -10.695 10.203 1.00 84.56 178 ALA A CA 1
ATOM 1422 C C . ALA A 1 178 ? -14.702 -9.260 9.680 1.00 84.56 178 ALA A C 1
ATOM 1424 O O . ALA A 1 178 ? -14.792 -9.088 8.462 1.00 84.56 178 ALA A O 1
ATOM 1425 N N . SER A 1 179 ? -14.672 -8.245 10.554 1.00 84.62 179 SER A N 1
ATOM 1426 C CA . SER A 1 179 ? -14.732 -6.817 10.208 1.00 84.62 179 SER A CA 1
ATOM 1427 C C . SER A 1 179 ? -13.400 -6.234 9.701 1.00 84.62 179 SER A C 1
ATOM 1429 O O . SER A 1 179 ? -13.401 -5.221 8.995 1.00 84.62 179 SER A O 1
ATOM 1431 N N . LEU A 1 180 ? -12.275 -6.940 9.856 1.00 87.38 180 LEU A N 1
ATOM 1432 C CA . LEU A 1 180 ? -11.028 -6.591 9.162 1.00 87.38 180 LEU A CA 1
ATOM 1433 C C . LEU A 1 180 ? -11.059 -7.066 7.703 1.00 87.38 180 LEU A C 1
ATOM 1435 O O . LEU A 1 180 ? -11.357 -8.232 7.445 1.00 87.38 180 LEU A O 1
ATOM 1439 N N . ALA A 1 181 ? -10.789 -6.168 6.754 1.00 83.38 181 ALA A N 1
ATOM 1440 C CA . ALA A 1 181 ? -10.760 -6.480 5.319 1.00 83.38 181 ALA A CA 1
ATOM 1441 C C . ALA A 1 181 ? -9.438 -7.140 4.880 1.00 83.38 181 ALA A C 1
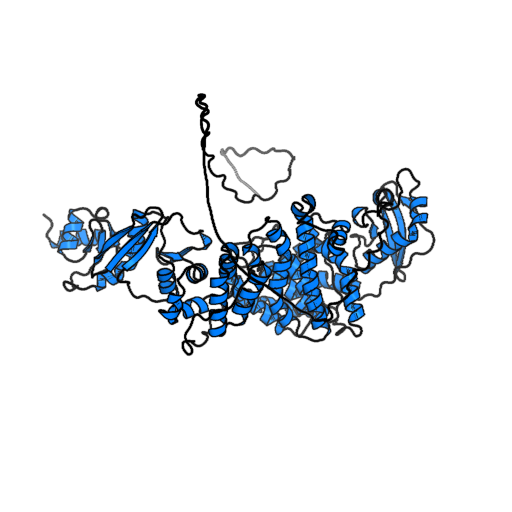ATOM 1443 O O . ALA A 1 181 ? -9.430 -8.000 4.005 1.00 83.38 181 ALA A O 1
ATOM 1444 N N . ASP A 1 182 ? -8.336 -6.756 5.516 1.00 89.31 182 ASP A N 1
ATOM 1445 C CA . ASP A 1 182 ? -6.969 -7.188 5.239 1.00 89.31 182 ASP A CA 1
ATOM 1446 C C . ASP A 1 182 ? -6.138 -7.196 6.539 1.00 89.31 182 ASP A C 1
ATOM 1448 O O . ASP A 1 182 ? -6.648 -6.899 7.623 1.00 89.31 182 ASP A O 1
ATOM 1452 N N . ALA A 1 183 ? -4.856 -7.551 6.440 1.00 92.31 183 ALA A N 1
ATOM 1453 C CA . ALA A 1 183 ? -3.970 -7.682 7.593 1.00 92.31 183 ALA A CA 1
ATOM 1454 C C . ALA A 1 183 ? -3.195 -6.402 7.960 1.00 92.31 183 ALA A C 1
ATOM 1456 O O . ALA A 1 183 ? -2.523 -6.413 8.986 1.00 92.31 183 ALA A O 1
ATOM 1457 N N . SER A 1 184 ? -3.252 -5.312 7.184 1.00 93.06 184 SER A N 1
ATOM 1458 C CA . SER A 1 184 ? -2.242 -4.240 7.268 1.00 93.06 184 SER A CA 1
ATOM 1459 C C . SER A 1 184 ? -2.222 -3.507 8.610 1.00 93.06 184 SER A C 1
ATOM 1461 O O . SER A 1 184 ? -1.159 -3.287 9.187 1.00 93.06 184 SER A O 1
ATOM 1463 N N . ASP A 1 185 ? -3.386 -3.141 9.151 1.00 92.56 185 ASP A N 1
ATOM 1464 C CA . ASP A 1 185 ? -3.438 -2.403 10.424 1.00 92.56 185 ASP A CA 1
ATOM 1465 C C . ASP A 1 185 ? -3.062 -3.288 11.612 1.00 92.56 185 ASP A C 1
ATOM 1467 O O . ASP A 1 185 ? -2.395 -2.836 12.542 1.00 92.56 185 ASP A O 1
ATOM 1471 N N . LEU A 1 186 ? -3.412 -4.572 11.534 1.00 94.50 186 LEU A N 1
ATOM 1472 C CA . LEU A 1 186 ? -2.985 -5.569 12.503 1.00 94.50 186 LEU A CA 1
ATOM 1473 C C . LEU A 1 186 ? -1.470 -5.791 12.433 1.00 94.50 186 LEU A C 1
ATOM 1475 O O . LEU A 1 186 ? -0.792 -5.757 13.456 1.00 94.50 186 LEU A O 1
ATOM 1479 N N . LEU A 1 187 ? -0.932 -5.968 11.227 1.00 95.44 187 LEU A N 1
ATOM 1480 C CA . LEU A 1 187 ? 0.489 -6.179 10.988 1.00 95.44 187 LEU A CA 1
ATOM 1481 C C . LEU A 1 187 ? 1.333 -5.018 11.484 1.00 95.44 187 LEU A C 1
ATOM 1483 O O . LEU A 1 187 ? 2.358 -5.253 12.110 1.00 95.44 187 LEU A O 1
ATOM 1487 N N . ARG A 1 188 ? 0.895 -3.776 11.274 1.00 94.50 188 ARG A N 1
ATOM 1488 C CA . ARG A 1 188 ? 1.624 -2.596 11.751 1.00 94.50 188 ARG A CA 1
ATOM 1489 C C . ARG A 1 188 ? 1.825 -2.626 13.263 1.00 94.50 188 ARG A C 1
ATOM 1491 O O . ARG A 1 188 ? 2.920 -2.344 13.738 1.00 94.50 188 ARG A O 1
ATOM 1498 N N . LEU A 1 189 ? 0.784 -3.002 14.005 1.00 95.06 189 LEU A N 1
ATOM 1499 C CA . LEU A 1 189 ? 0.831 -3.124 15.462 1.00 95.06 189 LEU A CA 1
ATOM 1500 C C . LEU A 1 189 ? 1.688 -4.312 15.912 1.00 95.06 189 LEU A C 1
ATOM 1502 O O . LEU A 1 189 ? 2.472 -4.178 16.847 1.00 95.06 189 LEU A O 1
ATOM 1506 N N . LEU A 1 190 ? 1.557 -5.460 15.241 1.00 96.06 190 LEU A N 1
ATOM 1507 C CA . LEU A 1 190 ? 2.338 -6.660 15.550 1.00 96.06 190 LEU A CA 1
ATOM 1508 C C . LEU A 1 190 ? 3.837 -6.454 15.292 1.00 96.06 190 LEU A C 1
ATOM 1510 O O . LEU A 1 190 ? 4.645 -6.856 16.126 1.00 96.06 190 LEU A O 1
ATOM 1514 N N . LEU A 1 191 ? 4.188 -5.807 14.177 1.00 95.12 191 LEU A N 1
ATOM 1515 C CA . LEU A 1 191 ? 5.562 -5.505 13.778 1.00 95.12 191 LEU A CA 1
ATOM 1516 C C . LEU A 1 191 ? 6.193 -4.476 14.719 1.00 95.12 191 LEU A C 1
ATOM 1518 O O . LEU A 1 191 ? 7.225 -4.761 15.310 1.00 95.12 191 LEU A O 1
ATOM 1522 N N . ASN A 1 192 ? 5.555 -3.319 14.927 1.00 92.88 192 ASN A N 1
ATOM 1523 C CA . ASN A 1 192 ? 6.103 -2.280 15.810 1.00 92.88 192 ASN A CA 1
ATOM 1524 C C . ASN A 1 192 ? 6.252 -2.756 17.261 1.00 92.88 192 ASN A C 1
ATOM 1526 O O . ASN A 1 192 ? 7.185 -2.358 17.948 1.00 92.88 192 ASN A O 1
ATOM 1530 N N . GLY A 1 193 ? 5.328 -3.594 17.740 1.00 90.69 193 GLY A N 1
ATOM 1531 C CA . GLY A 1 193 ? 5.373 -4.133 19.099 1.00 90.69 193 GLY A CA 1
ATOM 1532 C C . GLY A 1 193 ? 6.215 -5.402 19.261 1.00 90.69 193 GLY A C 1
ATOM 1533 O O . GLY A 1 193 ? 6.303 -5.916 20.375 1.00 90.69 193 GLY A O 1
ATOM 1534 N N . GLY A 1 194 ? 6.777 -5.958 18.178 1.00 92.12 194 GLY A N 1
ATOM 1535 C CA . GLY A 1 194 ? 7.488 -7.242 18.209 1.00 92.12 194 GLY A CA 1
ATOM 1536 C C . GLY A 1 194 ? 6.641 -8.399 18.758 1.00 92.12 194 GLY A C 1
ATOM 1537 O O . GLY A 1 194 ? 7.142 -9.284 19.449 1.00 92.12 194 GLY A O 1
ATOM 1538 N N . HIS A 1 195 ? 5.329 -8.389 18.506 1.00 94.00 195 HIS A N 1
ATOM 1539 C CA . HIS A 1 195 ? 4.362 -9.283 19.149 1.00 94.00 195 HIS A CA 1
ATOM 1540 C C . HIS A 1 195 ? 4.291 -10.676 18.492 1.00 94.00 195 HIS A C 1
ATOM 1542 O O . HIS A 1 195 ? 3.217 -11.124 18.087 1.00 94.00 195 HIS A O 1
ATOM 1548 N N . SER A 1 196 ? 5.416 -11.392 18.400 1.00 94.12 196 SER A N 1
ATOM 1549 C CA . SER A 1 196 ? 5.523 -12.691 17.713 1.00 94.12 196 SER A CA 1
ATOM 1550 C C . SER A 1 196 ? 4.509 -13.745 18.164 1.00 94.12 196 SER A C 1
ATOM 1552 O O . SER A 1 196 ? 3.852 -14.369 17.330 1.00 94.12 196 SER A O 1
ATOM 1554 N N . ALA A 1 197 ? 4.344 -13.936 19.478 1.00 93.06 197 ALA A N 1
ATOM 1555 C CA . ALA A 1 197 ? 3.406 -14.923 20.015 1.00 93.06 197 ALA A CA 1
ATOM 1556 C C . ALA A 1 197 ? 1.956 -14.585 19.628 1.00 93.06 197 ALA A C 1
ATOM 1558 O O . ALA A 1 197 ? 1.244 -15.419 19.067 1.00 93.06 197 ALA A O 1
ATOM 1559 N N . LYS A 1 198 ? 1.550 -13.322 19.824 1.00 94.62 198 LYS A N 1
ATOM 1560 C CA . LYS A 1 198 ? 0.219 -12.836 19.436 1.00 94.62 198 LYS A CA 1
ATOM 1561 C C . LYS A 1 198 ? 0.007 -12.918 17.922 1.00 94.62 198 LYS A C 1
ATOM 1563 O O . LYS A 1 198 ? -1.089 -13.257 17.491 1.00 94.62 198 LYS A O 1
ATOM 1568 N N . ALA A 1 199 ? 1.035 -12.660 17.111 1.00 95.38 199 ALA A N 1
ATOM 1569 C CA . ALA A 1 199 ? 0.958 -12.785 15.658 1.00 95.38 199 ALA A CA 1
ATOM 1570 C C . ALA A 1 199 ? 0.667 -14.227 15.223 1.00 95.38 199 ALA A C 1
ATOM 1572 O O . ALA A 1 199 ? -0.217 -14.449 14.398 1.00 95.38 199 ALA A O 1
ATOM 1573 N N . GLY A 1 200 ? 1.361 -15.208 15.808 1.00 94.62 200 GLY A N 1
ATOM 1574 C CA . GLY A 1 200 ? 1.119 -16.628 15.545 1.00 94.62 200 GLY A CA 1
ATOM 1575 C C . GLY A 1 200 ? -0.274 -17.081 15.983 1.00 94.62 200 GLY A C 1
ATOM 1576 O O . GLY A 1 200 ? -0.963 -17.788 15.243 1.00 94.62 200 GLY A O 1
ATOM 1577 N N . TYR A 1 201 ? -0.717 -16.603 17.144 1.00 92.75 201 TYR A N 1
ATOM 1578 C CA . TYR A 1 201 ? -2.051 -16.855 17.684 1.00 92.75 201 TYR A CA 1
ATOM 1579 C C . TYR A 1 201 ? -3.161 -16.290 16.777 1.00 92.75 201 TYR A C 1
ATOM 1581 O O . TYR A 1 201 ? -4.078 -17.005 16.372 1.00 92.75 201 TYR A O 1
ATOM 1589 N N . LEU A 1 202 ? -3.046 -15.021 16.367 1.00 94.31 202 LEU A N 1
ATOM 1590 C CA . LEU A 1 202 ? -4.004 -14.369 15.467 1.00 94.31 202 LEU A CA 1
ATOM 1591 C C . LEU A 1 202 ? -3.975 -14.958 14.052 1.00 94.31 202 LEU A C 1
ATOM 1593 O O . LEU A 1 202 ? -5.032 -15.115 13.442 1.00 94.31 202 LEU A O 1
ATOM 1597 N N . ALA A 1 203 ? -2.804 -15.332 13.529 1.00 94.50 203 ALA A N 1
ATOM 1598 C CA . ALA A 1 203 ? -2.708 -16.029 12.248 1.00 94.50 203 ALA A CA 1
ATOM 1599 C C . ALA A 1 203 ? -3.507 -17.340 12.285 1.00 94.50 203 ALA A C 1
ATOM 1601 O O . ALA A 1 203 ? -4.354 -17.580 11.419 1.00 94.50 203 ALA A O 1
ATOM 1602 N N . LYS A 1 204 ? -3.342 -18.143 13.342 1.00 92.19 204 LYS A N 1
ATOM 1603 C CA . LYS A 1 204 ? -4.125 -19.370 13.507 1.00 92.19 204 LYS A CA 1
ATOM 1604 C C . LYS A 1 204 ? -5.624 -19.091 13.630 1.00 92.19 204 LYS A C 1
ATOM 1606 O O . LYS A 1 204 ? -6.414 -19.811 13.015 1.00 92.19 204 LYS A O 1
ATOM 1611 N N . ALA A 1 205 ? -6.002 -18.023 14.339 1.00 90.56 205 ALA A N 1
ATOM 1612 C CA . ALA A 1 205 ? -7.381 -17.541 14.437 1.00 90.56 205 ALA A CA 1
ATOM 1613 C C . ALA A 1 205 ? -7.990 -17.281 13.051 1.00 90.56 205 ALA A C 1
ATOM 1615 O O . ALA A 1 205 ? -9.075 -17.773 12.725 1.00 90.56 205 ALA A O 1
ATOM 1616 N N . PHE A 1 206 ? -7.291 -16.513 12.208 1.00 90.44 206 PHE A N 1
ATOM 1617 C CA . PHE A 1 206 ? -7.756 -16.201 10.856 1.00 90.44 206 PHE A CA 1
ATOM 1618 C C . PHE A 1 206 ? -7.851 -17.452 9.992 1.00 90.44 206 PHE A C 1
ATOM 1620 O O . PHE A 1 206 ? -8.828 -17.625 9.267 1.00 90.44 206 PHE A O 1
ATOM 1627 N N . ARG A 1 207 ? -6.887 -18.369 10.104 1.00 89.81 207 ARG A N 1
ATOM 1628 C CA . ARG A 1 207 ? -6.922 -19.630 9.360 1.00 89.81 207 ARG A CA 1
ATOM 1629 C C . ARG A 1 207 ? -8.137 -20.476 9.737 1.00 89.81 207 ARG A C 1
ATOM 1631 O O . ARG A 1 207 ? -8.831 -20.962 8.848 1.00 89.81 207 ARG A O 1
ATOM 1638 N N . GLN A 1 208 ? -8.421 -20.616 11.032 1.00 87.00 208 GLN A N 1
ATOM 1639 C CA . GLN A 1 208 ? -9.578 -21.374 11.519 1.00 87.00 208 GLN A CA 1
ATOM 1640 C C . GLN A 1 208 ? -10.907 -20.745 11.099 1.00 87.00 208 GLN A C 1
ATOM 1642 O O . GLN A 1 208 ? -11.843 -21.477 10.818 1.00 87.00 208 GLN A O 1
ATOM 1647 N N . THR A 1 209 ? -10.970 -19.420 10.961 1.00 81.69 209 THR A N 1
ATOM 1648 C CA . THR A 1 209 ? -12.169 -18.679 10.516 1.00 81.69 209 THR A CA 1
ATOM 1649 C C . THR A 1 209 ? -12.300 -18.563 8.991 1.00 81.69 209 THR A C 1
ATOM 1651 O O . THR A 1 209 ? -13.055 -17.739 8.474 1.00 81.69 209 THR A O 1
ATOM 1654 N N . GLY A 1 210 ? -11.574 -19.400 8.242 1.00 81.62 210 GLY A N 1
ATOM 1655 C CA . GLY A 1 210 ? -11.657 -19.466 6.781 1.00 81.62 210 GLY A CA 1
ATOM 1656 C C . GLY A 1 210 ? -10.941 -18.323 6.057 1.00 81.62 210 GLY A C 1
ATOM 1657 O O . GLY A 1 210 ? -11.211 -18.079 4.883 1.00 81.62 210 GLY A O 1
ATOM 1658 N N . ARG A 1 211 ? -10.028 -17.616 6.732 1.00 85.62 211 ARG A N 1
ATOM 1659 C CA . ARG A 1 211 ? -9.230 -16.506 6.187 1.00 85.62 211 ARG A CA 1
ATOM 1660 C C . ARG A 1 211 ? -7.742 -16.844 6.149 1.00 85.62 211 ARG A C 1
ATOM 1662 O O . ARG A 1 211 ? -6.904 -16.089 6.641 1.00 85.62 211 ARG A O 1
ATOM 1669 N N . GLY A 1 212 ? -7.427 -17.994 5.550 1.00 88.94 212 GLY A N 1
ATOM 1670 C CA . GLY A 1 212 ? -6.056 -18.495 5.410 1.00 88.94 212 GLY A CA 1
ATOM 1671 C C . GLY A 1 212 ? -5.103 -17.492 4.756 1.00 88.94 212 GLY A C 1
ATOM 1672 O O . GLY A 1 212 ? -3.984 -17.346 5.224 1.00 88.94 212 GLY A O 1
ATOM 1673 N N . GLU A 1 213 ? -5.568 -16.719 3.771 1.00 86.81 213 GLU A N 1
ATOM 1674 C CA . GLU A 1 213 ? -4.742 -15.706 3.096 1.00 86.81 213 GLU A CA 1
ATOM 1675 C C . GLU A 1 213 ? -4.219 -14.624 4.054 1.00 86.81 213 GLU A C 1
ATOM 1677 O O . GLU A 1 213 ? -3.054 -14.241 3.981 1.00 86.81 213 GLU A O 1
ATOM 1682 N N . LEU A 1 214 ? -5.051 -14.160 4.995 1.00 90.62 214 LEU A N 1
ATOM 1683 C CA . LEU A 1 214 ? -4.629 -13.189 6.009 1.00 90.62 214 LEU A CA 1
ATOM 1684 C C . LEU A 1 214 ? -3.658 -13.817 7.009 1.00 90.62 214 LEU A C 1
ATOM 1686 O O . LEU A 1 214 ? -2.707 -13.162 7.424 1.00 90.62 214 LEU A O 1
ATOM 1690 N N . ALA A 1 215 ? -3.880 -15.080 7.380 1.00 93.19 215 ALA A N 1
ATOM 1691 C CA . ALA A 1 215 ? -2.962 -15.820 8.238 1.00 93.19 215 ALA A CA 1
ATOM 1692 C C . ALA A 1 215 ? -1.577 -15.948 7.589 1.00 93.19 215 ALA A C 1
ATOM 1694 O O . ALA A 1 215 ? -0.566 -15.625 8.210 1.00 93.19 215 ALA A O 1
ATOM 1695 N N . ASP A 1 216 ? -1.540 -16.361 6.323 1.00 93.19 216 ASP A N 1
ATOM 1696 C CA . ASP A 1 216 ? -0.307 -16.500 5.552 1.00 93.19 216 ASP A CA 1
ATOM 1697 C C . ASP A 1 216 ? 0.398 -15.151 5.392 1.00 93.19 216 ASP A C 1
ATOM 1699 O O . ASP A 1 216 ? 1.620 -15.071 5.515 1.00 93.19 216 ASP A O 1
ATOM 1703 N N . GLU A 1 217 ? -0.357 -14.072 5.179 1.00 93.38 217 GLU A N 1
ATOM 1704 C CA . GLU A 1 217 ? 0.200 -12.725 5.108 1.00 93.38 217 GLU A CA 1
ATOM 1705 C C . GLU A 1 217 ? 0.823 -12.274 6.431 1.00 93.38 217 GLU A C 1
ATOM 1707 O O . GLU A 1 217 ? 1.952 -11.779 6.422 1.00 93.38 217 GLU A O 1
ATOM 1712 N N . ILE A 1 218 ? 0.151 -12.517 7.564 1.00 95.19 218 ILE A N 1
ATOM 1713 C CA . ILE A 1 218 ? 0.686 -12.197 8.894 1.00 95.19 218 ILE A CA 1
ATOM 1714 C C . ILE A 1 218 ? 2.012 -12.924 9.126 1.00 95.19 218 ILE A C 1
ATOM 1716 O O . ILE A 1 218 ? 3.019 -12.304 9.474 1.00 95.19 218 ILE A O 1
ATOM 1720 N N . LEU A 1 219 ? 2.029 -14.239 8.895 1.00 95.12 219 LEU A N 1
ATOM 1721 C CA . LEU A 1 219 ? 3.214 -15.067 9.109 1.00 95.12 219 LEU A CA 1
ATOM 1722 C C . LEU A 1 219 ? 4.367 -14.656 8.190 1.00 95.12 219 LEU A C 1
ATOM 1724 O O . LEU A 1 219 ? 5.504 -14.557 8.648 1.00 95.12 219 LEU A O 1
ATOM 1728 N N . ARG A 1 220 ? 4.092 -14.405 6.903 1.00 93.00 220 ARG A N 1
ATOM 1729 C CA . ARG A 1 220 ? 5.118 -13.985 5.937 1.00 93.00 220 ARG A CA 1
ATOM 1730 C C . ARG A 1 220 ? 5.695 -12.619 6.275 1.00 93.00 220 ARG A C 1
ATOM 1732 O O . ARG A 1 220 ? 6.904 -12.452 6.163 1.00 93.00 220 ARG A O 1
ATOM 1739 N N . ALA A 1 221 ? 4.864 -11.652 6.655 1.00 93.56 221 ALA A N 1
ATOM 1740 C CA . ALA A 1 221 ? 5.335 -10.310 6.979 1.00 93.56 221 ALA A CA 1
ATOM 1741 C C . ALA A 1 221 ? 6.171 -10.297 8.267 1.00 93.56 221 ALA A C 1
ATOM 1743 O O . ALA A 1 221 ? 7.259 -9.731 8.261 1.00 93.56 221 ALA A O 1
ATOM 1744 N N . MET A 1 222 ? 5.732 -10.988 9.326 1.00 95.88 222 MET A N 1
ATOM 1745 C CA . MET A 1 222 ? 6.509 -11.084 10.569 1.00 95.88 222 MET A CA 1
ATOM 1746 C C . MET A 1 222 ? 7.858 -11.783 10.355 1.00 95.88 222 MET A C 1
ATOM 1748 O O . MET A 1 222 ? 8.889 -11.257 10.766 1.00 95.88 222 MET A O 1
ATOM 1752 N N . LYS A 1 223 ? 7.870 -12.928 9.655 1.00 93.31 223 LYS A N 1
ATOM 1753 C CA . LYS A 1 223 ? 9.116 -13.644 9.330 1.00 93.31 223 LYS A CA 1
ATOM 1754 C C . LYS A 1 223 ? 10.035 -12.822 8.430 1.00 93.31 223 LYS A C 1
ATOM 1756 O O . LYS A 1 223 ? 11.239 -12.809 8.647 1.00 93.31 223 LYS A O 1
ATOM 1761 N N . GLY A 1 224 ? 9.472 -12.119 7.444 1.00 86.69 224 GLY A N 1
ATOM 1762 C CA . GLY A 1 224 ? 10.226 -11.230 6.556 1.00 86.69 224 GLY A CA 1
ATOM 1763 C C . GLY A 1 224 ? 10.890 -10.066 7.294 1.00 86.69 224 GLY A C 1
ATOM 1764 O O . GLY A 1 224 ? 11.985 -9.665 6.927 1.00 86.69 224 GLY A O 1
ATOM 1765 N N . ALA A 1 225 ? 10.275 -9.587 8.378 1.00 88.94 225 ALA A N 1
ATOM 1766 C CA . ALA A 1 225 ? 10.857 -8.583 9.265 1.00 88.94 225 ALA A CA 1
ATOM 1767 C C . ALA A 1 225 ? 11.844 -9.162 10.305 1.00 88.94 225 ALA A C 1
ATOM 1769 O O . ALA A 1 225 ? 12.330 -8.419 11.152 1.00 88.94 225 ALA A O 1
ATOM 1770 N N . GLY A 1 226 ? 12.150 -10.465 10.256 1.00 87.56 226 GLY A N 1
ATOM 1771 C CA . GLY A 1 226 ? 13.129 -11.117 11.134 1.00 87.56 226 GLY A CA 1
ATOM 1772 C C . GLY A 1 226 ? 12.571 -11.695 12.440 1.00 87.56 226 GLY A C 1
ATOM 1773 O O . GLY A 1 226 ? 13.344 -12.176 13.265 1.00 87.56 226 GLY A O 1
ATOM 1774 N N . TYR A 1 227 ? 11.252 -11.693 12.650 1.00 92.62 227 TYR A N 1
ATOM 1775 C CA . TYR A 1 227 ? 10.639 -12.276 13.849 1.00 92.62 227 TYR A CA 1
ATOM 1776 C C . TYR A 1 227 ? 10.418 -13.795 13.711 1.00 92.62 227 TYR A C 1
ATOM 1778 O O . TYR A 1 227 ? 9.885 -14.257 12.699 1.00 92.62 227 TYR A O 1
ATOM 1786 N N . ASP A 1 228 ? 10.725 -14.581 14.755 1.00 92.38 228 ASP A N 1
ATOM 1787 C CA . ASP A 1 228 ? 10.284 -15.987 14.839 1.00 92.38 228 ASP A CA 1
ATOM 1788 C C . ASP A 1 228 ? 8.812 -16.045 15.266 1.00 92.38 228 ASP A C 1
ATOM 1790 O O . ASP A 1 228 ? 8.441 -15.511 16.312 1.00 92.38 228 ASP A O 1
ATOM 1794 N N . VAL A 1 229 ? 7.965 -16.683 14.454 1.00 92.75 229 VAL A N 1
ATOM 1795 C CA . VAL A 1 229 ? 6.516 -16.780 14.679 1.00 92.75 229 VAL A CA 1
ATOM 1796 C C . VAL A 1 229 ? 6.031 -18.203 14.436 1.00 92.75 229 VAL A C 1
ATOM 1798 O O . VAL A 1 229 ? 6.243 -18.778 13.361 1.00 92.75 229 VAL A O 1
ATOM 1801 N N . ARG A 1 230 ? 5.305 -18.743 15.423 1.00 90.81 230 ARG A N 1
ATOM 1802 C CA . ARG A 1 230 ? 4.707 -20.085 15.407 1.00 90.81 230 ARG A CA 1
ATOM 1803 C C . ARG A 1 230 ? 3.213 -19.999 15.693 1.00 90.81 230 ARG A C 1
ATOM 1805 O O . ARG A 1 230 ? 2.807 -19.305 16.618 1.00 90.81 230 ARG A O 1
ATOM 1812 N N . GLU A 1 231 ? 2.403 -20.692 14.896 1.00 90.38 231 GLU A N 1
ATOM 1813 C CA . GLU A 1 231 ? 0.950 -20.724 15.092 1.00 90.38 231 GLU A CA 1
ATOM 1814 C C . GLU A 1 231 ? 0.569 -21.481 16.377 1.00 90.38 231 GLU A C 1
ATOM 1816 O O . GLU A 1 231 ? 1.078 -22.572 16.637 1.00 90.38 231 GLU A O 1
ATOM 1821 N N . SER A 1 232 ? -0.388 -20.939 17.132 1.00 86.44 232 SER A N 1
ATOM 1822 C CA . SER A 1 232 ? -1.017 -21.568 18.303 1.00 86.44 232 SER A CA 1
ATOM 1823 C C . SER A 1 232 ? -2.536 -21.354 18.255 1.00 86.44 232 SER A C 1
ATOM 1825 O O . SER A 1 232 ? -2.999 -20.325 17.776 1.00 86.44 232 SER A O 1
ATOM 1827 N N . SER A 1 233 ? -3.333 -22.357 18.650 1.00 75.56 233 SER A N 1
ATOM 1828 C CA . SER A 1 233 ? -4.792 -22.358 18.422 1.00 75.56 233 SER A CA 1
ATOM 1829 C C . SER A 1 233 ? -5.558 -21.502 19.438 1.00 75.56 233 SER A C 1
ATOM 1831 O O . SER A 1 233 ? -5.460 -21.790 20.630 1.00 75.56 233 SER A O 1
ATOM 1833 N N . PRO A 1 234 ? -6.377 -20.531 18.993 1.00 75.62 234 PRO A N 1
ATOM 1834 C CA . PRO A 1 234 ? -7.195 -19.700 19.876 1.00 75.62 234 PRO A CA 1
ATOM 1835 C C . PRO A 1 234 ? -8.584 -20.260 20.202 1.00 75.62 234 PRO A C 1
ATOM 1837 O O . PRO A 1 234 ? -9.095 -20.001 21.287 1.00 75.62 234 PRO A O 1
ATOM 1840 N N . PHE A 1 235 ? -9.195 -21.013 19.280 1.00 77.69 235 PHE A N 1
ATOM 1841 C CA . PHE A 1 235 ? -10.570 -21.509 19.403 1.00 77.69 235 PHE A CA 1
ATOM 1842 C C . PHE A 1 235 ? -10.609 -23.019 19.656 1.00 77.69 235 PHE A C 1
ATOM 1844 O O . PHE A 1 235 ? -9.746 -23.761 19.170 1.00 77.69 235 PHE A O 1
ATOM 1851 N N . GLU A 1 236 ? -11.644 -23.478 20.363 1.00 72.88 236 GLU A N 1
ATOM 1852 C CA . GLU A 1 236 ? -11.972 -24.903 20.454 1.00 72.88 236 GLU A CA 1
ATOM 1853 C C . GLU A 1 236 ? -12.560 -25.424 19.131 1.00 72.88 236 GLU A C 1
ATOM 1855 O O . GLU A 1 236 ? -13.171 -24.690 18.344 1.00 72.88 236 GLU A O 1
ATOM 1860 N N . ALA A 1 237 ? -12.378 -26.721 18.864 1.00 64.44 237 ALA A N 1
ATOM 1861 C CA . ALA A 1 237 ? -12.878 -27.349 17.646 1.00 64.44 237 ALA A CA 1
ATOM 1862 C C . ALA A 1 237 ? -14.416 -27.257 17.565 1.00 64.44 237 ALA A C 1
ATOM 1864 O O . ALA A 1 237 ? -15.120 -27.742 18.445 1.00 64.44 237 ALA A O 1
ATOM 1865 N N . GLY A 1 238 ? -14.938 -26.661 16.486 1.00 63.34 238 GLY A N 1
ATOM 1866 C CA . GLY A 1 238 ? -16.381 -26.555 16.214 1.00 63.34 238 GLY A CA 1
ATOM 1867 C C . GLY A 1 238 ? -17.007 -25.175 16.452 1.00 63.34 238 GLY A C 1
ATOM 1868 O O . GLY A 1 238 ? -18.136 -24.958 16.024 1.00 63.34 238 GLY A O 1
ATOM 1869 N N . GLN A 1 239 ? -16.286 -24.216 17.042 1.00 66.19 239 GLN A N 1
ATOM 1870 C CA . GLN A 1 239 ? -16.804 -22.862 17.316 1.00 66.19 239 GLN A CA 1
ATOM 1871 C C . GLN A 1 239 ? -16.684 -21.878 16.133 1.00 66.19 239 GLN A C 1
ATOM 1873 O O . GLN A 1 239 ? -16.862 -20.678 16.311 1.00 66.19 239 GLN A O 1
ATOM 1878 N N . VAL A 1 240 ? -16.370 -22.348 14.923 1.00 66.25 240 VAL A N 1
ATOM 1879 C CA . VAL A 1 240 ? -16.130 -21.489 13.750 1.00 66.25 240 VAL A CA 1
ATOM 1880 C C . VAL A 1 240 ? -17.435 -21.173 13.017 1.00 66.25 240 VAL A C 1
ATOM 1882 O O . VAL A 1 240 ? -18.101 -22.075 12.503 1.00 66.25 240 VAL A O 1
ATOM 1885 N N . PHE A 1 241 ? -17.770 -19.887 12.895 1.00 66.19 241 PHE A N 1
ATOM 1886 C CA . PHE A 1 241 ? -18.963 -19.425 12.179 1.00 66.19 241 PHE A CA 1
ATOM 1887 C C . PHE A 1 241 ? -18.706 -19.185 10.677 1.00 66.19 241 PHE A C 1
ATOM 1889 O O . PHE A 1 241 ? -17.580 -18.953 10.234 1.00 66.19 241 PHE A O 1
ATOM 1896 N N . ARG A 1 242 ? -19.771 -19.243 9.858 1.00 65.25 242 ARG A N 1
ATOM 1897 C CA . ARG A 1 242 ? -19.693 -19.012 8.401 1.00 65.25 242 ARG A CA 1
ATOM 1898 C C . ARG A 1 242 ? -19.323 -17.565 8.064 1.00 65.25 242 ARG A C 1
ATOM 1900 O O . ARG A 1 242 ? -19.771 -16.621 8.708 1.00 65.25 242 ARG A O 1
ATOM 1907 N N . ARG A 1 243 ? -18.596 -17.409 6.952 1.00 65.44 243 ARG A N 1
ATOM 1908 C CA . ARG A 1 243 ? -18.240 -16.120 6.343 1.00 65.44 243 ARG A CA 1
ATOM 1909 C C . ARG A 1 243 ? -19.487 -15.279 6.048 1.00 65.44 243 ARG A C 1
ATOM 1911 O O . ARG A 1 243 ? -20.377 -15.724 5.326 1.00 65.44 243 ARG A O 1
ATOM 1918 N N . GLN A 1 244 ? -19.504 -14.046 6.547 1.00 61.38 244 GLN A N 1
ATOM 1919 C CA . GLN A 1 244 ? -20.504 -13.045 6.178 1.00 61.38 244 GLN A CA 1
ATOM 1920 C C . GLN A 1 244 ? -20.116 -12.351 4.864 1.00 61.38 244 GLN A C 1
ATOM 1922 O O . GLN A 1 244 ? -18.940 -12.064 4.623 1.00 61.38 244 GLN A O 1
ATOM 1927 N N . SER A 1 245 ? -21.107 -12.084 4.009 1.00 58.72 245 SER A N 1
ATOM 1928 C CA . SER A 1 245 ? -20.930 -11.244 2.820 1.00 58.72 245 SER A CA 1
ATOM 1929 C C . SER A 1 245 ? -21.036 -9.779 3.222 1.00 58.72 245 SER A C 1
ATOM 1931 O O . SER A 1 245 ? -21.971 -9.406 3.928 1.00 58.72 245 SER A O 1
ATOM 1933 N N . ARG A 1 246 ? -20.106 -8.943 2.758 1.00 63.62 246 ARG A N 1
ATOM 1934 C CA . ARG A 1 246 ? -20.204 -7.490 2.930 1.00 63.62 246 ARG A CA 1
ATOM 1935 C C . ARG A 1 246 ? -20.934 -6.862 1.744 1.00 63.62 246 ARG A C 1
ATOM 1937 O O . ARG A 1 246 ? -20.739 -7.329 0.621 1.00 63.62 246 ARG A O 1
ATOM 1944 N N . PRO A 1 247 ? -21.741 -5.813 1.960 1.00 59.75 247 PRO A N 1
ATOM 1945 C CA . PRO A 1 247 ? -22.167 -4.952 0.866 1.00 59.75 247 PRO A CA 1
ATOM 1946 C C . PRO A 1 247 ? -20.936 -4.266 0.253 1.00 59.75 247 PRO A C 1
ATOM 1948 O O . PRO A 1 247 ? -20.036 -3.857 0.982 1.00 59.75 247 PRO A O 1
ATOM 1951 N N . ALA A 1 248 ? -20.881 -4.173 -1.077 1.00 71.12 248 ALA A N 1
ATOM 1952 C CA . ALA A 1 248 ? -19.741 -3.587 -1.781 1.00 71.12 248 ALA A CA 1
ATOM 1953 C C . ALA A 1 248 ? -19.686 -2.064 -1.571 1.00 71.12 248 ALA A C 1
ATOM 1955 O O . ALA A 1 248 ? -20.683 -1.374 -1.808 1.00 71.12 248 ALA A O 1
ATOM 1956 N N . ALA A 1 249 ? -18.534 -1.520 -1.164 1.00 85.19 249 ALA A N 1
ATOM 1957 C CA . ALA A 1 249 ? -18.369 -0.074 -1.063 1.00 85.19 249 ALA A CA 1
ATOM 1958 C C . ALA A 1 249 ? -18.404 0.611 -2.443 1.00 85.19 249 ALA A C 1
ATOM 1960 O O . ALA A 1 249 ? -17.954 0.040 -3.439 1.00 85.19 249 ALA A O 1
ATOM 1961 N N . PRO A 1 250 ? -18.823 1.891 -2.519 1.00 87.88 250 PRO A N 1
ATOM 1962 C CA . PRO A 1 250 ? -18.871 2.650 -3.775 1.00 87.88 250 PRO A CA 1
ATOM 1963 C C . PRO A 1 250 ? -17.548 2.701 -4.553 1.00 87.88 250 PRO A C 1
ATOM 1965 O O . PRO A 1 250 ? -17.547 2.841 -5.776 1.00 87.88 250 PRO A O 1
ATOM 1968 N N . ILE A 1 251 ? -16.410 2.587 -3.859 1.00 92.38 251 ILE A N 1
ATOM 1969 C CA . ILE A 1 251 ? -15.090 2.551 -4.496 1.00 92.38 251 ILE A CA 1
ATOM 1970 C C . ILE A 1 251 ? -14.926 1.350 -5.436 1.00 92.38 251 ILE A C 1
ATOM 1972 O O . ILE A 1 251 ? -14.259 1.487 -6.458 1.00 92.38 251 ILE A O 1
ATOM 1976 N N . VAL A 1 252 ? -15.576 0.220 -5.134 1.00 91.56 252 VAL A N 1
ATOM 1977 C CA . VAL A 1 252 ? -15.579 -0.983 -5.976 1.00 91.56 252 VAL A CA 1
ATOM 1978 C C . VAL A 1 252 ? -16.206 -0.654 -7.328 1.00 91.56 252 VAL A C 1
ATOM 1980 O O . VAL A 1 252 ? -15.525 -0.731 -8.348 1.00 91.56 252 VAL A O 1
ATOM 1983 N N . GLY A 1 253 ? -17.444 -0.146 -7.329 1.00 85.50 253 GLY A N 1
ATOM 1984 C CA . GLY A 1 253 ? -18.135 0.236 -8.564 1.00 85.50 253 GLY A CA 1
ATOM 1985 C C . GLY A 1 253 ? -17.390 1.319 -9.349 1.00 85.50 253 GLY A C 1
ATOM 1986 O O . GLY A 1 253 ? -17.318 1.267 -10.574 1.00 85.50 253 GLY A O 1
ATOM 1987 N N . ARG A 1 254 ? -16.747 2.276 -8.663 1.00 93.50 254 ARG A N 1
ATOM 1988 C CA . ARG A 1 254 ? -15.907 3.283 -9.329 1.00 93.50 254 ARG A CA 1
ATOM 1989 C C . ARG A 1 254 ? -14.730 2.650 -10.073 1.00 93.50 254 ARG A C 1
ATOM 1991 O O . ARG A 1 254 ? -14.472 3.024 -11.213 1.00 93.50 254 ARG A O 1
ATOM 1998 N N . VAL A 1 255 ? -14.006 1.739 -9.429 1.00 94.75 255 VAL A N 1
ATOM 1999 C CA . VAL A 1 255 ? -12.858 1.038 -10.019 1.00 94.75 255 VAL A CA 1
ATOM 2000 C C . VAL A 1 255 ? -13.293 0.201 -11.230 1.00 94.75 255 VAL A C 1
ATOM 2002 O O . VAL A 1 255 ? -12.654 0.278 -12.280 1.00 94.75 255 VAL A O 1
ATOM 2005 N N . GLU A 1 256 ? -14.415 -0.509 -11.126 1.00 93.06 256 GLU A N 1
ATOM 2006 C CA . GLU A 1 256 ? -14.995 -1.293 -12.224 1.00 93.06 256 GLU A CA 1
ATOM 2007 C C . GLU A 1 256 ? -15.390 -0.413 -13.420 1.00 93.06 256 GLU A C 1
ATOM 2009 O O . GLU A 1 256 ? -14.979 -0.683 -14.550 1.00 93.06 256 GLU A O 1
ATOM 2014 N N . MET A 1 257 ? -16.095 0.698 -13.181 1.00 93.38 257 MET A N 1
ATOM 2015 C CA . MET A 1 257 ? -16.506 1.630 -14.241 1.00 93.38 257 MET A CA 1
ATOM 2016 C C . MET A 1 257 ? -15.316 2.323 -14.920 1.00 93.38 257 MET A C 1
ATOM 2018 O O . MET A 1 257 ? -15.329 2.549 -16.135 1.00 93.38 257 MET A O 1
ATOM 2022 N N . LEU A 1 258 ? -14.267 2.668 -14.163 1.00 94.62 258 LEU A N 1
ATOM 2023 C CA . LEU A 1 258 ? -13.032 3.212 -14.737 1.00 94.62 258 LEU A CA 1
ATOM 2024 C C . LEU A 1 258 ? -12.359 2.188 -15.656 1.00 94.62 258 LEU A C 1
ATOM 2026 O O . LEU A 1 258 ? -11.939 2.544 -16.756 1.00 94.62 258 LEU A O 1
ATOM 2030 N N . TRP A 1 259 ? -12.303 0.920 -15.244 1.00 96.75 259 TRP A N 1
ATOM 2031 C CA . TRP A 1 259 ? -11.749 -0.144 -16.077 1.00 96.75 259 TRP A CA 1
ATOM 2032 C C . TRP A 1 259 ? -12.538 -0.311 -17.376 1.00 96.75 259 TRP A C 1
ATOM 2034 O O . TRP A 1 259 ? -11.967 -0.240 -18.466 1.00 96.75 259 TRP A O 1
ATOM 2044 N N . GLU A 1 260 ? -13.856 -0.482 -17.268 1.00 94.19 260 GLU A N 1
ATOM 2045 C CA . GLU A 1 260 ? -14.742 -0.719 -18.408 1.00 94.19 260 GLU A CA 1
ATOM 2046 C C . GLU A 1 260 ? -14.699 0.434 -19.422 1.00 94.19 260 GLU A C 1
ATOM 2048 O O . GLU A 1 260 ? -14.515 0.206 -20.620 1.00 94.19 260 GLU A O 1
ATOM 2053 N N . SER A 1 261 ? -14.776 1.681 -18.944 1.00 91.94 261 SER A N 1
ATOM 2054 C CA . SER A 1 261 ? -14.781 2.874 -19.804 1.00 91.94 261 SER A CA 1
ATOM 2055 C C . SER A 1 261 ? -13.466 3.105 -20.562 1.00 91.94 261 SER A C 1
ATOM 2057 O O . SER A 1 261 ? -13.462 3.721 -21.632 1.00 91.94 261 SER A O 1
ATOM 2059 N N . MET A 1 262 ? -12.340 2.611 -20.040 1.00 96.00 262 MET A N 1
ATOM 2060 C CA . MET A 1 262 ? -11.006 2.850 -20.603 1.00 96.00 262 MET A CA 1
ATOM 2061 C C . MET A 1 262 ? -10.456 1.662 -21.397 1.00 96.00 262 MET A C 1
ATOM 2063 O O . MET A 1 262 ? -9.634 1.858 -22.298 1.00 96.00 262 MET A O 1
ATOM 2067 N N . ARG A 1 263 ? -10.938 0.444 -21.126 1.00 97.00 263 ARG A N 1
ATOM 2068 C CA . ARG A 1 263 ? -10.499 -0.807 -21.763 1.00 97.00 263 ARG A CA 1
ATOM 2069 C C . ARG A 1 263 ? -10.453 -0.727 -23.288 1.00 97.00 263 ARG A C 1
ATOM 2071 O O . ARG A 1 263 ? -9.445 -1.085 -23.897 1.00 97.00 263 ARG A O 1
ATOM 2078 N N . GLY A 1 264 ? -11.532 -0.245 -23.909 1.00 94.69 264 GLY A N 1
ATOM 2079 C CA . GLY A 1 264 ? -11.643 -0.173 -25.370 1.00 94.69 264 GLY A CA 1
ATOM 2080 C C . GLY A 1 264 ? -10.573 0.716 -26.012 1.00 94.69 264 GLY A C 1
ATOM 2081 O O . GLY A 1 264 ? -10.005 0.350 -27.039 1.00 94.69 264 GLY A O 1
ATOM 2082 N N . LYS A 1 265 ? -10.235 1.844 -25.368 1.00 94.75 265 LYS A N 1
ATOM 2083 C CA . LYS A 1 265 ? -9.197 2.774 -25.846 1.00 94.75 265 LYS A CA 1
ATOM 2084 C C . LYS A 1 265 ? -7.808 2.134 -25.823 1.00 94.75 265 LYS A C 1
ATOM 2086 O O . LYS A 1 265 ? -7.025 2.361 -26.739 1.00 94.75 265 LYS A O 1
ATOM 2091 N N . VAL A 1 266 ? -7.513 1.325 -24.802 1.00 96.94 266 VAL A N 1
ATOM 2092 C CA . VAL A 1 266 ? -6.234 0.606 -24.715 1.00 96.94 266 VAL A CA 1
ATOM 2093 C C . VAL A 1 266 ? -6.123 -0.425 -25.834 1.00 96.94 266 VAL A C 1
ATOM 2095 O O . VAL A 1 266 ? -5.132 -0.438 -26.561 1.00 96.94 266 VAL A O 1
ATOM 2098 N N . LEU A 1 267 ? -7.158 -1.251 -26.012 1.00 96.00 267 LEU A N 1
ATOM 2099 C CA . LEU A 1 267 ? -7.181 -2.292 -27.044 1.00 96.00 267 LEU A CA 1
ATOM 2100 C C . LEU A 1 267 ? -7.009 -1.742 -28.459 1.00 96.00 267 LEU A C 1
ATOM 2102 O O . LEU A 1 267 ? -6.339 -2.373 -29.269 1.00 96.00 267 LEU A O 1
ATOM 2106 N N . ALA A 1 268 ? -7.606 -0.586 -28.750 1.00 95.62 268 ALA A N 1
ATOM 2107 C CA . ALA A 1 268 ? -7.547 0.019 -30.074 1.00 95.62 268 ALA A CA 1
ATOM 2108 C C . ALA A 1 268 ? -6.143 0.530 -30.449 1.00 95.62 268 ALA A C 1
ATOM 2110 O O . ALA A 1 268 ? -5.799 0.535 -31.629 1.00 95.62 268 ALA A O 1
ATOM 2111 N N . SER A 1 269 ? -5.338 0.957 -29.469 1.00 93.06 269 SER A N 1
ATOM 2112 C CA . SER A 1 269 ? -4.029 1.580 -29.716 1.00 93.06 269 SER A CA 1
ATOM 2113 C C . SER A 1 269 ? -2.838 0.633 -29.553 1.00 93.06 269 SER A C 1
ATOM 2115 O O . SER A 1 269 ? -1.764 0.909 -30.087 1.00 93.06 269 SER A O 1
ATOM 2117 N N . PHE A 1 270 ? -2.971 -0.434 -28.761 1.00 95.19 270 PHE A N 1
ATOM 2118 C CA . PHE A 1 270 ? -1.826 -1.262 -28.382 1.00 95.19 270 PHE A CA 1
ATOM 2119 C C . PHE A 1 270 ? -1.452 -2.280 -29.474 1.00 95.19 270 PHE A C 1
ATOM 2121 O O . PHE A 1 270 ? -2.349 -2.908 -30.040 1.00 95.19 270 PHE A O 1
ATOM 2128 N N . PRO A 1 271 ? -0.152 -2.513 -29.765 1.00 93.81 271 PRO A N 1
ATOM 2129 C CA . PRO A 1 271 ? 0.258 -3.539 -30.721 1.00 93.81 271 PRO A CA 1
ATOM 2130 C C . PRO A 1 271 ? -0.239 -4.923 -30.297 1.00 93.81 271 PRO A C 1
ATOM 2132 O O . PRO A 1 271 ? -0.311 -5.230 -29.105 1.00 93.81 271 PRO A O 1
ATOM 2135 N N . LYS A 1 272 ? -0.549 -5.787 -31.269 1.00 93.50 272 LYS A N 1
ATOM 2136 C CA . LYS A 1 272 ? -0.982 -7.164 -30.997 1.00 93.50 272 LYS A CA 1
ATOM 2137 C C . LYS A 1 272 ? 0.076 -7.910 -30.176 1.00 93.50 272 LYS A C 1
ATOM 2139 O O . LYS A 1 272 ? 1.270 -7.761 -30.424 1.00 93.50 272 LYS A O 1
ATOM 2144 N N . ALA A 1 273 ? -0.376 -8.709 -29.211 1.00 95.25 273 ALA A N 1
ATOM 2145 C CA . ALA A 1 273 ? 0.508 -9.503 -28.366 1.00 95.25 273 ALA A CA 1
ATOM 2146 C C . ALA A 1 273 ? 1.336 -10.489 -29.211 1.00 95.25 273 ALA A C 1
ATOM 2148 O O . ALA A 1 273 ? 0.738 -11.213 -30.016 1.00 95.25 273 ALA A O 1
ATOM 2149 N N . PRO A 1 274 ? 2.672 -10.543 -29.029 1.00 94.75 274 PRO A N 1
ATOM 2150 C CA . PRO A 1 274 ? 3.524 -11.543 -29.673 1.00 94.75 274 PRO A CA 1
ATOM 2151 C C . PRO A 1 274 ? 3.141 -12.989 -29.332 1.00 94.75 274 PRO A C 1
ATOM 2153 O O . PRO A 1 274 ? 3.344 -13.886 -30.146 1.00 94.75 274 PRO A O 1
ATOM 2156 N N . GLY A 1 275 ? 2.555 -13.205 -28.151 1.00 94.75 275 GLY A N 1
ATOM 2157 C CA . GLY A 1 275 ? 2.357 -14.529 -27.565 1.00 94.75 275 GLY A CA 1
ATOM 2158 C C . GLY A 1 275 ? 3.533 -14.908 -26.666 1.00 94.75 275 GLY A C 1
ATOM 2159 O O . GLY A 1 275 ? 4.582 -14.271 -26.716 1.00 94.75 275 GLY A O 1
ATOM 2160 N N . LEU A 1 276 ? 3.352 -15.918 -25.809 1.00 95.12 276 LEU A N 1
ATOM 2161 C CA . LEU A 1 276 ? 4.385 -16.321 -24.849 1.00 95.12 276 LEU A CA 1
ATOM 2162 C C . LEU A 1 276 ? 5.727 -16.610 -25.550 1.00 95.12 276 LEU A C 1
ATOM 2164 O O . LEU A 1 276 ? 5.733 -17.194 -26.638 1.00 95.12 276 LEU A O 1
ATOM 2168 N N . PRO A 1 277 ? 6.863 -16.218 -24.947 1.00 92.50 277 PRO A N 1
ATOM 2169 C CA . PRO A 1 277 ? 8.161 -16.328 -25.596 1.00 92.50 277 PRO A CA 1
ATOM 2170 C C . PRO A 1 277 ? 8.540 -17.792 -25.839 1.00 92.50 277 PRO A C 1
ATOM 2172 O O . PRO A 1 277 ? 8.584 -18.601 -24.913 1.00 92.50 277 PRO A O 1
ATOM 2175 N N . THR A 1 278 ? 8.892 -18.118 -27.086 1.00 90.81 278 THR A N 1
ATOM 2176 C CA . THR A 1 278 ? 9.374 -19.455 -27.474 1.00 90.81 278 THR A CA 1
ATOM 2177 C C . THR A 1 278 ? 10.664 -19.835 -26.746 1.00 90.81 278 THR A C 1
ATOM 2179 O O . THR A 1 278 ? 10.843 -20.987 -26.367 1.00 90.81 278 THR A O 1
ATOM 2182 N N . ASN A 1 279 ? 11.563 -18.864 -26.542 1.00 94.69 279 ASN A N 1
ATOM 2183 C CA . ASN A 1 279 ? 12.799 -19.036 -25.782 1.00 94.69 279 ASN A CA 1
ATOM 2184 C C . ASN A 1 279 ? 12.702 -18.258 -24.461 1.00 94.69 279 ASN A C 1
ATOM 2186 O O . ASN A 1 279 ? 12.960 -17.052 -24.408 1.00 94.69 279 ASN A O 1
ATOM 2190 N N . LYS A 1 280 ? 12.303 -18.965 -23.400 1.00 95.81 280 LYS A N 1
ATOM 2191 C CA . LYS A 1 280 ? 12.103 -18.398 -22.061 1.00 95.81 280 LYS A CA 1
ATOM 2192 C C . LYS A 1 280 ? 13.422 -17.959 -21.420 1.00 95.81 280 LYS A C 1
ATOM 2194 O O . LYS A 1 280 ? 13.459 -16.897 -20.805 1.00 95.81 280 LYS A O 1
ATOM 2199 N N . GLU A 1 281 ? 14.516 -18.700 -21.623 1.00 96.12 281 GLU A N 1
ATOM 2200 C CA . GLU A 1 281 ? 15.828 -18.312 -21.084 1.00 96.12 281 GLU A CA 1
ATOM 2201 C C . GLU A 1 281 ? 16.341 -17.013 -21.714 1.00 96.12 281 GLU A C 1
ATOM 2203 O O . GLU A 1 281 ? 16.898 -16.162 -21.026 1.00 96.12 281 GLU A O 1
ATOM 2208 N N . ALA A 1 282 ? 16.142 -16.819 -23.020 1.00 93.94 282 ALA A N 1
ATOM 2209 C CA . ALA A 1 282 ? 16.490 -15.571 -23.694 1.00 93.94 282 ALA A CA 1
ATOM 2210 C C . ALA A 1 282 ? 15.665 -14.392 -23.162 1.00 93.94 282 ALA A C 1
ATOM 2212 O O . ALA A 1 282 ? 16.221 -13.316 -22.957 1.00 93.94 282 ALA A O 1
ATOM 2213 N N . TYR A 1 283 ? 14.374 -14.603 -22.885 1.00 95.12 283 TYR A N 1
ATOM 2214 C CA . TYR A 1 283 ? 13.531 -13.583 -22.263 1.00 95.12 283 TYR A CA 1
ATOM 2215 C C . TYR A 1 283 ? 14.043 -13.205 -20.863 1.00 95.12 283 TYR A C 1
ATOM 2217 O O . TYR A 1 283 ? 14.181 -12.023 -20.561 1.00 95.12 283 TYR A O 1
ATOM 2225 N N . LEU A 1 284 ? 14.374 -14.186 -20.015 1.00 96.94 284 LEU A N 1
ATOM 2226 C CA . LEU A 1 284 ? 14.872 -13.926 -18.658 1.00 96.94 284 LEU A CA 1
ATOM 2227 C C . LEU A 1 284 ? 16.269 -13.300 -18.641 1.00 96.94 284 LEU A C 1
ATOM 2229 O O . LEU A 1 284 ? 16.496 -12.383 -17.856 1.00 96.94 284 LEU A O 1
ATOM 2233 N N . ARG A 1 285 ? 17.177 -13.727 -19.530 1.00 94.94 285 ARG A N 1
ATOM 2234 C CA . ARG A 1 285 ? 18.477 -13.057 -19.711 1.00 94.94 285 ARG A CA 1
ATOM 2235 C C . ARG A 1 285 ? 18.297 -11.598 -20.096 1.00 94.94 285 ARG A C 1
ATOM 2237 O O . ARG A 1 285 ? 18.962 -10.735 -19.543 1.00 94.94 285 ARG A O 1
ATOM 2244 N N . PHE A 1 286 ? 17.348 -11.312 -20.982 1.00 92.19 286 PHE A N 1
ATOM 2245 C CA . PHE A 1 286 ? 17.029 -9.937 -21.332 1.00 92.19 286 PHE A CA 1
ATOM 2246 C C . PHE A 1 286 ? 16.501 -9.133 -20.126 1.00 92.19 286 PHE A C 1
ATOM 2248 O O . PHE A 1 286 ? 16.895 -7.981 -19.936 1.00 92.19 286 PHE A O 1
ATOM 2255 N N . VAL A 1 287 ? 15.646 -9.730 -19.288 1.00 95.19 287 VAL A N 1
ATOM 2256 C CA . VAL A 1 287 ? 15.198 -9.101 -18.033 1.00 95.19 287 VAL A CA 1
ATOM 2257 C C . VAL A 1 287 ? 16.395 -8.795 -17.119 1.00 95.19 287 VAL A C 1
ATOM 2259 O O . VAL A 1 287 ? 16.467 -7.699 -16.570 1.00 95.19 287 VAL A O 1
ATOM 2262 N N . ASP A 1 288 ? 17.375 -9.694 -17.008 1.00 93.69 288 ASP A N 1
ATOM 2263 C CA . ASP A 1 288 ? 18.603 -9.427 -16.243 1.00 93.69 288 ASP A CA 1
ATOM 2264 C C . ASP A 1 288 ? 19.435 -8.284 -16.835 1.00 93.69 288 ASP A C 1
ATOM 2266 O O . ASP A 1 288 ? 19.891 -7.401 -16.109 1.00 93.69 288 ASP A O 1
ATOM 2270 N N . GLU A 1 289 ? 19.614 -8.271 -18.154 1.00 90.75 289 GLU A N 1
ATOM 2271 C CA . GLU A 1 289 ? 20.405 -7.257 -18.858 1.00 90.75 289 GLU A CA 1
ATOM 2272 C C . GLU A 1 289 ? 19.796 -5.851 -18.736 1.00 90.75 289 GLU A C 1
ATOM 2274 O O . GLU A 1 289 ? 20.529 -4.862 -18.654 1.00 90.75 289 GLU A O 1
ATOM 2279 N N . ILE A 1 290 ? 18.461 -5.734 -18.694 1.00 91.88 290 ILE A N 1
ATOM 2280 C CA . ILE A 1 290 ? 17.786 -4.431 -18.604 1.00 91.88 290 ILE A CA 1
ATOM 2281 C C . ILE A 1 290 ? 17.693 -3.879 -17.181 1.00 91.88 290 ILE A C 1
ATOM 2283 O O . ILE A 1 290 ? 17.440 -2.682 -17.020 1.00 91.88 290 ILE A O 1
ATOM 2287 N N . TYR A 1 291 ? 17.938 -4.705 -16.160 1.00 94.31 291 TYR A N 1
ATOM 2288 C CA . TYR A 1 291 ? 17.824 -4.322 -14.752 1.00 94.31 291 TYR A CA 1
ATOM 2289 C C . TYR A 1 291 ? 18.518 -2.989 -14.441 1.00 94.31 291 TYR A C 1
ATOM 2291 O O . TYR A 1 291 ? 17.924 -2.125 -13.801 1.00 94.31 291 TYR A O 1
ATOM 2299 N N . ARG A 1 292 ? 19.751 -2.787 -14.935 1.00 91.69 292 ARG A N 1
ATOM 2300 C CA . ARG A 1 292 ? 20.531 -1.570 -14.652 1.00 91.69 292 ARG A CA 1
ATOM 2301 C C . ARG A 1 292 ? 19.792 -0.303 -15.089 1.00 91.69 292 ARG A C 1
ATOM 2303 O O . ARG A 1 292 ? 19.677 0.651 -14.323 1.00 91.69 292 ARG A O 1
ATOM 2310 N N . THR A 1 293 ? 19.265 -0.312 -16.312 1.00 92.06 293 THR A N 1
ATOM 2311 C CA . THR A 1 293 ? 18.504 0.813 -16.873 1.00 92.06 293 THR A CA 1
ATOM 2312 C C . THR A 1 293 ? 17.137 0.956 -16.209 1.00 92.06 293 THR A C 1
ATOM 2314 O O . THR A 1 293 ? 16.702 2.076 -15.945 1.00 92.06 293 THR A O 1
ATOM 2317 N N . ASP A 1 294 ? 16.467 -0.158 -15.911 1.00 95.69 294 ASP A N 1
ATOM 2318 C CA . ASP A 1 294 ? 15.182 -0.152 -15.215 1.00 95.69 294 ASP A CA 1
ATOM 2319 C C . ASP A 1 294 ? 15.294 0.475 -13.819 1.00 95.69 294 ASP A C 1
ATOM 2321 O O . ASP A 1 294 ? 14.571 1.422 -13.513 1.00 95.69 294 ASP A O 1
ATOM 2325 N N . ALA A 1 295 ? 16.247 0.013 -13.007 1.00 95.25 295 ALA A N 1
ATOM 2326 C CA . ALA A 1 295 ? 16.468 0.499 -11.652 1.00 95.25 295 ALA A CA 1
ATOM 2327 C C . ALA A 1 295 ? 16.845 1.984 -11.627 1.00 95.25 295 ALA A C 1
ATOM 2329 O O . ALA A 1 295 ? 16.215 2.740 -10.888 1.00 95.25 295 ALA A O 1
ATOM 2330 N N . TYR A 1 296 ? 17.792 2.414 -12.474 1.00 93.06 296 TYR A N 1
ATOM 2331 C CA . TYR A 1 296 ? 18.179 3.823 -12.592 1.00 93.06 296 TYR A CA 1
ATOM 2332 C C . TYR A 1 296 ? 16.957 4.713 -12.844 1.00 93.06 296 TYR A C 1
ATOM 2334 O O . TYR A 1 296 ? 16.618 5.562 -12.021 1.00 93.06 296 TYR A O 1
ATOM 2342 N N . HIS A 1 297 ? 16.221 4.478 -13.934 1.00 95.56 297 HIS A N 1
ATOM 2343 C CA . HIS A 1 297 ? 15.105 5.358 -14.267 1.00 95.56 297 HIS A CA 1
ATOM 2344 C C . HIS A 1 297 ? 13.939 5.243 -13.286 1.00 95.56 297 HIS A C 1
ATOM 2346 O O . HIS A 1 297 ? 13.325 6.254 -12.946 1.00 95.56 297 HIS A O 1
ATOM 2352 N N . SER A 1 298 ? 13.625 4.033 -12.822 1.00 96.94 298 SER A N 1
ATOM 2353 C CA . SER A 1 298 ? 12.528 3.803 -11.888 1.00 96.94 298 SER A CA 1
ATOM 2354 C C . SER A 1 298 ? 12.768 4.526 -10.562 1.00 96.94 298 SER A C 1
ATOM 2356 O O . SER A 1 298 ? 11.841 5.136 -10.040 1.00 96.94 298 SER A O 1
ATOM 2358 N N . LEU A 1 299 ? 13.993 4.525 -10.036 1.00 93.06 299 LEU A N 1
ATOM 2359 C CA . LEU A 1 299 ? 14.338 5.239 -8.805 1.00 93.06 299 LEU A CA 1
ATOM 2360 C C . LEU A 1 299 ? 14.430 6.754 -9.033 1.00 93.06 299 LEU A C 1
ATOM 2362 O O . LEU A 1 299 ? 13.837 7.521 -8.273 1.00 93.06 299 LEU A O 1
ATOM 2366 N N . SER A 1 300 ? 15.075 7.210 -10.109 1.00 91.88 300 SER A N 1
ATOM 2367 C CA . SER A 1 300 ? 15.207 8.647 -10.384 1.00 91.88 300 SER A CA 1
ATOM 2368 C C . SER A 1 300 ? 13.865 9.337 -10.666 1.00 91.88 300 SER A C 1
ATOM 2370 O O . SER A 1 300 ? 13.693 10.507 -10.329 1.00 91.88 300 SER A O 1
ATOM 2372 N N . ILE A 1 301 ? 12.866 8.631 -11.217 1.00 92.00 301 ILE A N 1
ATOM 2373 C CA . ILE A 1 301 ? 11.497 9.165 -11.367 1.00 92.00 301 ILE A CA 1
ATOM 2374 C C . ILE A 1 301 ? 10.877 9.529 -10.009 1.00 92.00 301 ILE A C 1
ATOM 2376 O O . ILE A 1 301 ? 10.144 10.521 -9.920 1.00 92.00 301 ILE A O 1
ATOM 2380 N N . GLU A 1 302 ? 11.190 8.768 -8.960 1.00 90.00 302 GLU A N 1
ATOM 2381 C CA . GLU A 1 302 ? 10.718 9.028 -7.594 1.00 90.00 302 GLU A CA 1
ATOM 2382 C C . GLU A 1 302 ? 11.572 10.081 -6.859 1.00 90.00 302 GLU A C 1
ATOM 2384 O O . GLU A 1 302 ? 11.223 10.498 -5.758 1.00 90.00 302 GLU A O 1
ATOM 2389 N N . GLY A 1 303 ? 12.653 10.568 -7.483 1.00 85.19 303 GLY A N 1
ATOM 2390 C CA . GLY A 1 303 ? 13.514 11.625 -6.948 1.00 85.19 303 GLY A CA 1
ATOM 2391 C C . GLY A 1 303 ? 14.715 11.138 -6.135 1.00 85.19 303 GLY A C 1
ATOM 2392 O O . GLY A 1 303 ? 15.303 11.943 -5.418 1.00 85.19 303 GLY A O 1
ATOM 2393 N N . TYR A 1 304 ? 15.079 9.855 -6.227 1.00 85.44 304 TYR A N 1
ATOM 2394 C CA . TYR A 1 304 ? 16.347 9.362 -5.680 1.00 85.44 304 TYR A CA 1
ATOM 2395 C C . TYR A 1 304 ? 17.521 9.779 -6.578 1.00 85.44 304 TYR A C 1
ATOM 2397 O O . TYR A 1 304 ? 17.431 9.669 -7.806 1.00 85.44 304 TYR A O 1
ATOM 2405 N N . SER A 1 305 ? 18.635 10.191 -5.973 1.00 82.12 305 SER A N 1
ATOM 2406 C CA . SER A 1 305 ? 19.867 10.543 -6.686 1.00 82.12 305 SER A CA 1
ATOM 2407 C C . SER A 1 305 ? 20.731 9.297 -6.881 1.00 82.12 305 SER A C 1
ATOM 2409 O O . SER A 1 305 ? 21.790 9.142 -6.280 1.00 82.12 305 SER A O 1
ATOM 2411 N N . VAL A 1 306 ? 20.247 8.365 -7.707 1.00 82.06 306 VAL A N 1
ATOM 2412 C CA . VAL A 1 306 ? 20.971 7.128 -8.038 1.00 82.06 306 VAL A CA 1
ATOM 2413 C C . VAL A 1 306 ? 21.752 7.263 -9.341 1.00 82.06 306 VAL A C 1
ATOM 2415 O O . VAL A 1 306 ? 21.238 7.795 -10.324 1.00 82.06 306 VAL A O 1
ATOM 2418 N N . THR A 1 307 ? 22.970 6.725 -9.367 1.00 82.75 307 THR A N 1
ATOM 2419 C CA . THR A 1 307 ? 23.782 6.586 -10.584 1.00 82.75 307 THR A CA 1
ATOM 2420 C C . THR A 1 307 ? 23.742 5.138 -11.094 1.00 82.75 307 THR A C 1
ATOM 2422 O O . THR A 1 307 ? 23.558 4.205 -10.302 1.00 82.75 307 THR A O 1
ATOM 2425 N N . PRO A 1 308 ? 23.917 4.899 -12.405 1.00 79.94 308 PRO A N 1
ATOM 2426 C CA . PRO A 1 308 ? 24.109 3.552 -12.945 1.00 79.94 308 PRO A CA 1
ATOM 2427 C C . PRO A 1 308 ? 25.234 2.760 -12.256 1.00 79.94 308 PRO A C 1
ATOM 2429 O O . PRO A 1 308 ? 25.067 1.558 -12.031 1.00 79.94 308 PRO A O 1
ATOM 2432 N N . ALA A 1 309 ? 26.324 3.422 -11.852 1.00 74.06 309 ALA A N 1
ATOM 2433 C CA . ALA A 1 309 ? 27.395 2.820 -11.054 1.00 74.06 309 ALA A CA 1
ATOM 2434 C C . ALA A 1 309 ? 26.903 2.303 -9.68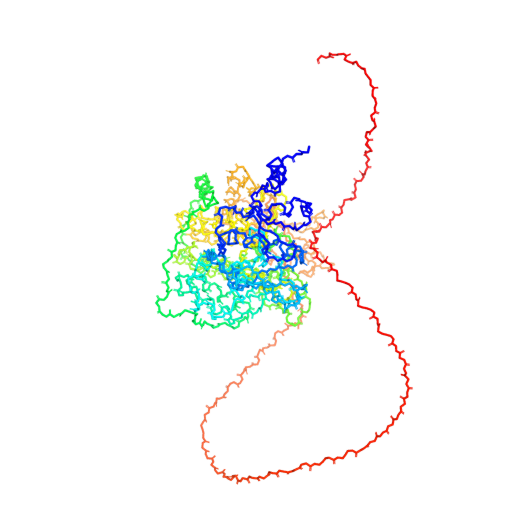7 1.00 74.06 309 ALA A C 1
ATOM 2436 O O . ALA A 1 309 ? 27.161 1.151 -9.333 1.00 74.06 309 ALA A O 1
ATOM 2437 N N . LEU A 1 310 ? 26.113 3.098 -8.950 1.00 80.88 310 LEU A N 1
ATOM 2438 C CA . LEU A 1 310 ? 25.527 2.680 -7.670 1.00 80.88 310 LEU A CA 1
ATOM 2439 C C . LEU A 1 310 ? 24.608 1.459 -7.829 1.00 80.88 310 LEU A C 1
ATOM 2441 O O . LEU A 1 310 ? 24.661 0.524 -7.028 1.00 80.88 310 LEU A O 1
ATOM 2445 N N . VAL A 1 311 ? 23.777 1.448 -8.876 1.00 83.19 311 VAL A N 1
ATOM 2446 C CA . VAL A 1 311 ? 22.898 0.309 -9.189 1.00 83.19 311 VAL A CA 1
ATOM 2447 C C . VAL A 1 311 ? 23.715 -0.967 -9.417 1.00 83.19 311 VAL A C 1
ATOM 2449 O O . VAL A 1 311 ? 23.323 -2.042 -8.957 1.00 83.19 311 VAL A O 1
ATOM 2452 N N . GLU A 1 312 ? 24.855 -0.852 -10.097 1.00 82.31 312 GLU A N 1
ATOM 2453 C CA . GLU A 1 312 ? 25.746 -1.977 -10.371 1.00 82.31 312 GLU A CA 1
ATOM 2454 C C . GLU A 1 312 ? 26.495 -2.454 -9.114 1.00 82.31 312 GLU A C 1
ATOM 2456 O O . GLU A 1 312 ? 26.544 -3.663 -8.876 1.00 82.31 312 GLU A O 1
ATOM 2461 N N . LYS A 1 313 ? 26.973 -1.537 -8.254 1.00 78.75 313 LYS A N 1
ATOM 2462 C CA . LYS A 1 313 ? 27.570 -1.858 -6.938 1.00 78.75 313 LYS A CA 1
ATOM 2463 C C . LYS A 1 313 ? 26.623 -2.731 -6.106 1.00 78.75 313 LYS A C 1
ATOM 2465 O O . LYS A 1 313 ? 27.009 -3.793 -5.616 1.00 78.75 313 LYS A O 1
ATOM 2470 N N . VAL A 1 314 ? 25.356 -2.320 -6.008 1.00 82.81 314 VAL A N 1
ATOM 2471 C CA . VAL A 1 314 ? 24.307 -3.059 -5.286 1.00 82.81 314 VAL A CA 1
ATOM 2472 C C . VAL A 1 314 ? 24.046 -4.433 -5.912 1.00 82.81 314 VAL A C 1
ATOM 2474 O O . VAL A 1 314 ? 23.862 -5.415 -5.190 1.00 82.81 314 VAL A O 1
ATOM 2477 N N . ARG A 1 315 ? 24.033 -4.519 -7.248 1.00 80.44 315 ARG A N 1
ATOM 2478 C CA . ARG A 1 315 ? 23.792 -5.771 -7.983 1.00 80.44 315 ARG A CA 1
ATOM 2479 C C . ARG A 1 315 ? 24.888 -6.810 -7.740 1.00 80.44 315 ARG A C 1
ATOM 2481 O O . ARG A 1 315 ? 24.578 -7.996 -7.663 1.00 80.44 315 ARG A O 1
ATOM 2488 N N . GLN A 1 316 ? 26.145 -6.376 -7.647 1.00 79.88 316 GLN A N 1
ATOM 2489 C CA . GLN A 1 316 ? 27.316 -7.244 -7.472 1.00 79.88 316 GLN A CA 1
ATOM 2490 C C . GLN A 1 316 ? 27.548 -7.680 -6.018 1.00 79.88 316 GLN A C 1
ATOM 2492 O O . GLN A 1 316 ? 28.441 -8.480 -5.761 1.00 79.88 316 GLN A O 1
ATOM 2497 N N . GLY A 1 317 ? 26.748 -7.183 -5.070 1.00 67.12 317 GLY A N 1
ATOM 2498 C CA . GLY A 1 317 ? 26.898 -7.512 -3.653 1.00 67.12 317 GLY A CA 1
ATOM 2499 C C . GLY A 1 317 ? 28.033 -6.764 -2.955 1.00 67.12 317 GLY A C 1
ATOM 2500 O O . GLY A 1 317 ? 28.337 -7.088 -1.816 1.00 67.12 317 GLY A O 1
ATOM 2501 N N . GLY A 1 318 ? 28.625 -5.741 -3.585 1.00 61.03 318 GLY A N 1
ATOM 2502 C CA . GLY A 1 318 ? 29.650 -4.881 -2.976 1.00 61.03 318 GLY A CA 1
ATOM 2503 C C . GLY A 1 318 ? 29.087 -3.869 -1.972 1.00 61.03 318 GLY A C 1
ATOM 2504 O O . GLY A 1 318 ? 29.609 -2.766 -1.871 1.00 61.03 318 GLY A O 1
ATOM 2505 N N . TRP A 1 319 ? 27.979 -4.202 -1.313 1.00 62.84 319 TRP A N 1
ATOM 2506 C CA . TRP A 1 319 ? 27.253 -3.356 -0.370 1.00 62.84 319 TRP A CA 1
ATOM 2507 C C . TRP A 1 319 ? 27.160 -4.080 0.968 1.00 62.84 319 TRP A C 1
ATOM 2509 O O . TRP A 1 319 ? 26.667 -5.210 1.011 1.00 62.84 319 TRP A O 1
ATOM 2519 N N . ASP A 1 320 ? 27.600 -3.415 2.034 1.00 61.94 320 ASP A N 1
ATOM 2520 C CA . ASP A 1 320 ? 27.672 -4.001 3.370 1.00 61.94 320 ASP A CA 1
ATOM 2521 C C . ASP A 1 320 ? 27.271 -2.980 4.454 1.00 61.94 320 ASP A C 1
ATOM 2523 O O . ASP A 1 320 ? 28.107 -2.250 4.976 1.00 61.94 320 ASP A O 1
ATOM 2527 N N . PRO A 1 321 ? 25.986 -2.888 4.827 1.00 56.91 321 PRO A N 1
ATOM 2528 C CA . PRO A 1 321 ? 25.513 -1.928 5.825 1.00 56.91 321 PRO A CA 1
ATOM 2529 C C . PRO A 1 321 ? 25.860 -2.336 7.264 1.00 56.91 321 PRO A C 1
ATOM 2531 O O . PRO A 1 321 ? 25.660 -1.535 8.184 1.00 56.91 321 PRO A O 1
ATOM 2534 N N . GLU A 1 322 ? 26.280 -3.588 7.477 1.00 54.72 322 GLU A N 1
ATOM 2535 C CA . GLU A 1 322 ? 26.665 -4.096 8.791 1.00 54.72 322 GLU A CA 1
ATOM 2536 C C . GLU A 1 322 ? 28.071 -3.607 9.143 1.00 54.72 322 GLU A C 1
ATOM 2538 O O . GLU A 1 322 ? 28.317 -3.259 10.301 1.00 54.72 322 GLU A O 1
ATOM 2543 N N . TYR A 1 323 ? 28.942 -3.471 8.136 1.00 54.38 323 TYR A N 1
ATOM 2544 C CA . TYR A 1 323 ? 30.347 -3.109 8.321 1.00 54.38 323 TYR A CA 1
ATOM 2545 C C . TYR A 1 323 ? 30.776 -1.784 7.646 1.00 54.38 323 TYR A C 1
ATOM 2547 O O . TYR A 1 323 ? 31.816 -1.244 8.026 1.00 54.38 323 TYR A O 1
ATOM 2555 N N . ASP A 1 324 ? 29.977 -1.190 6.741 1.00 58.31 324 ASP A N 1
ATOM 2556 C CA . ASP A 1 324 ? 30.203 0.139 6.133 1.00 58.31 324 ASP A CA 1
ATOM 2557 C C . ASP A 1 324 ? 29.181 1.204 6.629 1.00 58.31 324 ASP A C 1
ATOM 2559 O O . ASP A 1 324 ? 28.021 1.264 6.194 1.00 58.31 324 ASP A O 1
ATOM 2563 N N . PRO A 1 325 ? 29.605 2.129 7.519 1.00 54.72 325 PRO A N 1
ATOM 2564 C CA . PRO A 1 325 ? 28.776 3.232 8.014 1.00 54.72 325 PRO A CA 1
ATOM 2565 C C . PRO A 1 325 ? 28.330 4.244 6.943 1.00 54.72 325 PRO A C 1
ATOM 2567 O O . PRO A 1 325 ? 27.429 5.050 7.204 1.00 54.72 325 PRO A O 1
ATOM 2570 N N . GLY A 1 326 ? 28.992 4.292 5.786 1.00 60.59 326 GLY A N 1
ATOM 2571 C CA . GLY A 1 326 ? 28.618 5.118 4.638 1.00 60.59 326 GLY A CA 1
ATOM 2572 C C . GLY A 1 326 ? 27.409 4.544 3.903 1.00 60.59 326 GLY A C 1
ATOM 2573 O O . GLY A 1 326 ? 26.426 5.254 3.682 1.00 60.59 326 GLY A O 1
ATOM 2574 N N . ASP A 1 327 ? 27.431 3.239 3.637 1.00 61.84 327 ASP A N 1
ATOM 2575 C CA . ASP A 1 327 ? 26.336 2.509 2.989 1.00 61.84 327 ASP A CA 1
ATOM 2576 C C . ASP A 1 327 ? 25.064 2.482 3.857 1.00 61.84 327 ASP A C 1
ATOM 2578 O O . ASP A 1 327 ? 23.951 2.599 3.338 1.00 61.84 327 ASP A O 1
ATOM 2582 N N . ARG A 1 328 ? 25.209 2.428 5.189 1.00 55.59 328 ARG A N 1
ATOM 2583 C CA . ARG A 1 328 ? 24.078 2.476 6.136 1.00 55.59 328 ARG A CA 1
ATOM 2584 C C . ARG A 1 328 ? 23.349 3.825 6.170 1.00 55.59 328 ARG A C 1
ATOM 2586 O O . ARG A 1 328 ? 22.156 3.873 6.465 1.00 55.59 328 ARG A O 1
ATOM 2593 N N . ARG A 1 329 ? 24.050 4.930 5.893 1.00 61.06 329 ARG A N 1
ATOM 2594 C CA . ARG A 1 329 ? 23.491 6.298 5.937 1.00 61.06 329 ARG A CA 1
ATOM 2595 C C . ARG A 1 329 ? 23.030 6.806 4.575 1.00 61.06 329 ARG A C 1
ATOM 2597 O O . ARG A 1 329 ? 22.352 7.831 4.502 1.00 61.06 329 ARG A O 1
ATOM 2604 N N . ASN A 1 330 ? 23.358 6.093 3.501 1.00 78.25 330 ASN A N 1
ATOM 2605 C CA . ASN A 1 330 ? 22.976 6.480 2.154 1.00 78.25 330 ASN A CA 1
ATOM 2606 C C . ASN A 1 330 ? 21.572 5.954 1.803 1.00 78.25 330 ASN A C 1
ATOM 2608 O O . ASN A 1 330 ? 21.390 4.818 1.363 1.00 78.25 330 ASN A O 1
ATOM 2612 N N . ARG A 1 331 ? 20.562 6.816 1.969 1.00 79.75 331 ARG A N 1
ATOM 2613 C CA . ARG A 1 331 ? 19.159 6.521 1.630 1.00 79.75 331 ARG A CA 1
ATOM 2614 C C . ARG A 1 331 ? 18.979 6.047 0.184 1.00 79.75 331 ARG A C 1
ATOM 2616 O O . ARG A 1 331 ? 18.142 5.184 -0.072 1.00 79.75 331 ARG A O 1
ATOM 2623 N N . ASP A 1 332 ? 19.748 6.595 -0.750 1.00 83.81 332 ASP A N 1
ATOM 2624 C CA . ASP A 1 332 ? 19.617 6.283 -2.173 1.00 83.81 332 ASP A CA 1
ATOM 2625 C C . ASP A 1 332 ? 20.208 4.898 -2.483 1.00 83.81 332 ASP A C 1
ATOM 2627 O O . ASP A 1 332 ? 19.623 4.133 -3.254 1.00 83.81 332 ASP A O 1
ATOM 2631 N N . ALA A 1 333 ? 21.288 4.512 -1.793 1.00 83.12 333 ALA A N 1
ATOM 2632 C CA . ALA A 1 333 ? 21.829 3.152 -1.837 1.00 83.12 333 ALA A CA 1
ATOM 2633 C C . ALA A 1 333 ? 20.849 2.122 -1.251 1.00 83.12 333 ALA A C 1
ATOM 2635 O O . ALA A 1 333 ? 20.625 1.071 -1.853 1.00 83.12 333 ALA A O 1
ATOM 2636 N N . LEU A 1 334 ? 20.198 2.439 -0.125 1.00 87.00 334 LEU A N 1
ATOM 2637 C CA . LEU A 1 334 ? 19.172 1.578 0.477 1.00 87.00 334 LEU A CA 1
ATOM 2638 C C . LEU A 1 334 ? 17.954 1.406 -0.438 1.00 87.00 334 LEU A C 1
ATOM 2640 O O . LEU A 1 334 ? 17.434 0.298 -0.575 1.00 87.00 334 LEU A O 1
ATOM 2644 N N . ALA A 1 335 ? 17.530 2.475 -1.116 1.00 89.50 335 ALA A N 1
ATOM 2645 C CA . ALA A 1 335 ? 16.457 2.408 -2.102 1.00 89.50 335 ALA A CA 1
ATOM 2646 C C . ALA A 1 335 ? 16.846 1.554 -3.320 1.00 89.50 335 ALA A C 1
ATOM 2648 O O . ALA A 1 335 ? 16.032 0.753 -3.784 1.00 89.50 335 ALA A O 1
ATOM 2649 N N . ALA A 1 336 ? 18.086 1.675 -3.809 1.00 91.25 336 ALA A N 1
ATOM 2650 C CA . ALA A 1 336 ? 18.616 0.821 -4.870 1.00 91.25 336 ALA A CA 1
ATOM 2651 C C . ALA A 1 336 ? 18.685 -0.653 -4.440 1.00 91.25 336 ALA A C 1
ATOM 2653 O O . ALA A 1 336 ? 18.300 -1.538 -5.207 1.00 91.25 336 ALA A O 1
ATOM 2654 N N . ARG A 1 337 ? 19.090 -0.924 -3.193 1.00 90.56 337 ARG A N 1
ATOM 2655 C CA . ARG A 1 337 ? 19.102 -2.271 -2.609 1.00 90.56 337 ARG A CA 1
ATOM 2656 C C . ARG A 1 337 ? 17.709 -2.878 -2.528 1.00 90.56 337 ARG A C 1
ATOM 2658 O O . ARG A 1 337 ? 17.518 -3.999 -2.997 1.00 90.56 337 ARG A O 1
ATOM 2665 N N . GLY A 1 338 ? 16.743 -2.139 -1.993 1.00 94.31 338 GLY A N 1
ATOM 2666 C CA . GLY A 1 338 ? 15.370 -2.627 -1.887 1.00 94.31 338 GLY A CA 1
ATOM 2667 C C . GLY A 1 338 ? 14.746 -2.856 -3.263 1.00 94.31 338 GLY A C 1
ATOM 2668 O O . GLY A 1 338 ? 14.062 -3.854 -3.495 1.00 94.31 338 GLY A O 1
ATOM 2669 N N . TYR A 1 339 ? 15.054 -1.983 -4.229 1.00 97.06 339 TYR A N 1
ATOM 2670 C CA . TYR A 1 339 ? 14.643 -2.170 -5.620 1.00 97.06 339 TYR A CA 1
ATOM 2671 C C . TYR A 1 339 ? 15.212 -3.450 -6.229 1.00 97.06 339 TYR A C 1
ATOM 2673 O O . TYR A 1 339 ? 14.468 -4.198 -6.859 1.00 97.06 339 TYR A O 1
ATOM 2681 N N . TRP A 1 340 ? 16.499 -3.737 -6.008 1.00 95.75 340 TRP A N 1
ATOM 2682 C CA . TRP A 1 340 ? 17.125 -4.982 -6.452 1.00 95.75 340 TRP A CA 1
ATOM 2683 C C . TRP A 1 340 ? 16.424 -6.211 -5.864 1.00 95.75 340 TRP A C 1
ATOM 2685 O O . TRP A 1 340 ? 16.078 -7.130 -6.605 1.00 95.75 340 TRP A O 1
ATOM 2695 N N . GLN A 1 341 ? 16.173 -6.223 -4.550 1.00 95.62 341 GLN A N 1
ATOM 2696 C CA . GLN A 1 341 ? 15.516 -7.345 -3.870 1.00 95.62 341 GLN A CA 1
ATOM 2697 C C . GLN A 1 341 ? 14.101 -7.582 -4.415 1.00 95.62 341 GLN A C 1
ATOM 2699 O O . GLN A 1 341 ? 13.752 -8.707 -4.784 1.00 95.62 341 GLN A O 1
ATOM 2704 N N . ALA A 1 342 ? 13.314 -6.513 -4.557 1.00 98.06 342 ALA A N 1
ATOM 2705 C CA . ALA A 1 342 ? 11.982 -6.583 -5.146 1.00 98.06 342 ALA A CA 1
ATOM 2706 C C . ALA A 1 342 ? 12.032 -7.050 -6.610 1.00 98.06 342 ALA A C 1
ATOM 2708 O O . ALA A 1 342 ? 11.250 -7.916 -7.004 1.00 98.06 342 ALA A O 1
ATOM 2709 N N . PHE A 1 343 ? 12.986 -6.550 -7.402 1.00 98.44 343 PHE A N 1
ATOM 2710 C CA . PHE A 1 343 ? 13.178 -6.951 -8.794 1.00 98.44 343 PHE A CA 1
ATOM 2711 C C . PHE A 1 343 ? 13.447 -8.455 -8.931 1.00 98.44 343 PHE A C 1
ATOM 2713 O O . PHE A 1 343 ? 12.867 -9.096 -9.805 1.00 98.44 343 PHE A O 1
ATOM 2720 N N . GLN A 1 344 ? 14.263 -9.051 -8.052 1.00 97.69 344 GLN A N 1
ATOM 2721 C CA . GLN A 1 344 ? 14.510 -10.499 -8.077 1.00 97.69 344 GLN A CA 1
ATOM 2722 C C . GLN A 1 344 ? 13.228 -11.310 -7.842 1.00 97.69 344 GLN A C 1
ATOM 2724 O O . GLN A 1 344 ? 13.018 -12.336 -8.491 1.00 97.69 344 GLN A O 1
ATOM 2729 N N . LEU A 1 345 ? 12.343 -10.854 -6.949 1.00 97.75 345 LEU A N 1
ATOM 2730 C CA . LEU A 1 345 ? 11.040 -11.495 -6.751 1.00 97.75 345 LEU A CA 1
ATOM 2731 C C . LEU A 1 345 ? 10.129 -11.315 -7.965 1.00 97.75 345 LEU A C 1
ATOM 2733 O O . LEU A 1 345 ? 9.506 -12.274 -8.411 1.00 97.75 345 LEU A O 1
ATOM 2737 N N . VAL A 1 346 ? 10.088 -10.114 -8.540 1.00 98.50 346 VAL A N 1
ATOM 2738 C CA . VAL A 1 346 ? 9.303 -9.833 -9.747 1.00 98.50 346 VAL A CA 1
ATOM 2739 C C . VAL A 1 346 ? 9.779 -10.693 -10.917 1.00 98.50 346 VAL A C 1
ATOM 2741 O O . VAL A 1 346 ? 8.952 -11.261 -11.624 1.00 98.50 346 VAL A O 1
ATOM 2744 N N . LYS A 1 347 ? 11.094 -10.869 -11.092 1.00 98.31 347 LYS A N 1
ATOM 2745 C CA . LYS A 1 347 ? 11.675 -11.756 -12.107 1.00 98.31 347 LYS A CA 1
ATOM 2746 C C . LYS A 1 347 ? 11.217 -13.208 -11.932 1.00 98.31 347 LYS A C 1
ATOM 2748 O O . LYS A 1 347 ? 10.865 -13.844 -12.922 1.00 98.31 347 LYS A O 1
ATOM 2753 N N . LYS A 1 348 ? 11.169 -13.719 -10.695 1.00 98.06 348 LYS A N 1
ATOM 2754 C CA . LYS A 1 348 ? 10.633 -15.063 -10.406 1.00 98.06 348 LYS A CA 1
ATOM 2755 C C . LYS A 1 348 ? 9.157 -15.182 -10.782 1.00 98.06 348 LYS A C 1
ATOM 2757 O O . LYS A 1 348 ? 8.743 -16.208 -11.309 1.00 98.06 348 LYS A O 1
ATOM 2762 N N . GLU A 1 349 ? 8.357 -14.140 -10.555 1.00 98.19 349 GLU A N 1
ATOM 2763 C CA . GLU A 1 349 ? 6.962 -14.148 -11.011 1.00 98.19 349 GLU A CA 1
ATOM 2764 C C . GLU A 1 349 ? 6.861 -14.054 -12.538 1.00 98.19 349 GLU A C 1
ATOM 2766 O O . GLU A 1 349 ? 6.054 -14.754 -13.142 1.00 98.19 349 GLU A O 1
ATOM 2771 N N . VAL A 1 350 ? 7.724 -13.272 -13.192 1.00 98.31 350 VAL A N 1
ATOM 2772 C CA . VAL A 1 350 ? 7.822 -13.226 -14.659 1.00 98.31 350 VAL A CA 1
ATOM 2773 C C . VAL A 1 350 ? 8.158 -14.597 -15.243 1.00 98.31 350 VAL A C 1
ATOM 2775 O O . VAL A 1 350 ? 7.536 -14.983 -16.227 1.00 98.31 350 VAL A O 1
ATOM 2778 N N . GLU A 1 351 ? 9.086 -15.345 -14.643 1.00 98.44 351 GLU A N 1
ATOM 2779 C CA . GLU A 1 351 ? 9.439 -16.712 -15.052 1.00 98.44 351 GLU A CA 1
ATOM 2780 C C . GLU A 1 351 ? 8.218 -17.645 -15.062 1.00 98.44 351 GLU A C 1
ATOM 2782 O O . GLU A 1 351 ? 7.961 -18.328 -16.057 1.00 98.44 351 GLU A O 1
ATOM 2787 N N . LYS A 1 352 ? 7.406 -17.612 -14.001 1.00 98.31 352 LYS A N 1
ATOM 2788 C CA . LYS A 1 352 ? 6.150 -18.376 -13.924 1.00 98.31 352 LYS A CA 1
ATOM 2789 C C . LYS A 1 352 ? 5.117 -17.902 -14.946 1.00 98.31 352 LYS A C 1
ATOM 2791 O O . LYS A 1 352 ? 4.462 -18.707 -15.609 1.00 98.31 352 LYS A O 1
ATOM 2796 N N . VAL A 1 353 ? 4.997 -16.589 -15.136 1.00 98.25 353 VAL A N 1
ATOM 2797 C CA . VAL A 1 353 ? 4.069 -15.998 -16.111 1.00 98.25 353 VAL A CA 1
ATOM 2798 C C . VAL A 1 353 ? 4.409 -16.419 -17.536 1.00 98.25 353 VAL A C 1
ATOM 2800 O O . VAL A 1 353 ? 3.523 -16.850 -18.273 1.00 98.25 353 VAL A O 1
ATOM 2803 N N . ILE A 1 354 ? 5.683 -16.362 -17.935 1.00 97.75 354 ILE A N 1
ATOM 2804 C CA . ILE A 1 354 ? 6.095 -16.830 -19.266 1.00 97.75 354 ILE A CA 1
ATOM 2805 C C . ILE A 1 354 ? 6.023 -18.359 -19.390 1.00 97.75 354 ILE A C 1
ATOM 2807 O O . ILE A 1 354 ? 6.024 -18.887 -20.504 1.00 97.75 354 ILE A O 1
ATOM 2811 N N . ALA A 1 355 ? 5.926 -19.081 -18.269 1.00 97.06 355 ALA A N 1
ATOM 2812 C CA . ALA A 1 355 ? 5.605 -20.502 -18.239 1.00 97.06 355 ALA A CA 1
ATOM 2813 C C . ALA A 1 355 ? 4.105 -20.810 -18.411 1.00 97.06 355 ALA A C 1
ATOM 2815 O O . ALA A 1 355 ? 3.770 -21.968 -18.652 1.00 97.06 355 ALA A O 1
ATOM 2816 N N . GLY A 1 356 ? 3.236 -19.794 -18.397 1.00 95.75 356 GLY A N 1
ATOM 2817 C CA . GLY A 1 356 ? 1.799 -19.916 -18.653 1.00 95.75 356 GLY A CA 1
ATOM 2818 C C . GLY A 1 356 ? 0.920 -19.863 -17.403 1.00 95.75 356 GLY A C 1
ATOM 2819 O O . GLY A 1 356 ? -0.289 -20.064 -17.512 1.00 95.75 356 GLY A O 1
ATOM 2820 N N . GLU A 1 357 ? 1.489 -19.590 -16.227 1.00 97.56 357 GLU A N 1
ATOM 2821 C CA . GLU A 1 357 ? 0.710 -19.388 -15.003 1.00 97.56 357 GLU A CA 1
ATOM 2822 C C . GLU A 1 357 ? -0.093 -18.075 -15.039 1.00 97.56 357 GLU A C 1
ATOM 2824 O O . GLU A 1 357 ? 0.233 -17.137 -15.772 1.00 97.56 357 GLU A O 1
ATOM 2829 N N . ASN A 1 358 ? -1.164 -17.990 -14.238 1.00 97.38 358 ASN A N 1
ATOM 2830 C CA . ASN A 1 358 ? -2.040 -16.817 -14.212 1.00 97.38 358 ASN A CA 1
ATOM 2831 C C . ASN A 1 358 ? -1.298 -15.591 -13.631 1.00 97.38 358 ASN A C 1
ATOM 2833 O O . ASN A 1 358 ? -1.039 -15.549 -12.425 1.00 97.38 358 ASN A O 1
ATOM 2837 N N . PRO A 1 359 ? -1.013 -14.551 -14.438 1.00 97.31 359 PRO A N 1
ATOM 2838 C CA . PRO A 1 359 ? -0.200 -13.420 -13.999 1.00 97.31 359 PRO A CA 1
ATOM 2839 C C . PRO A 1 359 ? -0.882 -12.572 -12.926 1.00 97.31 359 PRO A C 1
ATOM 2841 O O . PRO A 1 359 ? -0.210 -12.063 -12.031 1.00 97.31 359 PRO A O 1
ATOM 2844 N N . ALA A 1 360 ? -2.205 -12.410 -12.995 1.00 96.75 360 ALA A N 1
ATOM 2845 C CA . ALA A 1 360 ? -2.944 -11.585 -12.049 1.00 96.75 360 ALA A CA 1
ATOM 2846 C C . ALA A 1 360 ? -3.011 -12.251 -10.670 1.00 96.75 360 ALA A C 1
ATOM 2848 O O . ALA A 1 360 ? -2.822 -11.572 -9.663 1.00 96.75 360 ALA A O 1
ATOM 2849 N N . ALA A 1 361 ? -3.209 -13.572 -10.628 1.00 96.44 361 ALA A N 1
ATOM 2850 C CA . ALA A 1 361 ? -3.191 -14.345 -9.388 1.00 96.44 361 ALA A CA 1
ATOM 2851 C C . ALA A 1 361 ? -1.801 -14.322 -8.725 1.00 96.44 361 ALA A C 1
ATOM 2853 O O . ALA A 1 361 ? -1.698 -14.067 -7.524 1.00 96.44 361 ALA A O 1
ATOM 2854 N N . LEU A 1 362 ? -0.730 -14.498 -9.511 1.00 97.00 362 LEU A N 1
ATOM 2855 C CA . LEU A 1 362 ? 0.649 -14.394 -9.018 1.00 97.00 362 LEU A CA 1
ATOM 2856 C C . LEU A 1 362 ? 0.949 -12.995 -8.463 1.00 97.00 362 LEU A C 1
ATOM 2858 O O . LEU A 1 362 ? 1.418 -12.859 -7.334 1.00 97.00 362 LEU A O 1
ATOM 2862 N N . ALA A 1 363 ? 0.606 -11.941 -9.211 1.00 97.25 363 ALA A N 1
ATOM 2863 C CA . ALA A 1 363 ? 0.793 -10.565 -8.758 1.00 97.25 363 ALA A CA 1
ATOM 2864 C C . ALA A 1 363 ? -0.023 -10.252 -7.490 1.00 97.25 363 ALA A C 1
ATOM 2866 O O . ALA A 1 363 ? 0.506 -9.652 -6.552 1.00 97.25 363 ALA A O 1
ATOM 2867 N N . ARG A 1 364 ? -1.284 -10.705 -7.416 1.00 96.12 364 ARG A N 1
ATOM 2868 C CA . ARG A 1 364 ? -2.137 -10.574 -6.223 1.00 96.12 364 ARG A CA 1
ATOM 2869 C C . ARG A 1 364 ? -1.474 -11.211 -5.004 1.00 96.12 364 ARG A C 1
ATOM 2871 O O . ARG A 1 364 ? -1.421 -10.582 -3.951 1.00 96.12 364 ARG A O 1
ATOM 2878 N N . ALA A 1 365 ? -0.917 -12.410 -5.147 1.00 92.75 365 ALA A N 1
ATOM 2879 C CA . ALA A 1 365 ? -0.262 -13.116 -4.050 1.00 92.75 365 ALA A CA 1
ATOM 2880 C C . ALA A 1 365 ? 1.083 -12.491 -3.627 1.00 92.75 365 ALA A C 1
ATOM 2882 O O . ALA A 1 365 ? 1.438 -12.567 -2.449 1.00 92.75 365 ALA A O 1
ATOM 2883 N N . ALA A 1 366 ? 1.825 -11.883 -4.560 1.00 95.12 366 ALA A N 1
ATOM 2884 C CA . ALA A 1 366 ? 3.215 -11.472 -4.344 1.00 95.12 366 ALA A CA 1
ATOM 2885 C C . ALA A 1 366 ? 3.427 -9.967 -4.087 1.00 95.12 366 ALA A C 1
ATOM 2887 O O . ALA A 1 366 ? 4.444 -9.594 -3.503 1.00 95.12 366 ALA A O 1
ATOM 2888 N N . HIS A 1 367 ? 2.499 -9.083 -4.476 1.00 96.50 367 HIS A N 1
ATOM 2889 C CA . HIS A 1 367 ? 2.736 -7.630 -4.452 1.00 96.50 367 HIS A CA 1
ATOM 2890 C C . HIS A 1 367 ? 3.106 -7.062 -3.066 1.00 96.50 367 HIS A C 1
ATOM 2892 O O . HIS A 1 367 ? 3.956 -6.176 -2.985 1.00 96.50 367 HIS A O 1
ATOM 2898 N N . ASN A 1 368 ? 2.528 -7.569 -1.972 1.00 94.81 368 ASN A N 1
ATOM 2899 C CA . ASN A 1 368 ? 2.921 -7.145 -0.622 1.00 94.81 368 ASN A CA 1
ATOM 2900 C C . ASN A 1 368 ? 4.361 -7.554 -0.291 1.00 94.81 368 ASN A C 1
ATOM 2902 O O . ASN A 1 368 ? 5.062 -6.827 0.406 1.00 94.81 368 ASN A O 1
ATOM 2906 N N . GLN A 1 369 ? 4.830 -8.692 -0.808 1.00 95.44 369 GLN A N 1
ATOM 2907 C CA . GLN A 1 369 ? 6.214 -9.118 -0.630 1.00 95.44 369 GLN A CA 1
ATOM 2908 C C . GLN A 1 369 ? 7.175 -8.235 -1.434 1.00 95.44 369 GLN A C 1
ATOM 2910 O O . GLN A 1 369 ? 8.196 -7.826 -0.895 1.00 95.44 369 GLN A O 1
ATOM 2915 N N . TRP A 1 370 ? 6.835 -7.879 -2.678 1.00 97.69 370 TRP A N 1
ATOM 2916 C CA . TRP A 1 370 ? 7.639 -6.925 -3.455 1.00 97.69 370 TRP A CA 1
ATOM 2917 C C . TRP A 1 370 ? 7.750 -5.582 -2.729 1.00 97.69 370 TRP A C 1
ATOM 2919 O O . TRP A 1 370 ? 8.842 -5.034 -2.618 1.00 97.69 370 TRP A O 1
ATOM 2929 N N . TYR A 1 371 ? 6.634 -5.079 -2.188 1.00 97.50 371 TYR A N 1
ATOM 2930 C CA . TYR A 1 371 ? 6.626 -3.861 -1.380 1.00 97.50 371 TYR A CA 1
ATOM 2931 C C . TYR A 1 371 ? 7.521 -3.996 -0.144 1.00 97.50 371 TYR A C 1
ATOM 2933 O O . TYR A 1 371 ? 8.316 -3.103 0.125 1.00 97.50 371 TYR A O 1
ATOM 2941 N N . ARG A 1 372 ? 7.446 -5.115 0.586 1.00 95.44 372 ARG A N 1
ATOM 2942 C CA . ARG A 1 372 ? 8.310 -5.349 1.750 1.00 95.44 372 ARG A CA 1
ATOM 2943 C C . ARG A 1 372 ? 9.790 -5.289 1.378 1.00 95.44 372 ARG A C 1
ATOM 2945 O O . ARG A 1 372 ? 10.526 -4.548 2.017 1.00 95.44 372 ARG A O 1
ATOM 2952 N N . GLU A 1 373 ? 10.205 -5.958 0.304 1.00 96.06 373 GLU A N 1
ATOM 2953 C CA . GLU A 1 373 ? 11.598 -5.905 -0.164 1.00 96.06 373 GLU A CA 1
ATOM 2954 C C . GLU A 1 373 ? 12.043 -4.492 -0.573 1.00 96.06 373 GLU A C 1
ATOM 2956 O O . GLU A 1 373 ? 13.188 -4.126 -0.330 1.00 96.06 373 GLU A O 1
ATOM 2961 N N . LEU A 1 374 ? 11.148 -3.650 -1.111 1.00 95.62 374 LEU A N 1
ATOM 2962 C CA . LEU A 1 374 ? 11.491 -2.256 -1.431 1.00 95.62 374 LEU A CA 1
ATOM 2963 C C . LEU A 1 374 ? 11.955 -1.452 -0.207 1.00 95.62 374 LEU A C 1
ATOM 2965 O O . LEU A 1 374 ? 12.747 -0.523 -0.369 1.00 95.62 374 LEU A O 1
ATOM 2969 N N . PHE A 1 375 ? 11.456 -1.778 0.989 1.00 93.81 375 PHE A N 1
ATOM 2970 C CA . PHE A 1 375 ? 11.673 -0.987 2.205 1.00 93.81 375 PHE A CA 1
ATOM 2971 C C . PHE A 1 375 ? 12.415 -1.737 3.320 1.00 93.81 375 PHE A C 1
ATOM 2973 O O . PHE A 1 375 ? 12.878 -1.096 4.266 1.00 93.81 375 PHE A O 1
ATOM 2980 N N . GLN A 1 376 ? 12.592 -3.058 3.206 1.00 91.38 376 GLN A N 1
ATOM 2981 C CA . GLN A 1 376 ? 13.307 -3.889 4.179 1.00 91.38 376 GLN A CA 1
ATOM 2982 C C . GLN A 1 376 ? 14.718 -3.358 4.499 1.00 91.38 376 GLN A C 1
ATOM 2984 O O . GLN A 1 376 ? 15.061 -3.309 5.685 1.00 91.38 376 GLN A O 1
ATOM 2989 N N . PRO A 1 377 ? 15.533 -2.886 3.526 1.00 90.06 377 PRO A N 1
ATOM 2990 C CA . PRO A 1 377 ? 16.840 -2.304 3.838 1.00 90.06 377 PRO A CA 1
ATOM 2991 C C . PRO A 1 377 ? 16.750 -1.061 4.724 1.00 90.06 377 PRO A C 1
ATOM 2993 O O . PRO A 1 377 ? 17.533 -0.919 5.658 1.00 90.06 377 PRO A O 1
ATOM 2996 N N . CYS A 1 378 ? 15.772 -0.182 4.484 1.00 87.44 378 CYS A N 1
ATOM 2997 C CA . CYS A 1 378 ? 15.574 1.024 5.289 1.00 87.44 378 CYS A CA 1
ATOM 2998 C C . CYS A 1 378 ? 15.164 0.693 6.730 1.00 87.44 378 CYS A C 1
ATOM 3000 O O . CYS A 1 378 ? 15.625 1.356 7.657 1.00 87.44 378 CYS A O 1
ATOM 3002 N N . VAL A 1 379 ? 14.338 -0.340 6.923 1.00 87.31 379 VAL A N 1
ATOM 3003 C CA . VAL A 1 379 ? 13.972 -0.832 8.261 1.00 87.31 379 VAL A CA 1
ATOM 3004 C C . VAL A 1 379 ? 15.176 -1.447 8.965 1.00 87.31 379 VAL A C 1
ATOM 3006 O O . VAL A 1 379 ? 15.462 -1.107 10.106 1.00 87.31 379 VAL A O 1
ATOM 3009 N N . THR A 1 380 ? 15.938 -2.287 8.262 1.00 86.12 380 THR A N 1
ATOM 3010 C CA . THR A 1 380 ? 17.148 -2.931 8.803 1.00 86.12 380 THR A CA 1
ATOM 3011 C C . THR A 1 380 ? 18.202 -1.895 9.212 1.00 86.12 380 THR A C 1
ATOM 3013 O O . THR A 1 380 ? 18.849 -2.028 10.248 1.00 86.12 380 THR A O 1
ATOM 3016 N N . ALA A 1 381 ? 18.337 -0.812 8.440 1.00 82.88 381 ALA A N 1
ATOM 3017 C CA . ALA A 1 381 ? 19.230 0.299 8.759 1.00 82.88 381 ALA A CA 1
ATOM 3018 C C . ALA A 1 381 ? 18.749 1.160 9.948 1.00 82.88 381 ALA A C 1
ATOM 3020 O O . ALA A 1 381 ? 19.548 1.934 10.482 1.00 82.88 381 ALA A O 1
ATOM 3021 N N . GLY A 1 382 ? 17.486 1.020 10.372 1.00 81.38 382 GLY A N 1
ATOM 3022 C CA . GLY A 1 382 ? 16.852 1.825 11.422 1.00 81.38 382 GLY A CA 1
ATOM 3023 C C . GLY A 1 382 ? 16.324 3.182 10.944 1.00 81.38 382 GLY A C 1
ATOM 3024 O O . GLY A 1 382 ? 16.083 4.062 11.763 1.00 81.38 382 GLY A O 1
ATOM 3025 N N . LEU A 1 383 ? 16.165 3.383 9.629 1.00 82.31 383 LEU A N 1
ATOM 3026 C CA . LEU A 1 383 ? 15.615 4.622 9.056 1.00 82.31 383 LEU A CA 1
ATOM 3027 C C . LEU A 1 383 ? 14.083 4.630 9.005 1.00 82.31 383 LEU A C 1
ATOM 3029 O O . LEU A 1 383 ? 13.479 5.689 8.846 1.00 82.31 383 LEU A O 1
ATOM 3033 N N . LEU A 1 384 ? 13.461 3.453 9.085 1.00 87.00 384 LEU A N 1
ATOM 3034 C CA . LEU A 1 384 ? 12.015 3.268 9.133 1.00 87.00 384 LEU A CA 1
ATOM 3035 C C . LEU A 1 384 ? 11.658 2.276 10.240 1.00 87.00 384 LEU A C 1
ATOM 3037 O O . LEU A 1 384 ? 12.368 1.297 10.455 1.00 87.00 384 LEU A O 1
ATOM 3041 N N . GLU A 1 385 ? 10.514 2.495 10.879 1.00 88.56 385 GLU A N 1
ATOM 3042 C CA . GLU A 1 385 ? 9.941 1.540 11.829 1.00 88.56 385 GLU A CA 1
ATOM 3043 C C . GLU A 1 385 ? 9.513 0.236 11.126 1.00 88.56 385 GLU A C 1
ATOM 3045 O O . GLU A 1 385 ? 9.031 0.292 9.986 1.00 88.56 385 GLU A O 1
ATOM 3050 N N . PRO A 1 386 ? 9.576 -0.934 11.793 1.00 89.38 386 PRO A N 1
ATOM 3051 C CA . PRO A 1 386 ? 9.163 -2.217 11.214 1.00 89.38 386 PRO A CA 1
ATOM 3052 C C . PRO A 1 386 ? 7.752 -2.217 10.610 1.00 89.38 386 PRO A C 1
ATOM 3054 O O . PRO A 1 386 ? 7.503 -2.824 9.570 1.00 89.38 386 PRO A O 1
ATOM 3057 N N . GLY A 1 387 ? 6.815 -1.483 11.207 1.00 88.50 387 GLY A N 1
ATOM 3058 C CA . GLY A 1 387 ? 5.439 -1.338 10.738 1.00 88.50 387 GLY A CA 1
ATOM 3059 C C . GLY A 1 387 ? 5.292 -0.615 9.396 1.00 88.50 387 GLY A C 1
ATOM 3060 O O . GLY A 1 387 ? 4.205 -0.650 8.814 1.00 88.50 387 GLY A O 1
ATOM 3061 N N . ALA A 1 388 ? 6.357 -0.013 8.854 1.00 89.06 388 ALA A N 1
ATOM 3062 C CA . ALA A 1 388 ? 6.390 0.455 7.467 1.00 89.06 388 ALA A CA 1
ATOM 3063 C C . ALA A 1 388 ? 6.214 -0.700 6.460 1.00 89.06 388 ALA A C 1
ATOM 3065 O O . ALA A 1 388 ? 5.714 -0.482 5.355 1.00 89.06 388 ALA A O 1
ATOM 3066 N N . LEU A 1 389 ? 6.544 -1.934 6.859 1.00 92.00 389 LEU A N 1
ATOM 3067 C CA . LEU A 1 389 ? 6.435 -3.161 6.059 1.00 92.00 389 LEU A CA 1
ATOM 3068 C C . LEU A 1 389 ? 5.039 -3.796 6.097 1.00 92.00 389 LEU A C 1
ATOM 3070 O O . LEU A 1 389 ? 4.805 -4.817 5.453 1.00 92.00 389 LEU A O 1
ATOM 3074 N N . ALA A 1 390 ? 4.101 -3.207 6.842 1.00 88.50 390 ALA A N 1
ATOM 3075 C CA . ALA A 1 390 ? 2.789 -3.791 7.110 1.00 88.50 390 ALA A CA 1
ATOM 3076 C C . ALA A 1 390 ? 1.840 -3.843 5.898 1.00 88.50 390 ALA A C 1
ATOM 3078 O O . ALA A 1 390 ? 0.734 -4.357 6.021 1.00 88.50 390 ALA A O 1
ATOM 3079 N N . GLY A 1 391 ? 2.240 -3.308 4.742 1.00 90.12 391 GLY A N 1
ATOM 3080 C CA . GLY A 1 391 ? 1.414 -3.259 3.539 1.00 90.12 391 GLY A CA 1
ATOM 3081 C C . GLY A 1 391 ? 0.661 -1.937 3.421 1.00 90.12 391 GLY A C 1
ATOM 3082 O O . GLY A 1 391 ? 1.267 -0.863 3.457 1.00 90.12 391 GLY A O 1
ATOM 3083 N N . TYR A 1 392 ? -0.656 -1.993 3.230 1.00 94.81 392 TYR A N 1
ATOM 3084 C CA . TYR A 1 392 ? -1.434 -0.830 2.814 1.00 94.81 392 TYR A CA 1
ATOM 3085 C C . TYR A 1 392 ? -1.432 0.306 3.845 1.00 94.81 392 TYR A C 1
ATOM 3087 O O . TYR A 1 392 ? -1.461 0.105 5.065 1.00 94.81 392 TYR A O 1
ATOM 3095 N N . ARG A 1 393 ? -1.446 1.543 3.342 1.00 93.06 393 ARG A N 1
ATOM 3096 C CA . ARG A 1 393 ? -1.400 2.761 4.160 1.00 93.06 393 ARG A CA 1
ATOM 3097 C C . ARG A 1 393 ? -2.610 2.892 5.082 1.00 93.06 393 ARG A C 1
ATOM 3099 O O . ARG A 1 393 ? -3.703 2.436 4.763 1.00 93.06 393 ARG A O 1
ATOM 3106 N N . ASN A 1 394 ? -2.416 3.581 6.197 1.00 87.62 394 ASN A N 1
ATOM 3107 C CA . ASN A 1 394 ? -3.456 4.017 7.137 1.00 87.62 394 ASN A CA 1
ATOM 3108 C C . ASN A 1 394 ? -3.436 5.541 7.339 1.00 87.62 394 ASN A C 1
ATOM 3110 O O . ASN A 1 394 ? -3.934 6.058 8.334 1.00 87.62 394 ASN A O 1
ATOM 3114 N N . ILE A 1 395 ? -2.799 6.247 6.406 1.00 84.81 395 ILE A N 1
ATOM 3115 C CA . ILE A 1 395 ? -2.652 7.696 6.406 1.00 84.81 395 ILE A CA 1
ATOM 3116 C C . ILE A 1 395 ? -3.169 8.269 5.081 1.00 84.81 395 ILE A C 1
ATOM 3118 O O . ILE A 1 395 ? -3.174 7.573 4.049 1.00 84.81 395 ILE A O 1
ATOM 3122 N N . PRO A 1 3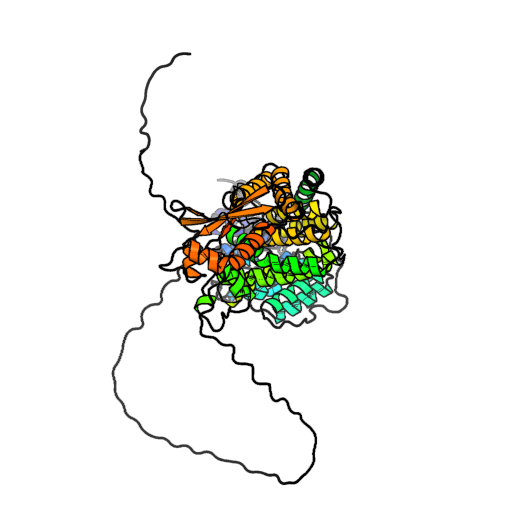96 ? -3.629 9.531 5.077 1.00 85.06 396 PRO A N 1
ATOM 3123 C CA . PRO A 1 396 ? -3.851 10.254 3.835 1.00 85.06 396 PRO A CA 1
ATOM 3124 C C . PRO A 1 396 ? -2.527 10.432 3.080 1.00 85.06 396 PRO A C 1
ATOM 3126 O O . PRO A 1 396 ? -1.471 10.607 3.683 1.00 85.06 396 PRO A O 1
ATOM 3129 N N . VAL A 1 397 ? -2.598 10.402 1.750 1.00 88.31 397 VAL A N 1
ATOM 3130 C CA . VAL A 1 397 ? -1.463 10.648 0.850 1.00 88.31 397 VAL A CA 1
ATOM 3131 C C . VAL A 1 397 ? -1.899 11.601 -0.253 1.00 88.31 397 VAL A C 1
ATOM 3133 O O . VAL A 1 397 ? -3.065 11.608 -0.652 1.00 88.31 397 VAL A O 1
ATOM 3136 N N . TYR A 1 398 ? -0.955 12.392 -0.753 1.00 87.00 398 TYR A N 1
ATOM 3137 C CA . TYR A 1 398 ? -1.192 13.397 -1.784 1.00 87.00 398 TYR A CA 1
ATOM 3138 C C . TYR A 1 398 ? -0.117 13.293 -2.861 1.00 87.00 398 TYR A C 1
ATOM 3140 O O . TYR A 1 398 ? 1.061 13.100 -2.560 1.00 87.00 398 TYR A O 1
ATOM 3148 N N . LEU A 1 399 ? -0.521 13.436 -4.123 1.00 83.88 399 LEU A N 1
ATOM 3149 C CA . LEU A 1 399 ? 0.392 13.361 -5.258 1.00 83.88 399 LEU A CA 1
ATOM 3150 C C . LEU A 1 399 ? 0.947 14.750 -5.566 1.00 83.88 399 LEU A C 1
ATOM 3152 O O . LEU A 1 399 ? 0.203 15.681 -5.878 1.00 83.88 399 LEU A O 1
ATOM 3156 N N . ARG A 1 400 ? 2.272 14.902 -5.493 1.00 78.94 400 ARG A N 1
ATOM 3157 C CA . ARG A 1 400 ? 2.934 16.184 -5.759 1.00 78.94 400 ARG A CA 1
ATOM 3158 C C . ARG A 1 400 ? 2.644 16.650 -7.190 1.00 78.94 400 ARG A C 1
ATOM 3160 O O . ARG A 1 400 ? 2.995 15.966 -8.146 1.00 78.94 400 ARG A O 1
ATOM 3167 N N . GLY A 1 401 ? 2.078 17.849 -7.325 1.00 77.12 401 GLY A N 1
ATOM 3168 C CA . GLY A 1 401 ? 1.825 18.488 -8.621 1.00 77.12 401 GLY A CA 1
ATOM 3169 C C . GLY A 1 401 ? 0.574 18.003 -9.358 1.00 77.12 401 GLY A C 1
ATOM 3170 O O . GLY A 1 401 ? 0.329 18.482 -10.460 1.00 77.12 401 GLY A O 1
ATOM 3171 N N . SER A 1 402 ? -0.223 17.113 -8.757 1.00 86.81 402 SER A N 1
ATOM 3172 C CA . SER A 1 402 ? -1.493 16.647 -9.319 1.00 86.81 402 SER A CA 1
ATOM 3173 C C . SER A 1 402 ? -2.684 17.279 -8.598 1.00 86.81 402 SER A C 1
ATOM 3175 O O . SER A 1 402 ? -2.628 17.559 -7.401 1.00 86.81 402 SER A O 1
ATOM 3177 N N . ARG A 1 403 ? -3.798 17.464 -9.319 1.00 89.88 403 ARG A N 1
ATOM 3178 C CA . ARG A 1 403 ? -5.107 17.774 -8.707 1.00 89.88 403 ARG A CA 1
ATOM 3179 C C . ARG A 1 403 ? -5.856 16.519 -8.257 1.00 89.88 403 ARG A C 1
ATOM 3181 O O . ARG A 1 403 ? -6.880 16.633 -7.588 1.00 89.88 403 ARG A O 1
ATOM 3188 N N . TYR A 1 404 ? -5.391 15.339 -8.659 1.00 91.88 404 TYR A N 1
ATOM 3189 C CA . TYR A 1 404 ? -5.983 14.081 -8.245 1.00 91.88 404 TYR A CA 1
ATOM 3190 C C . TYR A 1 404 ? -5.521 13.719 -6.831 1.00 91.88 404 TYR A C 1
ATOM 3192 O O . TYR A 1 404 ? -4.325 13.679 -6.537 1.00 91.88 404 TYR A O 1
ATOM 3200 N N . VAL A 1 405 ? -6.487 13.422 -5.964 1.00 90.88 405 VAL A N 1
ATOM 3201 C CA . VAL A 1 405 ? -6.242 12.878 -4.628 1.00 90.88 405 VAL A CA 1
ATOM 3202 C C . VAL A 1 405 ? -6.665 11.408 -4.644 1.00 90.88 405 VAL A C 1
ATOM 3204 O O . VAL A 1 405 ? -7.824 11.133 -4.974 1.00 90.88 405 VAL A O 1
ATOM 3207 N N . PRO A 1 406 ? -5.762 10.467 -4.307 1.00 95.19 406 PRO A N 1
ATOM 3208 C CA . PRO A 1 406 ? -6.106 9.055 -4.190 1.00 95.19 406 PRO A CA 1
ATOM 3209 C C . PRO A 1 406 ? -7.274 8.812 -3.220 1.00 95.19 406 PRO A C 1
ATOM 3211 O O . PRO A 1 406 ? -7.544 9.652 -2.355 1.00 95.19 406 PRO A O 1
ATOM 3214 N N . PRO A 1 407 ? -7.964 7.658 -3.304 1.00 92.94 407 PRO A N 1
ATOM 3215 C CA . PRO A 1 407 ? -9.050 7.327 -2.387 1.00 92.94 407 PRO A CA 1
ATOM 3216 C C . PRO A 1 407 ? -8.603 7.422 -0.926 1.00 92.94 407 PRO A C 1
ATOM 3218 O O . PRO A 1 407 ? -7.420 7.280 -0.607 1.00 92.94 407 PRO A O 1
ATOM 3221 N N . ARG A 1 408 ? -9.538 7.622 0.004 1.00 90.75 408 ARG A N 1
ATOM 3222 C CA . ARG A 1 408 ? -9.190 7.535 1.429 1.00 90.75 408 ARG A CA 1
ATOM 3223 C C . ARG A 1 408 ? -8.674 6.130 1.765 1.00 90.75 408 ARG A C 1
ATOM 3225 O O . ARG A 1 408 ? -9.023 5.163 1.088 1.00 90.75 408 ARG A O 1
ATOM 3232 N N . TRP A 1 409 ? -7.793 6.025 2.755 1.00 89.12 409 TRP A N 1
ATOM 3233 C CA . TRP A 1 409 ? -7.073 4.779 3.042 1.00 89.12 409 TRP A CA 1
ATOM 3234 C C . TRP A 1 409 ? -8.012 3.643 3.478 1.00 89.12 409 TRP A C 1
ATOM 3236 O O . TRP A 1 409 ? -7.734 2.481 3.195 1.00 89.12 409 TRP A O 1
ATOM 3246 N N . GLU A 1 410 ? -9.162 3.974 4.061 1.00 86.50 410 GLU A N 1
ATOM 3247 C CA . GLU A 1 410 ? -10.239 3.046 4.405 1.00 86.50 410 GLU A CA 1
ATOM 3248 C C . GLU A 1 410 ? -10.802 2.363 3.149 1.00 86.50 410 GLU A C 1
ATOM 3250 O O . GLU A 1 410 ? -11.023 1.155 3.128 1.00 86.50 410 GLU A O 1
ATOM 3255 N N . ALA A 1 411 ? -10.957 3.120 2.057 1.00 90.31 411 ALA A N 1
ATOM 3256 C CA . ALA A 1 411 ? -11.482 2.618 0.788 1.00 90.31 411 ALA A CA 1
ATOM 3257 C C . ALA A 1 411 ? -10.470 1.745 0.023 1.00 90.31 411 ALA A C 1
ATOM 3259 O O . ALA A 1 411 ? -10.868 0.928 -0.806 1.00 90.31 411 ALA A O 1
ATOM 3260 N N . VAL A 1 412 ? -9.165 1.872 0.305 1.00 94.31 412 VAL A N 1
ATOM 3261 C CA . VAL A 1 412 ? -8.108 1.059 -0.334 1.00 94.31 412 VAL A CA 1
ATOM 3262 C C . VAL A 1 412 ? -8.348 -0.434 -0.106 1.00 94.31 412 VAL A C 1
ATOM 3264 O O . VAL A 1 412 ? -8.087 -1.240 -0.999 1.00 94.31 412 VAL A O 1
ATOM 3267 N N . ARG A 1 413 ? -8.882 -0.806 1.065 1.00 88.94 413 ARG A N 1
ATOM 3268 C CA . ARG A 1 413 ? -9.082 -2.208 1.456 1.00 88.94 413 ARG A CA 1
ATOM 3269 C C . ARG A 1 413 ? -10.113 -2.940 0.609 1.00 88.94 413 ARG A C 1
ATOM 3271 O O . ARG A 1 413 ? -10.024 -4.152 0.461 1.00 88.94 413 ARG A O 1
ATOM 3278 N N . GLU A 1 414 ? -11.051 -2.200 0.030 1.00 90.19 414 GLU A N 1
ATOM 3279 C CA . GLU A 1 414 ? -12.040 -2.732 -0.910 1.00 90.19 414 GLU A CA 1
ATOM 3280 C C . GLU A 1 414 ? -11.632 -2.485 -2.367 1.00 90.19 414 GLU A C 1
ATOM 3282 O O . GLU A 1 414 ? -11.900 -3.313 -3.235 1.00 90.19 414 GLU A O 1
ATOM 3287 N N . ALA A 1 415 ? -10.912 -1.391 -2.636 1.00 94.12 415 ALA A N 1
ATOM 3288 C CA . ALA A 1 415 ? -10.425 -1.064 -3.972 1.00 94.12 415 ALA A CA 1
ATOM 3289 C C . ALA A 1 415 ? -9.402 -2.080 -4.500 1.00 94.12 415 ALA A C 1
ATOM 3291 O O . ALA A 1 415 ? -9.453 -2.437 -5.673 1.00 94.12 415 ALA A O 1
ATOM 3292 N N . MET A 1 416 ? -8.473 -2.543 -3.658 1.00 96.44 416 MET A N 1
ATOM 3293 C CA . MET A 1 416 ? -7.393 -3.435 -4.092 1.00 96.44 416 MET A CA 1
ATOM 3294 C C . MET A 1 416 ? -7.871 -4.843 -4.488 1.00 96.44 416 MET A C 1
ATOM 3296 O O . MET A 1 416 ? -7.460 -5.313 -5.550 1.00 96.44 416 MET A O 1
ATOM 3300 N N . PRO A 1 417 ? -8.752 -5.521 -3.723 1.00 93.06 417 PRO A N 1
ATOM 3301 C CA . PRO A 1 417 ? -9.365 -6.768 -4.181 1.00 93.06 417 PRO A CA 1
ATOM 3302 C C . PRO A 1 417 ? -10.132 -6.598 -5.498 1.00 93.06 417 PRO A C 1
ATOM 3304 O O . PRO A 1 417 ? -9.897 -7.357 -6.433 1.00 93.06 417 PRO A O 1
ATOM 3307 N N . ALA A 1 418 ? -10.961 -5.552 -5.615 1.00 94.31 418 ALA A N 1
ATOM 3308 C CA . ALA A 1 418 ? -11.708 -5.263 -6.841 1.00 94.31 418 ALA A CA 1
ATOM 3309 C C . ALA A 1 418 ? -10.779 -5.017 -8.044 1.00 94.31 418 ALA A C 1
ATOM 3311 O O . ALA A 1 418 ? -11.000 -5.541 -9.135 1.00 94.31 418 ALA A O 1
ATOM 3312 N N . PHE A 1 419 ? -9.694 -4.270 -7.831 1.00 98.00 419 PHE A N 1
ATOM 3313 C CA . PHE A 1 419 ? -8.643 -4.052 -8.819 1.00 98.00 419 PHE A CA 1
ATOM 3314 C C . PHE A 1 419 ? -8.036 -5.370 -9.315 1.00 98.00 419 PHE A C 1
ATOM 3316 O O . PHE A 1 419 ? -7.941 -5.589 -10.524 1.00 98.00 419 PHE A O 1
ATOM 3323 N N . PHE A 1 420 ? -7.646 -6.266 -8.406 1.00 97.75 420 PHE A N 1
ATOM 3324 C CA . PHE A 1 420 ? -7.073 -7.546 -8.810 1.00 97.75 420 PHE A CA 1
ATOM 3325 C C . PHE A 1 420 ? -8.109 -8.480 -9.449 1.00 97.75 420 PHE A C 1
ATOM 3327 O O . PHE A 1 420 ? -7.732 -9.287 -10.299 1.00 97.75 420 PHE A O 1
ATOM 3334 N N . ASP A 1 421 ? -9.392 -8.396 -9.079 1.00 96.56 421 ASP A N 1
ATOM 3335 C CA . ASP A 1 421 ? -10.462 -9.175 -9.716 1.00 96.56 421 ASP A CA 1
ATOM 3336 C C . ASP A 1 421 ? -10.655 -8.745 -11.175 1.00 96.56 421 ASP A C 1
ATOM 3338 O O . ASP A 1 421 ? -10.821 -9.591 -12.054 1.00 96.56 421 ASP A O 1
ATOM 3342 N N . LEU A 1 422 ? -10.579 -7.441 -11.454 1.00 97.88 422 LEU A N 1
ATOM 3343 C CA . LEU A 1 422 ? -10.582 -6.908 -12.820 1.00 97.88 422 LEU A CA 1
ATOM 3344 C C . LEU A 1 422 ? -9.345 -7.355 -13.602 1.00 97.88 422 LEU A C 1
ATOM 3346 O O . LEU A 1 422 ? -9.464 -7.792 -14.747 1.00 97.88 422 LEU A O 1
ATOM 3350 N N . LEU A 1 423 ? -8.168 -7.295 -12.973 1.00 97.81 423 LEU A N 1
ATOM 3351 C CA . LEU A 1 423 ? -6.910 -7.715 -13.588 1.00 97.81 423 LEU A CA 1
ATOM 3352 C C . LEU A 1 423 ? -6.929 -9.198 -13.986 1.00 97.81 423 LEU A C 1
ATOM 3354 O O . LEU A 1 423 ? -6.389 -9.566 -15.027 1.00 97.81 423 LEU A O 1
ATOM 3358 N N . GLU A 1 424 ? -7.553 -10.043 -13.165 1.00 97.12 424 GLU A N 1
ATOM 3359 C CA . GLU A 1 424 ? -7.674 -11.482 -13.402 1.00 97.12 424 GLU A CA 1
ATOM 3360 C C . GLU A 1 424 ? -8.722 -11.829 -14.463 1.00 97.12 424 GLU A C 1
ATOM 3362 O O . GLU A 1 424 ? -8.484 -12.707 -15.293 1.00 97.12 424 GLU A O 1
ATOM 3367 N N . LYS A 1 425 ? -9.850 -11.110 -14.486 1.00 97.12 425 LYS A N 1
ATOM 3368 C CA . LYS A 1 425 ? -10.900 -11.282 -15.502 1.00 97.12 425 LYS A CA 1
ATOM 3369 C C . LYS A 1 425 ? -10.497 -10.754 -16.880 1.00 97.12 425 LYS A C 1
ATOM 3371 O O . LYS A 1 425 ? -11.103 -11.154 -17.872 1.00 97.12 425 LYS A O 1
ATOM 3376 N N . GLU A 1 426 ? -9.524 -9.847 -16.967 1.00 97.94 426 GLU A N 1
ATOM 3377 C CA . GLU A 1 426 ? -9.115 -9.246 -18.234 1.00 97.94 426 GLU A CA 1
ATOM 3378 C C . GLU A 1 426 ? -8.293 -10.217 -19.104 1.00 97.94 426 GLU A C 1
ATOM 3380 O O . GLU A 1 426 ? -7.163 -10.568 -18.747 1.00 97.94 426 GLU A O 1
ATOM 3385 N N . PRO A 1 427 ? -8.789 -10.593 -20.300 1.00 96.12 427 PRO A N 1
ATOM 3386 C CA . PRO A 1 427 ? -8.064 -11.502 -21.182 1.00 96.12 427 PRO A CA 1
ATOM 3387 C C . PRO A 1 427 ? -6.880 -10.849 -21.906 1.00 96.12 427 PRO A C 1
ATOM 3389 O O . PRO A 1 427 ? -5.953 -11.555 -22.297 1.00 96.12 427 PRO A O 1
ATOM 3392 N N . ALA A 1 428 ? -6.896 -9.532 -22.144 1.00 97.88 428 ALA A N 1
ATOM 3393 C CA . ALA A 1 428 ? -5.880 -8.875 -22.961 1.00 97.88 428 ALA A CA 1
ATOM 3394 C C . ALA A 1 428 ? -4.652 -8.447 -22.129 1.00 97.88 428 ALA A C 1
ATOM 3396 O O . ALA A 1 428 ? -4.768 -7.557 -21.281 1.00 97.88 428 ALA A O 1
ATOM 3397 N N . PRO A 1 429 ? -3.441 -8.978 -22.409 1.00 97.62 429 PRO A N 1
ATOM 3398 C CA . PRO A 1 429 ? -2.224 -8.607 -21.680 1.00 97.62 429 PRO A CA 1
ATOM 3399 C C . PRO A 1 429 ? -1.895 -7.111 -21.746 1.00 97.62 429 PRO A C 1
ATOM 3401 O O . PRO A 1 429 ? -1.437 -6.535 -20.764 1.00 97.62 429 PRO A O 1
ATOM 3404 N N . SER A 1 430 ? -2.180 -6.465 -22.879 1.00 98.00 430 SER A N 1
ATOM 3405 C CA . SER A 1 430 ? -1.996 -5.023 -23.063 1.00 98.00 430 SER A CA 1
ATOM 3406 C C . SER A 1 430 ? -2.884 -4.194 -22.134 1.00 98.00 430 SER A C 1
ATOM 3408 O O . SER A 1 430 ? -2.411 -3.248 -21.508 1.00 98.00 430 SER A O 1
ATOM 3410 N N . VAL A 1 431 ? -4.156 -4.576 -21.989 1.00 98.56 431 VAL A N 1
ATOM 3411 C CA . VAL A 1 431 ? -5.090 -3.927 -21.059 1.00 98.56 431 VAL A CA 1
ATOM 3412 C C . VAL A 1 431 ? -4.638 -4.148 -19.624 1.00 98.56 431 VAL A C 1
ATOM 3414 O O . VAL A 1 431 ? -4.549 -3.177 -18.872 1.00 98.56 431 VAL A O 1
ATOM 3417 N N . ARG A 1 432 ? -4.266 -5.386 -19.266 1.00 98.38 432 ARG A N 1
ATOM 3418 C CA . ARG A 1 432 ? -3.699 -5.688 -17.945 1.00 98.38 432 ARG A CA 1
ATOM 3419 C C . ARG A 1 432 ? -2.476 -4.828 -17.642 1.00 98.38 432 ARG A C 1
ATOM 3421 O O . ARG A 1 432 ? -2.367 -4.320 -16.537 1.00 98.38 432 ARG A O 1
ATOM 3428 N N . ALA A 1 433 ? -1.582 -4.620 -18.606 1.00 98.50 433 ALA A N 1
ATOM 3429 C CA . ALA A 1 433 ? -0.395 -3.795 -18.410 1.00 98.50 433 ALA A CA 1
ATOM 3430 C C . ALA A 1 433 ? -0.734 -2.314 -18.205 1.00 98.50 433 ALA A C 1
ATOM 3432 O O . ALA A 1 433 ? -0.310 -1.724 -17.213 1.00 98.50 433 ALA A O 1
ATOM 3433 N N . VAL A 1 434 ? -1.514 -1.711 -19.108 1.00 98.69 434 VAL A N 1
ATOM 3434 C CA . VAL A 1 434 ? -1.799 -0.268 -19.060 1.00 98.69 434 VAL A CA 1
ATOM 3435 C C . VAL A 1 434 ? -2.750 0.085 -17.917 1.00 98.69 434 VAL A C 1
ATOM 3437 O O . VAL A 1 434 ? -2.432 0.953 -17.102 1.00 98.69 434 VAL A O 1
ATOM 3440 N N . LEU A 1 435 ? -3.903 -0.585 -17.824 1.00 98.62 435 LEU A N 1
ATOM 3441 C CA . LEU A 1 435 ? -4.870 -0.308 -16.759 1.00 98.62 435 LEU A CA 1
ATOM 3442 C C . LEU A 1 435 ? -4.386 -0.842 -15.414 1.00 98.62 435 LEU A C 1
ATOM 3444 O O . LEU A 1 435 ? -4.589 -0.170 -14.410 1.00 98.62 435 LEU A O 1
ATOM 3448 N N . GLY A 1 436 ? -3.684 -1.979 -15.387 1.00 98.38 436 GLY A N 1
ATOM 3449 C CA . GLY A 1 436 ? -3.046 -2.484 -14.170 1.00 98.38 436 GLY A CA 1
ATOM 3450 C C . GLY A 1 436 ? -2.069 -1.471 -13.583 1.00 98.38 436 GLY A C 1
ATOM 3451 O O . GLY A 1 436 ? -2.170 -1.135 -12.408 1.00 98.38 436 GLY A O 1
ATOM 3452 N N . HIS A 1 437 ? -1.181 -0.911 -14.408 1.00 98.69 437 HIS A N 1
ATOM 3453 C CA . HIS A 1 437 ? -0.266 0.145 -13.982 1.00 98.69 437 HIS A CA 1
ATOM 3454 C C . HIS A 1 437 ? -1.010 1.385 -13.470 1.00 98.69 437 HIS A C 1
ATOM 3456 O O . HIS A 1 437 ? -0.793 1.837 -12.344 1.00 98.69 437 HIS A O 1
ATOM 3462 N N . TRP A 1 438 ? -1.857 1.981 -14.317 1.00 98.56 438 TRP A N 1
ATOM 3463 C CA . TRP A 1 438 ? -2.495 3.257 -13.999 1.00 98.56 438 TRP A CA 1
ATOM 3464 C C . TRP A 1 438 ? -3.421 3.134 -12.789 1.00 98.56 438 TRP A C 1
ATOM 3466 O O . TRP A 1 438 ? -3.331 3.953 -11.877 1.00 98.56 438 TRP A O 1
ATOM 3476 N N . LEU A 1 439 ? -4.262 2.101 -12.739 1.00 98.25 439 LEU A N 1
ATOM 3477 C CA . LEU A 1 439 ? -5.263 1.956 -11.691 1.00 98.25 439 LEU A CA 1
ATOM 3478 C C . LEU A 1 439 ? -4.639 1.546 -10.345 1.00 98.25 439 LEU A C 1
ATOM 3480 O O . LEU A 1 439 ? -5.121 1.976 -9.299 1.00 98.25 439 LEU A O 1
ATOM 3484 N N . PHE A 1 440 ? -3.515 0.819 -10.345 1.00 98.50 440 PHE A N 1
ATOM 3485 C CA . PHE A 1 440 ? -2.719 0.621 -9.129 1.00 98.50 440 PHE A CA 1
ATOM 3486 C C . PHE A 1 440 ? -2.213 1.965 -8.578 1.00 98.50 440 PHE A C 1
ATOM 3488 O O . PHE A 1 440 ? -2.371 2.264 -7.393 1.00 98.50 440 PHE A O 1
ATOM 3495 N N . GLY A 1 441 ? -1.660 2.817 -9.451 1.00 96.38 441 GLY A N 1
ATOM 3496 C CA . GLY A 1 441 ? -1.228 4.173 -9.098 1.00 96.38 441 GLY A CA 1
ATOM 3497 C C . GLY A 1 441 ? -2.377 5.102 -8.680 1.00 96.38 441 GLY A C 1
ATOM 3498 O O . GLY A 1 441 ? -2.176 5.954 -7.813 1.00 96.38 441 GLY A O 1
ATOM 3499 N N . TYR A 1 442 ? -3.568 4.907 -9.257 1.00 97.25 442 TYR A N 1
ATOM 3500 C CA . TYR A 1 442 ? -4.815 5.599 -8.924 1.00 97.25 442 TYR A CA 1
ATOM 3501 C C . TYR A 1 442 ? -5.275 5.268 -7.498 1.00 97.25 442 TYR A C 1
ATOM 3503 O O . TYR A 1 442 ? -5.514 6.170 -6.700 1.00 97.25 442 TYR A O 1
ATOM 3511 N N . VAL A 1 443 ? -5.346 3.979 -7.142 1.00 97.69 443 VAL A N 1
ATOM 3512 C CA . VAL A 1 443 ? -5.698 3.540 -5.777 1.00 97.69 443 VAL A CA 1
ATOM 3513 C C . VAL A 1 443 ? -4.632 3.974 -4.765 1.00 97.69 443 VAL A C 1
ATOM 3515 O O . VAL A 1 443 ? -4.962 4.384 -3.647 1.00 97.69 443 VAL A O 1
ATOM 3518 N N . HIS A 1 444 ? -3.362 3.930 -5.175 1.00 97.31 444 HIS A N 1
ATOM 3519 C CA . HIS A 1 444 ? -2.211 4.352 -4.379 1.00 97.31 444 HIS A CA 1
ATOM 3520 C C . HIS A 1 444 ? -2.163 3.643 -3.010 1.00 97.31 444 HIS A C 1
ATOM 3522 O O . HIS A 1 444 ? -2.322 4.289 -1.967 1.00 97.31 444 HIS A O 1
ATOM 3528 N N . PRO A 1 445 ? -2.052 2.301 -2.986 1.00 97.06 445 PRO A N 1
ATOM 3529 C CA . PRO A 1 445 ? -2.317 1.513 -1.784 1.00 97.06 445 PRO A CA 1
ATOM 3530 C C . PRO A 1 445 ? -1.290 1.673 -0.658 1.00 97.06 445 PRO A C 1
ATOM 3532 O O . PRO A 1 445 ? -1.634 1.445 0.501 1.00 97.06 445 PRO A O 1
ATOM 3535 N N . TYR A 1 446 ? -0.056 2.074 -0.958 1.00 96.81 446 TYR A N 1
ATOM 3536 C CA . TYR A 1 446 ? 1.036 2.138 0.016 1.00 96.81 446 TYR A CA 1
ATOM 3537 C C . TYR A 1 446 ? 1.386 3.573 0.439 1.00 96.81 446 TYR A C 1
ATOM 3539 O O . TYR A 1 446 ? 1.046 4.512 -0.285 1.00 96.81 446 TYR A O 1
ATOM 3547 N N . PRO A 1 447 ? 2.075 3.771 1.582 1.00 91.56 447 PRO A N 1
ATOM 3548 C CA . PRO A 1 447 ? 2.578 5.088 1.987 1.00 91.56 447 PRO A CA 1
ATOM 3549 C C . PRO A 1 447 ? 3.584 5.682 0.990 1.00 91.56 447 PRO A C 1
ATOM 3551 O O . PRO A 1 447 ? 3.552 6.880 0.730 1.00 91.56 447 PRO A O 1
ATOM 3554 N N . ASP A 1 448 ? 4.441 4.834 0.414 1.00 92.00 448 ASP A N 1
ATOM 3555 C CA . ASP A 1 448 ? 5.419 5.166 -0.627 1.00 92.00 448 ASP A CA 1
ATOM 3556 C C . ASP A 1 448 ? 5.650 3.937 -1.539 1.00 92.00 448 ASP A C 1
ATOM 3558 O O . ASP A 1 448 ? 5.168 2.841 -1.264 1.00 92.00 448 ASP A O 1
ATOM 3562 N N . GLY A 1 449 ? 6.353 4.098 -2.661 1.00 94.38 449 GLY A N 1
ATOM 3563 C CA . GLY A 1 449 ? 6.743 3.008 -3.560 1.00 94.38 449 GLY A CA 1
ATOM 3564 C C . GLY A 1 449 ? 5.700 2.647 -4.619 1.00 94.38 449 GLY A C 1
ATOM 3565 O O . GLY A 1 449 ? 5.971 1.806 -5.473 1.00 94.38 449 GLY A O 1
ATOM 3566 N N . ASN A 1 450 ? 4.541 3.313 -4.633 1.00 97.44 450 ASN A N 1
ATOM 3567 C CA . ASN A 1 450 ? 3.435 3.016 -5.553 1.00 97.44 450 ASN A CA 1
ATOM 3568 C C . ASN A 1 450 ? 3.834 3.093 -7.036 1.00 97.44 450 ASN A C 1
ATOM 3570 O O . ASN A 1 450 ? 3.416 2.242 -7.817 1.00 97.44 450 ASN A O 1
ATOM 3574 N N . GLY A 1 451 ? 4.671 4.062 -7.427 1.00 96.94 451 GLY A N 1
ATOM 3575 C CA . GLY A 1 451 ? 5.174 4.176 -8.801 1.00 96.94 451 GLY A CA 1
ATOM 3576 C C . GLY A 1 451 ? 6.066 3.000 -9.212 1.00 96.94 451 GLY A C 1
ATOM 3577 O O . GLY A 1 451 ? 5.874 2.424 -10.283 1.00 96.94 451 GLY A O 1
ATOM 3578 N N . ARG A 1 452 ? 6.994 2.590 -8.336 1.00 98.06 452 ARG A N 1
ATOM 3579 C CA . ARG A 1 452 ? 7.876 1.421 -8.537 1.00 98.06 452 ARG A CA 1
ATOM 3580 C C . ARG A 1 452 ? 7.058 0.133 -8.651 1.00 98.06 452 ARG A C 1
ATOM 3582 O O . ARG A 1 452 ? 7.226 -0.629 -9.599 1.00 98.06 452 ARG A O 1
ATOM 3589 N N . MET A 1 453 ? 6.101 -0.044 -7.744 1.00 98.50 453 MET A N 1
ATOM 3590 C CA . MET A 1 453 ? 5.166 -1.170 -7.738 1.00 98.50 453 MET A CA 1
ATOM 3591 C C . MET A 1 453 ? 4.301 -1.230 -9.005 1.00 98.50 453 MET A C 1
ATOM 3593 O O . MET A 1 453 ? 4.162 -2.298 -9.597 1.00 98.50 453 MET A O 1
ATOM 3597 N N . ALA A 1 454 ? 3.770 -0.093 -9.465 1.00 98.69 454 ALA A N 1
ATOM 3598 C CA . ALA A 1 454 ? 2.983 -0.019 -10.694 1.00 98.69 454 ALA A CA 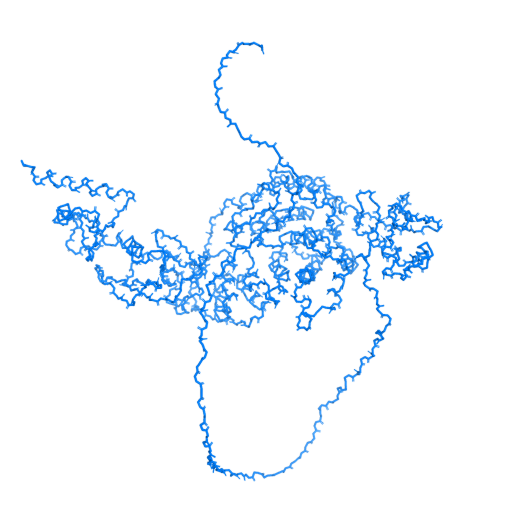1
ATOM 3599 C C . ALA A 1 454 ? 3.807 -0.408 -11.933 1.00 98.69 454 ALA A C 1
ATOM 3601 O O . ALA A 1 454 ? 3.307 -1.131 -12.795 1.00 98.69 454 ALA A O 1
ATOM 3602 N N . ARG A 1 455 ? 5.079 0.013 -12.014 1.00 98.75 455 ARG A N 1
ATOM 3603 C CA . ARG A 1 455 ? 5.993 -0.361 -13.110 1.00 98.75 455 ARG A CA 1
ATOM 3604 C C . ARG A 1 455 ? 6.372 -1.842 -13.084 1.00 98.75 455 ARG A C 1
ATOM 3606 O O . ARG A 1 455 ? 6.395 -2.467 -14.143 1.00 98.75 455 ARG A O 1
ATOM 3613 N N . PHE A 1 456 ? 6.595 -2.431 -11.909 1.00 98.81 456 PHE A N 1
ATOM 3614 C CA . PHE A 1 456 ? 6.770 -3.883 -11.796 1.00 98.81 456 PHE A CA 1
ATOM 3615 C C . PHE A 1 456 ? 5.522 -4.641 -12.238 1.00 98.81 456 PHE A C 1
ATOM 3617 O O . PHE A 1 456 ? 5.615 -5.531 -13.082 1.00 98.81 456 PHE A O 1
ATOM 3624 N N . LEU A 1 457 ? 4.345 -4.244 -11.746 1.00 98.81 457 LEU A N 1
ATOM 3625 C CA . LEU A 1 457 ? 3.082 -4.865 -12.131 1.00 98.81 457 LEU A CA 1
ATOM 3626 C C . LEU A 1 457 ? 2.846 -4.781 -13.643 1.00 98.81 457 LEU A C 1
ATOM 3628 O O . LEU A 1 457 ? 2.506 -5.784 -14.267 1.00 98.81 457 LEU A O 1
ATOM 3632 N N . MET A 1 458 ? 3.091 -3.611 -14.242 1.00 98.75 458 MET A N 1
ATOM 3633 C CA . MET A 1 458 ? 3.028 -3.410 -15.691 1.00 98.75 458 MET A CA 1
ATOM 3634 C C . MET A 1 458 ? 3.877 -4.440 -16.434 1.00 98.75 458 MET A C 1
ATOM 3636 O O . MET A 1 458 ? 3.387 -5.077 -17.361 1.00 98.75 458 MET A O 1
ATOM 3640 N N . ASN A 1 459 ? 5.130 -4.624 -16.016 1.00 98.62 459 ASN A N 1
ATOM 3641 C CA . ASN A 1 459 ? 6.067 -5.521 -16.684 1.00 98.62 459 ASN A CA 1
ATOM 3642 C C . ASN A 1 459 ? 5.712 -7.005 -16.515 1.00 98.62 459 ASN A C 1
ATOM 3644 O O . ASN A 1 459 ? 5.843 -7.767 -17.473 1.00 98.62 459 ASN A O 1
ATOM 3648 N N . VAL A 1 460 ? 5.163 -7.411 -15.365 1.00 98.69 460 VAL A N 1
ATOM 3649 C CA . VAL A 1 460 ? 4.595 -8.763 -15.194 1.00 98.69 460 VAL A CA 1
ATOM 3650 C C . VAL A 1 460 ? 3.421 -8.981 -16.154 1.00 98.69 460 VAL A C 1
ATOM 3652 O O . VAL A 1 460 ? 3.328 -10.017 -16.814 1.00 98.69 460 VAL A O 1
ATOM 3655 N N . MET A 1 461 ? 2.539 -7.989 -16.297 1.00 98.62 461 MET A N 1
ATOM 3656 C CA . MET A 1 461 ? 1.411 -8.083 -17.227 1.00 98.62 461 MET A CA 1
ATOM 3657 C C . MET A 1 461 ? 1.856 -8.057 -18.696 1.00 98.62 461 MET A C 1
ATOM 3659 O O . MET A 1 461 ? 1.294 -8.792 -19.506 1.00 98.62 461 MET A O 1
ATOM 3663 N N . LEU A 1 462 ? 2.889 -7.289 -19.051 1.00 98.50 462 LEU A N 1
ATOM 3664 C CA . LEU A 1 462 ? 3.491 -7.303 -20.389 1.00 98.50 462 LEU A CA 1
ATOM 3665 C C . LEU A 1 462 ? 4.071 -8.684 -20.729 1.00 98.50 462 LEU A C 1
ATOM 3667 O O . LEU A 1 462 ? 3.778 -9.220 -21.803 1.00 98.50 462 LEU A O 1
ATOM 3671 N N . ALA A 1 463 ? 4.789 -9.304 -19.789 1.00 98.12 463 ALA A N 1
ATOM 3672 C CA . ALA A 1 463 ? 5.357 -10.641 -19.961 1.00 98.12 463 ALA A CA 1
ATOM 3673 C C . ALA A 1 463 ? 4.288 -11.696 -20.294 1.00 98.12 463 ALA A C 1
ATOM 3675 O O . ALA A 1 463 ? 4.523 -12.583 -21.112 1.00 98.12 463 ALA A O 1
ATOM 3676 N N . SER A 1 464 ? 3.077 -11.554 -19.744 1.00 97.31 464 SER A N 1
ATOM 3677 C CA . SER A 1 464 ? 1.960 -12.471 -20.020 1.00 97.31 464 SER A CA 1
ATOM 3678 C C . SER A 1 464 ? 1.461 -12.454 -21.471 1.00 97.31 464 SER A C 1
ATOM 3680 O O . SER A 1 464 ? 0.750 -13.365 -21.888 1.00 97.31 464 SER A O 1
ATOM 3682 N N . GLY A 1 465 ? 1.812 -11.422 -22.245 1.00 96.94 465 GLY A N 1
ATOM 3683 C CA . GLY A 1 465 ? 1.570 -11.348 -23.688 1.00 96.94 465 GLY A CA 1
ATOM 3684 C C . GLY A 1 465 ? 2.818 -11.592 -24.536 1.00 96.94 465 GLY A C 1
ATOM 3685 O O . GLY A 1 465 ? 2.730 -11.474 -25.756 1.00 96.94 465 GLY A O 1
ATOM 3686 N N . GLY A 1 466 ? 3.961 -11.880 -23.903 1.00 96.56 466 GLY A N 1
ATOM 3687 C CA . GLY A 1 466 ? 5.282 -11.927 -24.532 1.00 96.56 466 GLY A CA 1
ATOM 3688 C C . GLY A 1 466 ? 5.803 -10.576 -25.010 1.00 96.56 466 GLY A C 1
ATOM 3689 O O . GLY A 1 466 ? 6.711 -10.527 -25.837 1.00 96.56 466 GLY A O 1
ATOM 3690 N N . TYR A 1 467 ? 5.237 -9.472 -24.515 1.00 96.81 467 TYR A N 1
ATOM 3691 C CA . TYR A 1 467 ? 5.833 -8.161 -24.733 1.00 96.81 467 TYR A CA 1
ATOM 3692 C C . TYR A 1 467 ? 7.149 -8.058 -23.951 1.00 96.81 467 TYR A C 1
ATOM 3694 O O . TYR A 1 467 ? 7.248 -8.619 -22.862 1.00 96.81 467 TYR A O 1
ATOM 3702 N N . PRO A 1 468 ? 8.149 -7.329 -24.466 1.00 94.00 468 PRO A N 1
ATOM 3703 C CA . PRO A 1 468 ? 9.408 -7.129 -23.762 1.00 94.00 468 PRO A CA 1
ATOM 3704 C C . PRO A 1 468 ? 9.218 -6.286 -22.495 1.00 94.00 468 PRO A C 1
ATOM 3706 O O . PRO A 1 468 ? 8.393 -5.366 -22.456 1.00 94.00 468 PRO A O 1
ATOM 3709 N N . TRP A 1 469 ? 10.053 -6.547 -21.485 1.00 96.00 469 TRP A N 1
ATOM 3710 C CA . TRP A 1 469 ? 10.229 -5.642 -20.349 1.00 96.00 469 TRP A CA 1
ATOM 3711 C C . TRP A 1 469 ? 10.496 -4.216 -20.840 1.00 96.00 469 TRP A C 1
ATOM 3713 O O . TRP A 1 469 ? 11.376 -3.969 -21.669 1.00 96.00 469 TRP A O 1
ATOM 3723 N N . THR A 1 470 ? 9.711 -3.277 -20.329 1.00 95.38 470 THR A N 1
ATOM 3724 C CA . THR A 1 470 ? 9.629 -1.907 -20.816 1.00 95.38 470 THR A CA 1
ATOM 3725 C C . THR A 1 470 ? 9.980 -0.925 -19.707 1.00 95.38 470 THR A C 1
ATOM 3727 O O . THR A 1 470 ? 9.391 -0.943 -18.626 1.00 95.38 470 THR A O 1
ATOM 3730 N N . VAL A 1 471 ? 10.919 -0.025 -20.012 1.00 95.50 471 VAL A N 1
ATOM 3731 C CA . VAL A 1 471 ? 11.410 0.996 -19.080 1.00 95.50 471 VAL A CA 1
ATOM 3732 C C . VAL A 1 471 ? 10.832 2.365 -19.424 1.00 95.50 471 VAL A C 1
ATOM 3734 O O . VAL A 1 471 ? 10.889 2.808 -20.578 1.00 95.50 471 VAL A O 1
ATOM 3737 N N . ILE A 1 472 ? 10.305 3.047 -18.407 1.00 96.25 472 ILE A N 1
ATOM 3738 C CA . ILE A 1 472 ? 9.906 4.458 -18.456 1.00 96.25 472 ILE A CA 1
ATOM 3739 C C . ILE A 1 472 ? 11.122 5.289 -18.056 1.00 96.25 472 ILE A C 1
ATOM 3741 O O . ILE A 1 472 ? 11.663 5.076 -16.977 1.00 96.25 472 ILE A O 1
ATOM 3745 N N . ARG A 1 473 ? 11.558 6.223 -18.908 1.00 94.56 473 ARG A N 1
ATOM 3746 C CA . ARG A 1 473 ? 12.774 7.008 -18.657 1.00 94.56 473 ARG A CA 1
ATOM 3747 C C . ARG A 1 473 ? 12.510 8.196 -17.747 1.00 94.56 473 ARG A C 1
ATOM 3749 O O . ARG A 1 473 ? 11.473 8.850 -17.849 1.00 94.56 473 ARG A O 1
ATOM 3756 N N . VAL A 1 474 ? 13.514 8.562 -16.956 1.00 93.62 474 VAL A N 1
ATOM 3757 C CA . VAL A 1 474 ? 13.471 9.771 -16.119 1.00 93.62 474 VAL A CA 1
ATOM 3758 C C . VAL A 1 474 ? 13.314 11.054 -16.946 1.00 93.62 474 VAL A C 1
ATOM 3760 O O . VAL A 1 474 ? 12.562 11.943 -16.550 1.00 93.62 474 VAL A O 1
ATOM 3763 N N . ILE A 1 475 ? 13.914 11.127 -18.142 1.00 92.62 475 ILE A N 1
ATOM 3764 C CA . ILE A 1 475 ? 13.766 12.283 -19.046 1.00 92.62 475 ILE A CA 1
ATOM 3765 C C . ILE A 1 475 ? 12.316 12.478 -19.524 1.00 92.62 475 ILE A C 1
ATOM 3767 O O . ILE A 1 475 ? 11.889 13.596 -19.807 1.00 92.62 475 ILE A O 1
ATOM 3771 N N . ASP A 1 476 ? 11.523 11.402 -19.532 1.00 95.00 476 ASP A N 1
ATOM 3772 C CA . ASP A 1 476 ? 10.106 11.417 -19.892 1.00 95.00 476 ASP A CA 1
ATOM 3773 C C . ASP A 1 476 ? 9.183 11.666 -18.681 1.00 95.00 476 ASP A C 1
ATOM 3775 O O . ASP A 1 476 ? 7.960 11.672 -18.822 1.00 95.00 476 ASP A O 1
ATOM 3779 N N . ARG A 1 477 ? 9.722 11.894 -17.473 1.00 94.12 477 ARG A N 1
ATOM 3780 C CA . ARG A 1 477 ? 8.933 11.998 -16.229 1.00 94.12 477 ARG A CA 1
ATOM 3781 C C . ARG A 1 477 ? 7.764 12.974 -16.347 1.00 94.12 477 ARG A C 1
ATOM 3783 O O . ARG A 1 477 ? 6.660 12.664 -15.909 1.00 94.12 477 ARG A O 1
ATOM 3790 N N . LYS A 1 478 ? 7.978 14.149 -16.948 1.00 93.62 478 LYS A N 1
ATOM 3791 C CA . LYS A 1 478 ? 6.927 15.170 -17.091 1.00 93.62 478 LYS A CA 1
ATOM 3792 C C . LYS A 1 478 ? 5.776 14.696 -17.984 1.00 93.62 478 LYS A C 1
ATOM 3794 O O . LYS A 1 478 ? 4.618 14.891 -17.623 1.00 93.62 478 LYS A O 1
ATOM 3799 N N . SER A 1 479 ? 6.079 14.089 -19.133 1.00 95.94 479 SER A N 1
ATOM 3800 C CA . SER A 1 479 ? 5.053 13.599 -20.062 1.00 95.94 479 SER A CA 1
ATOM 3801 C C . SER A 1 479 ? 4.330 12.377 -19.496 1.00 95.94 479 SER A C 1
ATOM 3803 O O . SER A 1 479 ? 3.107 12.307 -19.582 1.00 95.94 479 SER A O 1
ATOM 3805 N N . TYR A 1 480 ? 5.060 11.478 -18.835 1.00 97.06 480 TYR A N 1
ATOM 3806 C CA . TYR A 1 480 ? 4.510 10.329 -18.120 1.00 97.06 480 TYR A CA 1
ATOM 3807 C C . TYR A 1 480 ? 3.524 10.743 -17.016 1.00 97.06 480 TYR A C 1
ATOM 3809 O O . TYR A 1 480 ? 2.375 10.304 -17.029 1.00 97.06 480 TYR A O 1
ATOM 3817 N N . LEU A 1 481 ? 3.924 11.636 -16.101 1.00 94.38 481 LEU A N 1
ATOM 3818 C CA . LEU A 1 481 ? 3.048 12.094 -15.016 1.00 94.38 481 LEU A CA 1
ATOM 3819 C C . LEU A 1 481 ? 1.837 12.871 -15.545 1.00 94.38 481 LEU A C 1
ATOM 3821 O O . LEU A 1 481 ? 0.720 12.649 -15.086 1.00 94.38 481 LEU A O 1
ATOM 3825 N N . SER A 1 482 ? 2.026 13.720 -16.561 1.00 95.12 482 SER A N 1
ATOM 3826 C CA . SER A 1 482 ? 0.915 14.430 -17.205 1.00 95.12 482 SER A CA 1
ATOM 3827 C C . SER A 1 482 ? -0.093 13.468 -17.844 1.00 95.12 482 SER A C 1
ATOM 3829 O O . SER A 1 482 ? -1.298 13.704 -17.769 1.00 95.12 482 SER A O 1
ATOM 3831 N N . ALA A 1 483 ? 0.372 12.369 -18.441 1.00 97.62 483 ALA A N 1
ATOM 3832 C CA . ALA A 1 483 ? -0.498 11.357 -19.023 1.00 97.62 483 ALA A CA 1
ATOM 3833 C C . ALA A 1 483 ? -1.302 10.582 -17.962 1.00 97.62 483 ALA A C 1
ATOM 3835 O O . ALA A 1 483 ? -2.483 10.308 -18.180 1.00 97.62 483 ALA A O 1
ATOM 3836 N N . LEU A 1 484 ? -0.696 10.274 -16.807 1.00 96.38 484 LEU A N 1
ATOM 3837 C CA . LEU A 1 484 ? -1.408 9.680 -15.669 1.00 96.38 484 LEU A CA 1
ATOM 3838 C C . LEU A 1 484 ? -2.465 10.631 -15.096 1.00 96.38 484 LEU A C 1
ATOM 3840 O O . LEU A 1 484 ? -3.573 10.195 -14.791 1.00 96.38 484 LEU A O 1
ATOM 3844 N N . ASP A 1 485 ? -2.152 11.923 -14.987 1.00 91.75 485 ASP A N 1
ATOM 3845 C CA . ASP A 1 485 ? -3.098 12.938 -14.513 1.00 91.75 485 ASP A CA 1
ATOM 3846 C C . ASP A 1 485 ? -4.312 13.063 -15.435 1.00 91.75 485 ASP A C 1
ATOM 3848 O O . ASP A 1 485 ? -5.444 13.100 -14.953 1.00 91.75 485 ASP A O 1
ATOM 3852 N N . ARG A 1 486 ? -4.110 13.053 -16.759 1.00 93.50 486 ARG A N 1
ATOM 3853 C CA . ARG A 1 486 ? -5.225 13.055 -17.722 1.00 93.50 486 ARG A CA 1
ATOM 3854 C C . ARG A 1 486 ? -6.111 11.820 -17.572 1.00 93.50 486 ARG A C 1
ATOM 3856 O O . ARG A 1 486 ? -7.335 11.942 -17.571 1.00 93.50 486 ARG A O 1
ATOM 3863 N N . ALA A 1 487 ? -5.525 10.649 -17.345 1.00 94.25 487 ALA A N 1
ATOM 3864 C CA . ALA A 1 487 ? -6.299 9.442 -17.075 1.00 94.25 487 ALA A CA 1
ATOM 3865 C C . ALA A 1 487 ? -7.098 9.549 -15.760 1.00 94.25 487 ALA A C 1
ATOM 3867 O O . ALA A 1 487 ? -8.285 9.231 -15.729 1.00 94.25 487 ALA A O 1
ATOM 3868 N N . SER A 1 488 ? -6.487 10.065 -14.691 1.00 91.81 488 SER A N 1
ATOM 3869 C CA . SER A 1 488 ? -7.104 10.158 -13.359 1.00 91.81 488 SER A CA 1
ATOM 3870 C C . SER A 1 488 ? -8.144 11.275 -13.213 1.00 91.81 488 SER A C 1
ATOM 3872 O O . SER A 1 488 ? -9.090 11.124 -12.438 1.00 91.81 488 SER A O 1
ATOM 3874 N N . ILE A 1 489 ? -7.973 12.391 -13.929 1.00 88.69 489 ILE A N 1
ATOM 3875 C CA . ILE A 1 489 ? -8.792 13.608 -13.797 1.00 88.69 489 ILE A CA 1
ATOM 3876 C C . ILE A 1 489 ? -9.793 13.736 -14.947 1.00 88.69 489 ILE A C 1
ATOM 3878 O O . ILE A 1 489 ? -10.966 14.015 -14.714 1.00 88.69 489 ILE A O 1
ATOM 3882 N N . GLU A 1 490 ? -9.338 13.545 -16.185 1.00 89.25 490 GLU A N 1
ATOM 3883 C CA . GLU A 1 490 ? -10.139 13.754 -17.402 1.00 89.25 490 GLU A CA 1
ATOM 3884 C C . GLU A 1 490 ? -10.769 12.450 -17.912 1.00 89.25 490 GLU A C 1
ATOM 3886 O O . GLU A 1 490 ? -11.505 12.461 -18.896 1.00 89.25 490 GLU A O 1
ATOM 3891 N N . MET A 1 491 ? -10.485 11.319 -17.253 1.00 88.62 491 MET A N 1
ATOM 3892 C CA . MET A 1 491 ? -10.882 9.977 -17.690 1.00 88.62 491 MET A CA 1
ATOM 3893 C C . MET A 1 491 ? -10.370 9.634 -19.100 1.00 88.62 491 MET A C 1
ATOM 3895 O O . MET A 1 491 ? -10.992 8.883 -19.863 1.00 88.62 491 MET A O 1
ATOM 3899 N N . ASP A 1 492 ? -9.202 10.173 -19.453 1.00 92.44 492 ASP A N 1
ATOM 3900 C CA . ASP A 1 492 ? -8.571 9.933 -20.741 1.00 92.44 492 ASP A CA 1
ATOM 3901 C C . ASP A 1 492 ? -7.278 9.127 -20.605 1.00 92.44 492 ASP A C 1
ATOM 3903 O O . ASP A 1 492 ? -6.197 9.669 -20.392 1.00 92.44 492 ASP A O 1
ATOM 3907 N N . ILE A 1 493 ? -7.391 7.805 -20.759 1.00 96.69 493 ILE A N 1
ATOM 3908 C CA . ILE A 1 493 ? -6.247 6.881 -20.734 1.00 96.69 493 ILE A CA 1
ATOM 3909 C C . ILE A 1 493 ? -5.390 6.942 -22.004 1.00 96.69 493 ILE A C 1
ATOM 3911 O O . ILE A 1 493 ? -4.296 6.375 -22.043 1.00 96.69 493 ILE A O 1
ATOM 3915 N N . HIS A 1 494 ? -5.881 7.572 -23.076 1.00 96.88 494 HIS A N 1
ATOM 3916 C CA . HIS A 1 494 ? -5.237 7.502 -24.385 1.00 96.88 494 HIS A CA 1
ATOM 3917 C C . HIS A 1 494 ? -3.797 8.053 -24.382 1.00 96.88 494 HIS A C 1
ATOM 3919 O O . HIS A 1 494 ? -2.918 7.349 -24.879 1.00 96.88 494 HIS A O 1
ATOM 3925 N N . PRO A 1 495 ? -3.483 9.215 -23.769 1.00 97.81 495 PRO A N 1
ATOM 3926 C CA . PRO A 1 495 ? -2.110 9.716 -23.695 1.00 97.81 495 PRO A CA 1
ATOM 3927 C C . PRO A 1 495 ? -1.158 8.742 -22.998 1.00 97.81 495 PRO A C 1
ATOM 3929 O O . PRO A 1 495 ? -0.041 8.531 -23.470 1.00 97.81 495 PRO A O 1
ATOM 3932 N N . PHE A 1 496 ? -1.606 8.110 -21.907 1.00 98.38 496 PHE A N 1
ATOM 3933 C CA . PHE A 1 496 ? -0.792 7.138 -21.178 1.00 98.38 496 PHE A CA 1
ATOM 3934 C C . PHE A 1 496 ? -0.605 5.851 -21.986 1.00 98.38 496 PHE A C 1
ATOM 3936 O O . PHE A 1 496 ? 0.503 5.331 -22.084 1.00 98.38 496 PHE A O 1
ATOM 3943 N N . THR A 1 497 ? -1.663 5.389 -22.653 1.00 98.38 497 THR A N 1
ATOM 3944 C CA . THR A 1 497 ? -1.597 4.242 -23.565 1.00 98.38 497 THR A CA 1
ATOM 3945 C C . THR A 1 497 ? -0.577 4.491 -24.671 1.00 98.38 497 THR A C 1
ATOM 3947 O O . THR A 1 497 ? 0.336 3.692 -24.845 1.00 98.38 497 THR A O 1
ATOM 3950 N N . THR A 1 498 ? -0.683 5.613 -25.385 1.00 97.69 498 THR A N 1
ATOM 3951 C CA . THR A 1 498 ? 0.228 5.982 -26.479 1.00 97.69 498 THR A CA 1
ATOM 3952 C C . THR A 1 498 ? 1.671 6.109 -25.994 1.00 97.69 498 THR A C 1
ATOM 3954 O O . THR A 1 498 ? 2.598 5.678 -26.682 1.00 97.69 498 THR A O 1
ATOM 3957 N N . PHE A 1 499 ? 1.870 6.639 -24.785 1.00 97.44 499 PHE A N 1
ATOM 3958 C CA . PHE A 1 499 ? 3.182 6.693 -24.149 1.00 97.44 499 PHE A CA 1
ATOM 3959 C C . PHE A 1 499 ? 3.791 5.293 -23.970 1.00 97.44 499 PHE A C 1
ATOM 3961 O O . PHE A 1 499 ? 4.913 5.054 -24.418 1.00 97.44 499 PHE A O 1
ATOM 3968 N N . ILE A 1 500 ? 3.046 4.349 -23.380 1.00 97.81 500 ILE A N 1
ATOM 3969 C CA . ILE A 1 500 ? 3.518 2.968 -23.191 1.00 97.81 500 ILE A CA 1
ATOM 3970 C C . ILE A 1 500 ? 3.708 2.254 -24.532 1.00 97.81 500 ILE A C 1
ATOM 3972 O O . ILE A 1 500 ? 4.721 1.585 -24.720 1.00 97.81 500 ILE A O 1
ATOM 3976 N N . VAL A 1 501 ? 2.795 2.442 -25.489 1.00 97.06 501 VAL A N 1
ATOM 3977 C CA . VAL A 1 501 ? 2.892 1.864 -26.837 1.00 97.06 501 VAL A CA 1
ATOM 3978 C C . VAL A 1 501 ? 4.207 2.240 -27.503 1.00 97.06 501 VAL A C 1
ATOM 3980 O O . VAL A 1 501 ? 4.898 1.350 -27.986 1.00 97.06 501 VAL A O 1
ATOM 3983 N N . ARG A 1 502 ? 4.609 3.516 -27.461 1.00 93.88 502 ARG A N 1
ATOM 3984 C CA . ARG A 1 502 ? 5.889 3.958 -28.034 1.00 93.88 502 ARG A CA 1
ATOM 3985 C C . ARG A 1 502 ? 7.081 3.232 -27.405 1.00 93.88 502 ARG A C 1
ATOM 3987 O O . ARG A 1 502 ? 8.014 2.862 -28.112 1.00 93.88 502 ARG A O 1
ATOM 3994 N N . ARG A 1 503 ? 7.060 3.025 -26.083 1.00 93.44 503 ARG A N 1
ATOM 3995 C CA . ARG A 1 503 ? 8.140 2.331 -25.362 1.00 93.44 503 ARG A CA 1
ATOM 3996 C C . ARG A 1 503 ? 8.170 0.832 -25.675 1.00 93.44 503 ARG A C 1
ATOM 3998 O O . ARG A 1 503 ? 9.251 0.286 -25.859 1.00 93.44 503 ARG A O 1
ATOM 4005 N N . VAL A 1 504 ? 7.008 0.189 -25.784 1.00 94.62 504 VAL A N 1
ATOM 4006 C CA . VAL A 1 504 ? 6.891 -1.233 -26.150 1.00 94.62 504 VAL A CA 1
ATOM 4007 C C . VAL A 1 504 ? 7.278 -1.464 -27.610 1.00 94.62 504 VAL A C 1
ATOM 4009 O O . VAL A 1 504 ? 8.022 -2.396 -27.897 1.00 94.62 504 VAL A O 1
ATOM 4012 N N . GLN A 1 505 ? 6.817 -0.616 -28.533 1.00 92.69 505 GLN A N 1
ATOM 4013 C CA . GLN A 1 505 ? 7.116 -0.721 -29.965 1.00 92.69 505 GLN A CA 1
ATOM 4014 C C . GLN A 1 505 ? 8.612 -0.621 -30.244 1.00 92.69 505 GLN A C 1
ATOM 4016 O O . GLN A 1 505 ? 9.140 -1.509 -30.902 1.00 92.69 505 GLN A O 1
ATOM 4021 N N . TRP A 1 506 ? 9.302 0.355 -29.638 1.00 89.75 506 TRP A N 1
ATOM 4022 C CA . TRP A 1 506 ? 10.766 0.459 -29.709 1.00 89.75 506 TRP A CA 1
ATOM 4023 C C . TRP A 1 506 ? 11.463 -0.858 -29.342 1.00 89.75 506 TRP A C 1
ATOM 4025 O O . TRP A 1 506 ? 12.516 -1.195 -29.852 1.00 89.75 506 TRP A O 1
ATOM 4035 N N . ARG A 1 507 ? 10.881 -1.652 -28.441 1.00 87.12 507 ARG A N 1
ATOM 4036 C CA . ARG A 1 507 ? 11.480 -2.923 -28.023 1.00 87.12 507 ARG A CA 1
ATOM 4037 C C . ARG A 1 507 ? 11.069 -4.125 -28.858 1.00 87.12 507 ARG A C 1
ATOM 4039 O O . ARG A 1 507 ? 11.792 -5.117 -28.856 1.00 87.12 507 ARG A O 1
ATOM 4046 N N . LEU A 1 508 ? 9.928 -4.052 -29.533 1.00 87.69 508 LEU A N 1
ATOM 4047 C CA . LEU A 1 508 ? 9.502 -5.063 -30.498 1.00 87.69 508 LEU A CA 1
ATOM 4048 C C . LEU A 1 508 ? 10.232 -4.910 -31.837 1.00 87.69 508 LEU A C 1
ATOM 4050 O O . LEU A 1 508 ? 10.400 -5.894 -32.558 1.00 87.69 508 LEU A O 1
ATOM 4054 N N . GLU A 1 509 ? 10.659 -3.694 -32.168 1.00 86.69 509 GLU A N 1
ATOM 4055 C CA . GLU A 1 509 ? 11.481 -3.415 -33.337 1.00 86.69 509 GLU A CA 1
ATOM 4056 C C . GLU A 1 509 ? 12.873 -4.044 -33.194 1.00 86.69 509 GLU A C 1
ATOM 4058 O O . GLU A 1 509 ? 13.495 -4.065 -32.129 1.00 86.69 509 GLU A O 1
ATOM 4063 N N . ARG A 1 510 ? 13.364 -4.622 -34.294 1.00 76.44 510 ARG A N 1
ATOM 4064 C CA . ARG A 1 510 ? 14.662 -5.292 -34.319 1.00 76.44 510 ARG A CA 1
ATOM 4065 C C . ARG A 1 510 ? 15.747 -4.264 -34.619 1.00 76.44 510 ARG A C 1
ATOM 4067 O O . ARG A 1 510 ? 16.035 -3.999 -35.779 1.00 76.44 510 ARG A O 1
ATOM 4074 N N . HIS A 1 511 ? 16.337 -3.730 -33.560 1.00 84.25 511 HIS A N 1
ATOM 4075 C CA . HIS A 1 511 ? 17.459 -2.800 -33.626 1.00 84.25 511 HIS A CA 1
ATOM 4076 C C . HIS A 1 511 ? 18.800 -3.544 -33.736 1.00 84.25 511 HIS A C 1
ATOM 4078 O O . HIS A 1 511 ? 19.074 -4.457 -32.954 1.00 84.25 511 HIS A O 1
ATOM 4084 N N . ASP A 1 512 ? 19.652 -3.148 -34.681 1.00 85.38 512 ASP A N 1
ATOM 4085 C CA . ASP A 1 512 ? 21.003 -3.693 -34.885 1.00 85.38 512 ASP A CA 1
ATOM 4086 C C . ASP A 1 512 ? 22.002 -2.547 -35.098 1.00 85.38 512 ASP A C 1
ATOM 4088 O O . ASP A 1 512 ? 22.444 -2.254 -36.213 1.00 85.38 512 ASP A O 1
ATOM 4092 N N . LEU A 1 513 ? 22.332 -1.859 -33.997 1.00 89.94 513 LEU A N 1
ATOM 4093 C CA . LEU A 1 513 ? 23.216 -0.699 -34.026 1.00 89.94 513 LEU A CA 1
ATOM 4094 C C . LEU A 1 513 ? 24.671 -1.110 -34.310 1.00 89.94 513 LEU A C 1
ATOM 4096 O O . LEU A 1 513 ? 25.365 -1.696 -33.464 1.00 89.94 513 LEU A O 1
ATOM 4100 N N . LYS A 1 514 ? 25.140 -0.733 -35.502 1.00 91.00 514 LYS A N 1
ATOM 4101 C CA . LYS A 1 514 ? 26.506 -0.948 -35.996 1.00 91.00 514 LYS A CA 1
ATOM 4102 C C . LYS A 1 514 ? 27.269 0.362 -36.094 1.00 91.00 514 LYS A C 1
ATOM 4104 O O . LYS A 1 514 ? 26.696 1.398 -36.414 1.00 91.00 514 LYS A O 1
ATOM 4109 N N . PHE A 1 515 ? 28.580 0.305 -35.895 1.00 90.75 515 PHE A N 1
ATOM 4110 C CA . PHE A 1 515 ? 29.442 1.483 -35.931 1.00 90.75 515 PHE A CA 1
ATOM 4111 C C . PHE A 1 515 ? 30.395 1.410 -37.130 1.00 90.75 515 PHE A C 1
ATOM 4113 O O . PHE A 1 515 ? 31.373 0.663 -37.100 1.00 90.75 515 PHE A O 1
ATOM 4120 N N . PRO A 1 516 ? 30.117 2.134 -38.229 1.00 85.81 516 PRO A N 1
ATOM 4121 C CA . PRO A 1 516 ? 31.032 2.193 -39.361 1.00 85.81 516 PRO A CA 1
ATOM 4122 C C . PRO A 1 516 ? 32.287 3.018 -39.018 1.00 85.81 516 PRO A C 1
ATOM 4124 O O . PRO A 1 516 ? 32.210 4.075 -38.388 1.00 85.81 516 PRO A O 1
ATOM 4127 N N . ALA A 1 517 ? 33.455 2.557 -39.468 1.00 72.50 517 ALA A N 1
ATOM 4128 C CA . ALA A 1 517 ? 34.728 3.263 -39.305 1.00 72.50 517 ALA A CA 1
ATOM 4129 C C . ALA A 1 517 ? 34.918 4.382 -40.358 1.00 72.50 517 ALA A C 1
ATOM 4131 O O . ALA A 1 517 ? 34.516 4.193 -41.508 1.00 72.50 517 ALA A O 1
ATOM 4132 N N . PRO A 1 518 ? 35.647 5.479 -40.060 1.00 71.88 518 PRO A N 1
ATOM 4133 C CA . PRO A 1 518 ? 35.586 6.340 -38.877 1.00 71.88 518 PRO A CA 1
ATOM 4134 C C . PRO A 1 518 ? 35.033 7.746 -39.231 1.00 71.88 518 PRO A C 1
ATOM 4136 O O . PRO A 1 518 ? 35.378 8.326 -40.262 1.00 71.88 518 PRO A O 1
ATOM 4139 N N . LYS A 1 519 ? 34.176 8.312 -38.369 1.00 80.69 519 LYS A N 1
ATOM 4140 C CA . LYS A 1 519 ? 33.630 9.687 -38.470 1.00 80.69 519 LYS A CA 1
ATOM 4141 C C . LYS A 1 519 ? 33.508 10.350 -37.090 1.00 80.69 519 LYS A C 1
ATOM 4143 O O . LYS A 1 519 ? 32.483 10.955 -36.782 1.00 80.69 519 LYS A O 1
ATOM 4148 N N . GLU A 1 520 ? 34.509 10.178 -36.229 1.00 92.50 520 GLU A N 1
ATOM 4149 C CA . GLU A 1 520 ? 34.531 10.834 -34.919 1.00 92.50 520 GLU A CA 1
ATOM 4150 C C . GLU A 1 520 ? 35.115 12.257 -34.957 1.00 92.50 520 GLU A C 1
ATOM 4152 O O . GLU A 1 520 ? 36.041 12.549 -35.716 1.00 92.50 520 GLU A O 1
ATOM 4157 N N . SER A 1 521 ? 34.588 13.143 -34.114 1.00 94.38 521 SER A N 1
ATOM 4158 C CA . SER A 1 521 ? 35.046 14.529 -33.969 1.00 94.38 521 SER A CA 1
ATOM 4159 C C . SER A 1 521 ? 34.823 15.028 -32.547 1.00 94.38 521 SER A C 1
ATOM 4161 O O . SER A 1 521 ? 33.825 14.672 -31.929 1.00 94.38 521 SER A O 1
ATOM 4163 N N . PHE A 1 522 ? 35.699 15.889 -32.038 1.00 93.25 522 PHE A N 1
ATOM 4164 C CA . PHE A 1 522 ? 35.494 16.522 -30.736 1.00 93.25 522 PHE A CA 1
ATOM 4165 C C . PHE A 1 522 ? 34.660 17.802 -30.885 1.00 93.25 522 PHE A C 1
ATOM 4167 O O . PHE A 1 522 ? 35.008 18.675 -31.682 1.00 93.25 522 PHE A O 1
ATOM 4174 N N . ASP A 1 523 ? 33.564 17.912 -30.134 1.00 93.31 523 ASP A N 1
ATOM 4175 C CA . ASP A 1 523 ? 32.738 19.119 -30.063 1.00 93.31 523 ASP A CA 1
ATOM 4176 C C . ASP A 1 523 ? 33.108 19.924 -28.814 1.00 93.31 523 ASP A C 1
ATOM 4178 O O . ASP A 1 523 ? 32.656 19.635 -27.706 1.00 93.31 523 ASP A O 1
ATOM 4182 N N . PHE A 1 524 ? 33.905 20.976 -29.009 1.00 89.81 524 PHE A N 1
ATOM 4183 C CA . PHE A 1 524 ? 34.374 21.860 -27.937 1.00 89.81 524 PHE A CA 1
ATOM 4184 C C . PHE A 1 524 ? 33.255 22.599 -27.199 1.00 89.81 524 PHE A C 1
ATOM 4186 O O . PHE A 1 524 ? 33.461 23.029 -26.070 1.00 89.81 524 PHE A O 1
ATOM 4193 N N . ARG A 1 525 ? 32.084 22.798 -27.819 1.00 89.75 525 ARG A N 1
ATOM 4194 C CA . ARG A 1 525 ? 30.982 23.534 -27.175 1.00 89.75 525 ARG A CA 1
ATOM 4195 C C . ARG A 1 525 ? 30.244 22.670 -26.167 1.00 89.75 525 ARG A C 1
ATOM 4197 O O . ARG A 1 525 ? 29.695 23.196 -25.206 1.00 89.75 525 ARG A O 1
ATOM 4204 N N . ARG A 1 526 ? 30.179 21.368 -26.438 1.00 87.44 526 ARG A N 1
ATOM 4205 C CA . ARG A 1 526 ? 29.476 20.383 -25.611 1.00 87.44 526 ARG A CA 1
ATOM 4206 C C . ARG A 1 526 ? 30.428 19.526 -24.781 1.00 87.44 526 ARG A C 1
ATOM 4208 O O . ARG A 1 526 ? 29.948 18.760 -23.960 1.00 87.44 526 ARG A O 1
ATOM 4215 N N . ASP A 1 527 ? 31.734 19.675 -24.995 1.00 93.81 527 ASP A N 1
ATOM 4216 C CA . ASP A 1 527 ? 32.801 18.957 -24.297 1.00 93.81 527 ASP A CA 1
ATOM 4217 C C . ASP A 1 527 ? 32.650 17.428 -24.418 1.00 93.81 527 ASP A C 1
ATOM 4219 O O . ASP A 1 527 ? 32.704 16.679 -23.444 1.00 93.81 527 ASP A O 1
ATOM 4223 N N . VAL A 1 528 ? 32.392 16.965 -25.648 1.00 95.50 528 VAL A N 1
ATOM 4224 C CA . VAL A 1 528 ? 32.111 15.556 -25.979 1.00 95.50 528 VAL A CA 1
ATOM 4225 C C . VAL A 1 528 ? 32.880 15.105 -27.220 1.00 95.50 528 VAL A C 1
ATOM 4227 O O . VAL A 1 528 ? 33.126 15.884 -28.145 1.00 95.50 528 VAL A O 1
ATOM 4230 N N . VAL A 1 529 ? 33.187 13.810 -27.299 1.00 95.88 529 VAL A N 1
ATOM 4231 C CA . VAL A 1 529 ? 33.551 13.155 -28.564 1.00 95.88 529 VAL A CA 1
ATOM 4232 C C . VAL A 1 529 ? 32.275 12.676 -29.249 1.00 95.88 529 VAL A C 1
ATOM 4234 O O . VAL A 1 529 ? 31.573 11.818 -28.722 1.00 95.88 529 VAL A O 1
ATOM 4237 N N . LEU A 1 530 ? 31.984 13.218 -30.431 1.00 95.00 530 LEU A N 1
ATOM 4238 C CA . LEU A 1 530 ? 30.882 12.800 -31.295 1.00 95.00 530 LEU A CA 1
ATOM 4239 C C . LEU A 1 530 ? 31.315 11.659 -32.208 1.00 95.00 530 LEU A C 1
ATOM 4241 O O . LEU A 1 530 ? 32.401 11.696 -32.784 1.00 95.00 530 LEU A O 1
ATOM 4245 N N . PHE A 1 531 ? 30.430 10.689 -32.396 1.00 94.88 531 PHE A N 1
ATOM 4246 C CA . PHE A 1 531 ? 30.559 9.597 -33.355 1.00 94.88 531 PHE A CA 1
ATOM 4247 C C . PHE A 1 531 ? 29.167 9.122 -33.791 1.00 94.88 531 PHE A C 1
ATOM 4249 O O . PHE A 1 531 ? 28.149 9.656 -33.350 1.00 94.88 531 PHE A O 1
ATOM 4256 N N . TYR A 1 532 ? 29.103 8.156 -34.708 1.00 94.00 532 TYR A N 1
ATOM 4257 C CA . TYR A 1 532 ? 27.840 7.755 -35.321 1.00 94.00 532 TYR A CA 1
ATOM 4258 C C . TYR A 1 532 ? 27.688 6.242 -35.379 1.00 94.00 532 TYR A C 1
ATOM 4260 O O . TYR A 1 532 ? 28.585 5.533 -35.838 1.00 94.00 532 TYR A O 1
ATOM 4268 N N . GLY A 1 533 ? 26.517 5.779 -34.954 1.00 93.12 533 GLY A N 1
ATOM 4269 C CA . GLY A 1 533 ? 26.015 4.442 -35.227 1.00 93.12 533 GLY A CA 1
ATOM 4270 C C . GLY A 1 533 ? 25.028 4.450 -36.394 1.00 93.12 533 GLY A C 1
ATOM 4271 O O . GLY A 1 533 ? 24.531 5.497 -36.819 1.00 93.12 533 GLY A O 1
ATOM 4272 N N . ARG A 1 534 ? 24.740 3.266 -36.920 1.00 92.62 534 ARG A N 1
ATOM 4273 C CA . ARG A 1 534 ? 23.760 3.034 -37.975 1.00 92.62 534 ARG A CA 1
ATOM 4274 C C . ARG A 1 534 ? 22.885 1.845 -37.599 1.00 92.62 534 ARG A C 1
ATOM 4276 O O . ARG A 1 534 ? 23.417 0.777 -37.306 1.00 92.62 534 ARG A O 1
ATOM 4283 N N . ASP A 1 535 ? 21.575 2.048 -37.637 1.00 91.31 535 ASP A N 1
ATOM 4284 C CA . ASP A 1 535 ? 20.563 1.003 -37.479 1.00 91.31 535 ASP A CA 1
ATOM 4285 C C . ASP A 1 535 ? 19.697 0.977 -38.745 1.00 91.31 535 ASP A C 1
ATOM 4287 O O . ASP A 1 535 ? 18.968 1.926 -39.044 1.00 91.31 535 ASP A O 1
ATOM 4291 N N . GLY A 1 536 ? 19.880 -0.054 -39.572 1.00 88.31 536 GLY A N 1
ATOM 4292 C CA . GLY A 1 536 ? 19.333 -0.091 -40.930 1.00 88.31 536 GLY A CA 1
ATOM 4293 C C . GLY A 1 536 ? 19.783 1.107 -41.783 1.00 88.31 536 GLY A C 1
ATOM 4294 O O . GLY A 1 536 ? 20.967 1.269 -42.104 1.00 88.31 536 GLY A O 1
ATOM 4295 N N . GLU A 1 537 ? 18.834 1.952 -42.184 1.00 87.19 537 GLU A N 1
ATOM 4296 C CA . GLU A 1 537 ? 19.087 3.181 -42.953 1.00 87.19 537 GLU A CA 1
ATOM 4297 C C . GLU A 1 537 ? 19.243 4.430 -42.075 1.00 87.19 537 GLU A C 1
ATOM 4299 O O . GLU A 1 537 ? 19.714 5.465 -42.551 1.00 87.19 537 GLU A O 1
ATOM 4304 N N . SER A 1 538 ? 18.913 4.325 -40.788 1.00 89.44 538 SER A N 1
ATOM 4305 C CA . SER A 1 538 ? 18.911 5.442 -39.850 1.00 89.44 538 SER A CA 1
ATOM 4306 C C . SER A 1 538 ? 20.295 5.672 -39.255 1.00 89.44 538 SER A C 1
ATOM 4308 O O . SER A 1 538 ? 20.950 4.750 -38.762 1.00 89.44 538 SER A O 1
ATOM 4310 N N . TRP A 1 539 ? 20.731 6.931 -39.261 1.00 91.38 539 TRP A N 1
ATOM 4311 C CA . TRP A 1 539 ? 21.921 7.365 -38.535 1.00 91.38 539 TRP A CA 1
ATOM 4312 C C . TRP A 1 539 ? 21.558 7.727 -37.099 1.00 91.38 539 TRP A C 1
ATOM 4314 O O . TRP A 1 539 ? 20.642 8.511 -36.861 1.00 91.38 539 TRP A O 1
ATOM 4324 N N . VAL A 1 540 ? 22.323 7.196 -36.150 1.00 92.62 540 VAL A N 1
ATOM 4325 C CA . VAL A 1 540 ? 22.191 7.495 -34.724 1.00 92.62 540 VAL A CA 1
ATOM 4326 C C . VAL A 1 540 ? 23.403 8.309 -34.306 1.00 92.62 540 VAL A C 1
ATOM 4328 O O . VAL A 1 540 ? 24.544 7.869 -34.453 1.00 92.62 540 VAL A O 1
ATOM 4331 N N . ARG A 1 541 ? 23.163 9.521 -33.804 1.00 94.69 541 ARG A N 1
ATOM 4332 C CA . ARG A 1 541 ? 24.226 10.361 -33.253 1.00 94.69 541 ARG A CA 1
ATOM 4333 C C . ARG A 1 541 ? 24.595 9.852 -31.863 1.00 94.69 541 ARG A C 1
ATOM 4335 O O . ARG A 1 541 ? 23.719 9.713 -31.011 1.00 94.69 541 ARG A O 1
ATOM 4342 N N . CYS A 1 542 ? 25.881 9.635 -31.640 1.00 95.75 542 CYS A N 1
ATOM 4343 C CA . CYS A 1 542 ? 26.433 9.123 -30.396 1.00 95.75 542 CYS A CA 1
ATOM 4344 C C . CYS A 1 542 ? 27.474 10.102 -29.849 1.00 95.75 542 CYS A C 1
ATOM 4346 O O . CYS A 1 542 ? 28.162 10.786 -30.612 1.00 95.75 542 CYS A O 1
ATOM 4348 N N . ALA A 1 543 ? 27.579 10.183 -28.531 1.00 95.69 543 ALA A N 1
ATOM 4349 C CA . ALA A 1 543 ? 28.508 11.066 -27.856 1.00 95.69 543 ALA A CA 1
ATOM 4350 C C . ALA A 1 543 ? 29.007 10.438 -26.551 1.00 95.69 543 ALA A C 1
ATOM 4352 O O . ALA A 1 543 ? 28.270 9.708 -25.892 1.00 95.69 543 ALA A O 1
ATOM 4353 N N . ILE A 1 544 ? 30.239 10.756 -26.168 1.00 96.44 544 ILE A N 1
ATOM 4354 C CA . ILE A 1 544 ? 30.783 10.485 -24.832 1.00 96.44 544 ILE A CA 1
ATOM 4355 C C . ILE A 1 544 ? 31.386 11.772 -24.269 1.00 96.44 544 ILE A C 1
ATOM 4357 O O . ILE A 1 544 ? 32.072 12.494 -25.001 1.00 96.44 544 ILE A O 1
ATOM 4361 N N . SER A 1 545 ? 31.089 12.092 -23.007 1.00 96.12 545 SER A N 1
ATOM 4362 C CA . SER A 1 545 ? 31.596 13.302 -22.354 1.00 96.12 545 SER A CA 1
ATOM 4363 C C . SER A 1 545 ? 33.104 13.245 -22.125 1.00 96.12 545 SER A C 1
ATOM 4365 O O . SER A 1 545 ? 33.706 12.175 -22.014 1.00 96.12 545 SER A O 1
ATOM 4367 N N . ARG A 1 546 ? 33.730 14.425 -22.058 1.00 94.69 546 ARG A N 1
ATOM 4368 C CA . ARG A 1 546 ? 35.135 14.562 -21.668 1.00 94.69 546 ARG A CA 1
ATOM 4369 C C . ARG A 1 546 ? 35.391 13.936 -20.298 1.00 94.69 546 ARG A C 1
ATOM 4371 O O . ARG A 1 546 ? 36.349 13.192 -20.157 1.00 94.69 546 ARG A O 1
ATOM 4378 N N . GLU A 1 547 ? 34.511 14.219 -19.346 1.00 93.69 547 GLU A N 1
ATOM 4379 C CA . GLU A 1 547 ? 34.538 13.687 -17.981 1.00 93.69 547 GLU A CA 1
ATOM 4380 C C . GLU A 1 547 ? 34.562 12.151 -17.970 1.00 93.69 547 GLU A C 1
ATOM 4382 O O . GLU A 1 547 ? 35.488 11.565 -17.425 1.00 93.69 547 GLU A O 1
ATOM 4387 N N . ALA A 1 548 ? 33.666 11.495 -18.719 1.00 93.31 548 ALA A N 1
ATOM 4388 C CA . ALA A 1 548 ? 33.639 10.035 -18.827 1.00 93.31 548 ALA A CA 1
ATOM 4389 C C . ALA A 1 548 ? 34.948 9.451 -19.382 1.00 93.31 548 ALA A C 1
ATOM 4391 O O . ALA A 1 548 ? 35.410 8.395 -18.949 1.00 93.31 548 ALA A O 1
ATOM 4392 N N . LEU A 1 549 ? 35.558 10.134 -20.359 1.00 94.31 549 LEU A N 1
ATOM 4393 C CA . LEU A 1 549 ? 36.862 9.743 -20.898 1.00 94.31 549 LEU A CA 1
ATOM 4394 C C . LEU A 1 549 ? 37.983 9.906 -19.869 1.00 94.31 549 LEU A C 1
ATOM 4396 O O . LEU A 1 549 ? 38.901 9.084 -19.839 1.00 94.31 549 LEU A O 1
ATOM 4400 N N . ASP A 1 550 ? 37.918 10.949 -19.050 1.00 93.12 550 ASP A N 1
ATOM 4401 C CA . ASP A 1 550 ? 38.932 11.260 -18.050 1.00 93.12 550 ASP A CA 1
ATOM 4402 C C . ASP A 1 550 ? 38.872 10.274 -16.884 1.00 93.12 550 ASP A C 1
ATOM 4404 O O . ASP A 1 550 ? 39.892 9.644 -16.586 1.00 93.12 550 ASP A O 1
ATOM 4408 N N . ASP A 1 551 ? 37.678 10.040 -16.346 1.00 90.00 551 ASP A N 1
ATOM 4409 C CA . ASP A 1 551 ? 37.453 9.224 -15.153 1.00 90.00 551 ASP A CA 1
ATOM 4410 C C . ASP A 1 551 ? 37.587 7.716 -15.429 1.00 90.00 551 ASP A C 1
ATOM 4412 O O . ASP A 1 551 ? 38.196 6.988 -14.643 1.00 90.00 551 ASP A O 1
ATOM 4416 N N . HIS A 1 552 ? 37.070 7.228 -16.566 1.00 91.81 552 HIS A N 1
ATOM 4417 C CA . HIS A 1 552 ? 36.938 5.780 -16.814 1.00 91.81 552 HIS A CA 1
ATOM 4418 C C . HIS A 1 552 ? 37.893 5.228 -17.876 1.00 91.81 552 HIS A C 1
ATOM 4420 O O . HIS A 1 552 ? 38.084 4.014 -17.967 1.00 91.81 552 HIS A O 1
ATOM 4426 N N . PHE A 1 553 ? 38.520 6.091 -18.679 1.00 92.56 553 PHE A N 1
ATOM 4427 C CA . PHE A 1 553 ? 39.377 5.671 -19.796 1.00 92.56 553 PHE A CA 1
ATOM 4428 C C . PHE A 1 553 ? 40.790 6.264 -19.732 1.00 92.56 553 PHE A C 1
ATOM 4430 O O . PHE A 1 553 ? 41.499 6.320 -20.744 1.00 92.56 553 PHE A O 1
ATOM 4437 N N . ALA A 1 554 ? 41.218 6.672 -18.530 1.00 89.75 554 ALA A N 1
ATOM 4438 C CA . ALA A 1 554 ? 42.519 7.280 -18.257 1.00 89.75 554 ALA A CA 1
ATOM 4439 C C . ALA A 1 554 ? 42.815 8.466 -19.192 1.00 89.75 554 ALA A C 1
ATOM 4441 O O . ALA A 1 554 ? 43.930 8.592 -19.718 1.00 89.75 554 ALA A O 1
ATOM 4442 N N . GLY A 1 555 ? 41.797 9.288 -19.454 1.00 88.19 555 GLY A N 1
ATOM 4443 C CA . GLY A 1 555 ? 41.841 10.387 -20.411 1.00 88.19 555 GLY A CA 1
ATOM 4444 C C . GLY A 1 555 ? 42.464 11.674 -19.882 1.00 88.19 555 GLY A C 1
ATOM 4445 O O . GLY A 1 555 ? 42.770 12.552 -20.697 1.00 88.19 555 GLY A O 1
ATOM 4446 N N . ASP A 1 556 ? 42.689 11.788 -18.570 1.00 89.75 556 ASP A N 1
ATOM 4447 C CA . ASP A 1 556 ? 43.158 13.027 -17.949 1.00 89.75 556 ASP A CA 1
ATOM 4448 C C . ASP A 1 556 ? 44.460 13.548 -18.588 1.00 89.75 556 ASP A C 1
ATOM 4450 O O . ASP A 1 556 ? 45.389 12.792 -18.887 1.00 89.75 556 ASP A O 1
ATOM 4454 N N . GLY A 1 557 ? 44.483 14.847 -18.896 1.00 89.31 557 GLY A N 1
ATOM 4455 C CA . GLY A 1 557 ? 45.583 15.516 -19.604 1.00 89.31 557 GLY A CA 1
ATOM 4456 C C . GLY A 1 557 ? 45.866 15.043 -21.043 1.00 89.31 557 GLY A C 1
ATOM 4457 O O . GLY A 1 557 ? 46.818 15.526 -21.661 1.00 89.31 557 GLY A O 1
ATOM 4458 N N . LYS A 1 558 ? 45.078 14.117 -21.612 1.00 93.06 558 LYS A N 1
ATOM 4459 C CA . LYS A 1 558 ? 45.305 13.531 -22.949 1.00 93.06 558 LYS A CA 1
ATOM 4460 C C . LYS A 1 558 ? 44.322 14.036 -24.008 1.00 93.06 558 LYS A C 1
ATOM 4462 O O . LYS A 1 558 ? 43.229 14.521 -23.712 1.00 93.06 558 LYS A O 1
ATOM 4467 N N . ASP A 1 559 ? 44.717 13.855 -25.271 1.00 94.06 559 ASP A N 1
ATOM 4468 C CA . ASP A 1 559 ? 43.882 14.073 -26.459 1.00 94.06 559 ASP A CA 1
ATOM 4469 C C . ASP A 1 559 ? 42.678 13.115 -26.464 1.00 94.06 559 ASP A C 1
ATOM 4471 O O . ASP A 1 559 ? 42.838 11.893 -26.555 1.00 94.06 559 ASP A O 1
ATOM 4475 N N . LYS A 1 560 ? 41.465 13.674 -26.399 1.00 94.44 560 LYS A N 1
ATOM 4476 C CA . LYS A 1 560 ? 40.220 12.907 -26.244 1.00 94.44 560 LYS A CA 1
ATOM 4477 C C . LYS A 1 560 ? 39.890 12.020 -27.440 1.00 94.44 560 LYS A C 1
ATOM 4479 O O . LYS A 1 560 ? 39.331 10.944 -27.253 1.00 94.44 560 LYS A O 1
ATOM 4484 N N . LEU A 1 561 ? 40.283 12.402 -28.657 1.00 94.19 561 LEU A N 1
ATOM 4485 C CA . LEU A 1 561 ? 40.082 11.553 -29.835 1.00 94.19 561 LEU A CA 1
ATOM 4486 C C . LEU A 1 561 ? 41.015 10.343 -29.807 1.00 94.19 561 LEU A C 1
ATOM 4488 O O . LEU A 1 561 ? 40.605 9.246 -30.189 1.00 94.19 561 LEU A O 1
ATOM 4492 N N . LYS A 1 562 ? 42.254 10.509 -29.329 1.00 93.25 562 LYS A N 1
ATOM 4493 C CA . LYS A 1 562 ? 43.170 9.374 -29.131 1.00 93.25 562 LYS A CA 1
ATOM 4494 C C . LYS A 1 562 ? 42.662 8.429 -28.044 1.00 93.25 562 LYS A C 1
ATOM 4496 O O . LYS A 1 562 ? 42.671 7.220 -28.264 1.00 93.25 562 LYS A O 1
ATOM 4501 N N . VAL A 1 563 ? 42.182 8.968 -26.920 1.00 94.50 563 VAL A N 1
ATOM 4502 C CA . VAL A 1 563 ? 41.609 8.176 -25.816 1.00 94.50 563 VAL A CA 1
ATOM 4503 C C . VAL A 1 563 ? 40.372 7.407 -26.283 1.00 94.50 563 VAL A C 1
ATOM 4505 O O . VAL A 1 563 ? 40.296 6.199 -26.072 1.00 94.50 563 VAL A O 1
ATOM 4508 N N . PHE A 1 564 ? 39.451 8.067 -26.994 1.00 94.62 564 PHE A N 1
ATOM 4509 C CA . PHE A 1 564 ? 38.276 7.421 -27.582 1.00 94.62 564 PHE A CA 1
ATOM 4510 C C . PHE A 1 564 ? 38.667 6.277 -28.522 1.00 94.62 564 PHE A C 1
ATOM 4512 O O . PHE A 1 564 ? 38.143 5.178 -28.399 1.00 94.62 564 PHE A O 1
ATOM 4519 N N . ARG A 1 565 ? 39.615 6.496 -29.445 1.00 93.81 565 ARG A N 1
ATOM 4520 C CA . ARG A 1 565 ? 40.057 5.455 -30.391 1.00 93.81 565 ARG A CA 1
ATOM 4521 C C . ARG A 1 565 ? 40.675 4.250 -29.688 1.00 93.81 565 ARG A C 1
ATOM 4523 O O . ARG A 1 565 ? 40.409 3.126 -30.101 1.00 93.81 565 ARG A O 1
ATOM 4530 N N . ALA A 1 566 ? 41.470 4.483 -28.643 1.00 94.19 566 ALA A N 1
ATOM 4531 C CA . ALA A 1 566 ? 42.076 3.416 -27.848 1.00 94.19 566 ALA A CA 1
ATOM 4532 C C . ALA A 1 566 ? 41.030 2.581 -27.087 1.00 94.19 566 ALA A C 1
ATOM 4534 O O . ALA A 1 566 ? 41.241 1.392 -26.877 1.00 94.19 566 ALA A O 1
ATOM 4535 N N . ASN A 1 567 ? 39.892 3.185 -26.735 1.00 94.44 567 ASN A N 1
ATOM 4536 C CA . ASN A 1 567 ? 38.820 2.566 -25.953 1.00 94.44 567 ASN A CA 1
ATOM 4537 C C . ASN A 1 567 ? 37.509 2.437 -26.748 1.00 94.44 567 ASN A C 1
ATOM 4539 O O . ASN A 1 567 ? 36.419 2.421 -26.183 1.00 94.44 567 ASN A O 1
ATOM 4543 N N . ARG A 1 568 ? 37.592 2.358 -28.079 1.00 92.44 568 ARG A N 1
ATOM 4544 C CA . ARG A 1 568 ? 36.417 2.471 -28.952 1.00 92.44 568 ARG A CA 1
ATOM 4545 C C . ARG A 1 568 ? 35.396 1.363 -28.716 1.00 92.44 568 ARG A C 1
ATOM 4547 O O . ARG A 1 568 ? 34.206 1.639 -28.643 1.00 92.44 568 ARG A O 1
ATOM 4554 N N . GLN A 1 569 ? 35.867 0.126 -28.582 1.00 92.56 569 GLN A N 1
ATOM 4555 C CA . GLN A 1 569 ? 35.005 -1.039 -28.401 1.00 92.56 569 GLN A CA 1
ATOM 4556 C C . GLN A 1 569 ? 34.119 -0.943 -27.141 1.00 92.56 569 GLN A C 1
ATOM 4558 O O . GLN A 1 569 ? 32.901 -1.007 -27.303 1.00 92.56 569 GLN A O 1
ATOM 4563 N N . PRO A 1 570 ? 34.653 -0.740 -25.917 1.00 92.75 570 PRO A N 1
ATOM 4564 C CA . PRO A 1 570 ? 33.805 -0.631 -24.727 1.00 92.75 570 PRO A CA 1
ATOM 4565 C C . PRO A 1 570 ? 32.844 0.570 -24.781 1.00 92.75 570 PRO A C 1
ATOM 4567 O O . PRO A 1 570 ? 31.715 0.476 -24.305 1.00 92.75 570 PRO A O 1
ATOM 4570 N N . ILE A 1 571 ? 33.237 1.679 -25.421 1.00 94.12 571 ILE A N 1
ATOM 4571 C CA . ILE A 1 571 ? 32.356 2.843 -25.616 1.00 94.12 571 ILE A CA 1
ATOM 4572 C C . ILE A 1 571 ? 31.195 2.506 -26.569 1.00 94.12 571 ILE A C 1
ATOM 4574 O O . ILE A 1 571 ? 30.041 2.840 -26.302 1.00 94.12 571 ILE A O 1
ATOM 4578 N N . GLU A 1 572 ? 31.476 1.823 -27.680 1.00 94.06 572 GLU A N 1
ATOM 4579 C CA . GLU A 1 572 ? 30.460 1.367 -28.636 1.00 94.06 572 GLU A CA 1
ATOM 4580 C C . GLU A 1 572 ? 29.506 0.323 -28.028 1.00 94.06 572 GLU A C 1
ATOM 4582 O O . GLU A 1 572 ? 28.304 0.344 -28.310 1.00 94.06 572 GLU A O 1
ATOM 4587 N N . GLU A 1 573 ? 30.016 -0.570 -27.177 1.00 92.12 573 GLU A N 1
ATOM 4588 C CA . GLU A 1 573 ? 29.213 -1.546 -26.432 1.00 92.12 573 GLU A CA 1
ATOM 4589 C C . GLU A 1 573 ? 28.228 -0.856 -25.478 1.00 92.12 573 GLU A C 1
ATOM 4591 O O . GLU A 1 573 ? 27.040 -1.193 -25.478 1.00 92.12 573 GLU A O 1
ATOM 4596 N N . GLU A 1 574 ? 28.676 0.164 -24.742 1.00 91.94 574 GLU A N 1
ATOM 4597 C CA . GLU A 1 574 ? 27.813 0.943 -23.850 1.00 91.94 574 GLU A CA 1
ATOM 4598 C C . GLU A 1 574 ? 26.742 1.732 -24.624 1.00 91.94 574 GLU A C 1
ATOM 4600 O O . GLU A 1 574 ? 25.565 1.716 -24.251 1.00 91.94 574 GLU A O 1
ATOM 4605 N N . VAL A 1 575 ? 27.092 2.340 -25.765 1.00 94.06 575 VAL A N 1
ATOM 4606 C CA . VAL A 1 575 ? 26.096 2.989 -26.637 1.00 94.06 575 VAL A CA 1
ATOM 4607 C C . VAL A 1 575 ? 25.065 1.989 -27.144 1.00 94.06 575 VAL A C 1
ATOM 4609 O O . VAL A 1 575 ? 23.867 2.286 -27.125 1.00 94.06 575 VAL A O 1
ATOM 4612 N N . ARG A 1 576 ? 25.497 0.805 -27.597 1.00 91.94 576 ARG A N 1
ATOM 4613 C CA . ARG A 1 576 ? 24.576 -0.240 -28.062 1.00 91.94 576 ARG A CA 1
ATOM 4614 C C . ARG A 1 576 ? 23.623 -0.645 -26.944 1.00 91.94 576 ARG A C 1
ATOM 4616 O O . ARG A 1 576 ? 22.423 -0.745 -27.186 1.00 91.94 576 ARG A O 1
ATOM 4623 N N . ARG A 1 577 ? 24.130 -0.821 -25.724 1.00 90.44 577 ARG A N 1
ATOM 4624 C CA . ARG A 1 577 ? 23.323 -1.150 -24.546 1.00 90.44 577 ARG A CA 1
ATOM 4625 C C . ARG A 1 577 ? 22.255 -0.082 -24.270 1.00 90.44 577 ARG A C 1
ATOM 4627 O O . ARG A 1 577 ? 21.079 -0.437 -24.168 1.00 90.44 577 ARG A O 1
ATOM 4634 N N . LYS A 1 578 ? 22.624 1.209 -24.216 1.00 91.38 578 LYS A N 1
ATOM 4635 C CA . LYS A 1 578 ? 21.667 2.324 -24.030 1.00 91.38 578 LYS A CA 1
ATOM 4636 C C . LYS A 1 578 ? 20.628 2.372 -25.153 1.00 91.38 578 LYS A C 1
ATOM 4638 O O . LYS A 1 578 ? 19.427 2.424 -24.886 1.00 91.38 578 LYS A O 1
ATOM 4643 N N . TYR A 1 579 ? 21.065 2.258 -26.406 1.00 91.56 579 TYR A N 1
ATOM 4644 C CA . TYR A 1 579 ? 20.182 2.291 -27.574 1.00 91.56 579 TYR A CA 1
ATOM 4645 C C . TYR A 1 579 ? 19.155 1.151 -27.576 1.00 91.56 579 TYR A C 1
ATOM 4647 O O . TYR A 1 579 ? 17.955 1.396 -27.712 1.00 91.56 579 TYR A O 1
ATOM 4655 N N . LEU A 1 580 ? 19.600 -0.089 -27.345 1.00 88.56 580 LEU A N 1
ATOM 4656 C CA . LEU A 1 580 ? 18.715 -1.254 -27.270 1.00 88.56 580 LEU A CA 1
ATOM 4657 C C . LEU A 1 580 ? 17.741 -1.158 -26.090 1.00 88.56 580 LEU A C 1
ATOM 4659 O O . LEU A 1 580 ? 16.589 -1.567 -26.215 1.00 88.56 580 LEU A O 1
ATOM 4663 N N . ALA A 1 581 ? 18.153 -0.569 -24.964 1.00 87.12 581 ALA A N 1
ATOM 4664 C CA . ALA A 1 581 ? 17.255 -0.276 -23.847 1.00 87.12 581 ALA A CA 1
ATOM 4665 C C . ALA A 1 581 ? 16.251 0.859 -24.150 1.00 87.12 581 ALA A C 1
ATOM 4667 O O . ALA A 1 581 ? 15.296 1.066 -23.396 1.00 87.12 581 ALA A O 1
ATOM 4668 N N . GLY A 1 582 ? 16.440 1.579 -25.260 1.00 88.25 582 GLY A N 1
ATOM 4669 C CA . GLY A 1 582 ? 15.688 2.779 -25.610 1.00 88.25 582 GLY A CA 1
ATOM 4670 C C . GLY A 1 582 ? 15.979 3.949 -24.682 1.00 88.25 582 GLY A C 1
ATOM 4671 O O . GLY A 1 582 ? 15.105 4.799 -24.506 1.00 88.25 582 GLY A O 1
ATOM 4672 N N . ASP A 1 583 ? 17.154 3.960 -24.055 1.00 89.94 583 ASP A N 1
ATOM 4673 C CA . ASP A 1 583 ? 17.676 5.021 -23.198 1.00 89.94 583 ASP A CA 1
ATOM 4674 C C . ASP A 1 583 ? 18.391 6.071 -24.058 1.00 89.94 583 ASP A C 1
ATOM 4676 O O . ASP A 1 583 ? 19.614 6.092 -24.201 1.00 89.94 583 ASP A O 1
ATOM 4680 N N . THR A 1 584 ? 17.574 6.868 -24.746 1.00 91.19 584 THR A N 1
ATOM 4681 C CA . THR A 1 584 ? 18.020 7.923 -25.663 1.00 91.19 584 THR A CA 1
ATOM 4682 C C . THR A 1 584 ? 17.701 9.318 -25.128 1.00 91.19 584 THR A C 1
ATOM 4684 O O . THR A 1 584 ? 16.800 9.489 -24.302 1.00 91.19 584 THR A O 1
ATOM 4687 N N . GLU A 1 585 ? 18.389 10.325 -25.653 1.00 90.44 585 GLU A N 1
ATOM 4688 C CA . GLU A 1 585 ? 18.038 11.735 -25.495 1.00 90.44 585 GLU A CA 1
ATOM 4689 C C . GLU A 1 585 ? 16.688 12.057 -26.164 1.00 90.44 585 GLU A C 1
ATOM 4691 O O . GLU A 1 585 ? 16.165 11.290 -26.980 1.00 90.44 585 GLU A O 1
ATOM 4696 N N . LEU A 1 586 ? 16.111 13.230 -25.869 1.00 85.56 586 LEU A N 1
ATOM 4697 C CA . LEU A 1 586 ? 14.840 13.664 -26.480 1.00 85.56 586 LEU A CA 1
ATOM 4698 C C . LEU A 1 586 ? 14.903 13.754 -28.012 1.00 85.56 586 LEU A C 1
ATOM 4700 O O . LEU A 1 586 ? 13.894 13.528 -28.680 1.00 85.56 586 LEU A O 1
ATOM 4704 N N . ASP A 1 587 ? 16.077 14.064 -28.561 1.00 88.25 587 ASP A N 1
ATOM 4705 C CA . ASP A 1 587 ? 16.328 14.118 -30.004 1.00 88.25 587 ASP A CA 1
ATOM 4706 C C . ASP A 1 587 ? 16.707 12.755 -30.615 1.00 88.25 587 ASP A C 1
ATOM 4708 O O . ASP A 1 587 ? 17.008 12.673 -31.804 1.00 88.25 587 ASP A O 1
ATOM 4712 N N . GLY A 1 588 ? 16.683 11.682 -29.816 1.00 87.75 588 GLY A N 1
ATOM 4713 C CA . GLY A 1 588 ? 17.004 10.321 -30.239 1.00 87.75 588 GLY A CA 1
ATOM 4714 C C . GLY A 1 588 ? 18.498 9.989 -30.261 1.00 87.75 588 GLY A C 1
ATOM 4715 O O . GLY A 1 588 ? 18.852 8.867 -30.620 1.00 87.75 588 GLY A O 1
ATOM 4716 N N . SER A 1 589 ? 19.376 10.923 -29.881 1.00 92.75 589 SER A N 1
ATOM 4717 C CA . SER A 1 589 ? 20.810 10.646 -29.752 1.00 92.75 589 SER A CA 1
ATOM 4718 C C . SER A 1 589 ? 21.156 9.853 -28.486 1.00 92.75 589 SER A C 1
ATOM 4720 O O . SER A 1 589 ? 20.332 9.715 -27.586 1.00 92.75 589 SER A O 1
ATOM 4722 N N . ILE A 1 590 ? 22.372 9.306 -28.432 1.00 94.56 590 ILE A N 1
ATOM 4723 C CA . ILE A 1 590 ? 22.914 8.626 -27.248 1.00 94.56 590 ILE A CA 1
ATOM 4724 C C . ILE A 1 590 ? 24.081 9.438 -26.699 1.00 94.56 590 ILE A C 1
ATOM 4726 O O . ILE A 1 590 ? 25.014 9.739 -27.446 1.00 94.56 590 ILE A O 1
ATOM 4730 N N . LEU A 1 591 ? 24.049 9.743 -25.405 1.00 94.12 591 LEU A N 1
ATOM 4731 C CA . LEU A 1 591 ? 25.151 10.355 -24.675 1.00 94.12 591 LEU A CA 1
ATOM 4732 C C . LEU A 1 591 ? 25.579 9.439 -23.521 1.00 94.12 591 LEU A C 1
ATOM 4734 O O . LEU A 1 591 ? 24.740 8.917 -22.784 1.00 94.12 591 LEU A O 1
ATOM 4738 N N . ILE A 1 592 ? 26.890 9.224 -23.413 1.00 93.94 592 ILE A N 1
ATOM 4739 C CA . ILE A 1 592 ? 27.539 8.565 -22.279 1.00 93.94 592 ILE A CA 1
ATOM 4740 C C . ILE A 1 592 ? 28.134 9.649 -21.378 1.00 93.94 592 ILE A C 1
ATOM 4742 O O . ILE A 1 592 ? 29.015 10.401 -21.807 1.00 93.94 592 ILE A O 1
ATOM 4746 N N . HIS A 1 593 ? 27.641 9.713 -20.147 1.00 90.94 593 HIS A N 1
ATOM 4747 C CA . HIS A 1 593 ? 28.183 10.491 -19.036 1.00 90.94 593 HIS A CA 1
ATOM 4748 C C . HIS A 1 593 ? 29.121 9.636 -18.172 1.00 90.94 593 HIS A C 1
ATOM 4750 O O . HIS A 1 593 ? 29.147 8.417 -18.325 1.00 90.94 593 HIS A O 1
ATOM 4756 N N . SER A 1 594 ? 29.874 10.264 -17.259 1.00 87.94 594 SER A N 1
ATOM 4757 C CA . SER A 1 594 ? 30.737 9.531 -16.314 1.00 87.94 594 SER A CA 1
ATOM 4758 C C . SER A 1 594 ? 29.917 8.532 -15.498 1.00 87.94 594 SER A C 1
ATOM 4760 O O . SER A 1 594 ? 30.172 7.334 -15.536 1.00 87.94 594 SER A O 1
ATOM 4762 N N . ASP A 1 595 ? 28.806 8.997 -14.919 1.00 82.19 595 ASP A N 1
ATOM 4763 C CA . ASP A 1 595 ? 27.906 8.184 -14.090 1.00 82.19 595 ASP A CA 1
ATOM 4764 C C . ASP A 1 595 ? 27.302 6.955 -14.798 1.00 82.19 595 ASP A C 1
ATOM 4766 O O . ASP A 1 595 ? 26.823 6.034 -14.131 1.00 82.19 595 ASP A O 1
ATOM 4770 N N . ASP A 1 596 ? 27.289 6.923 -16.139 1.00 83.00 596 ASP A N 1
ATOM 4771 C CA . ASP A 1 596 ? 26.802 5.775 -16.917 1.00 83.00 596 ASP A CA 1
ATOM 4772 C C . ASP A 1 596 ? 27.739 4.560 -16.845 1.00 83.00 596 ASP A C 1
ATOM 4774 O O . ASP A 1 596 ? 27.310 3.430 -17.123 1.00 83.00 596 ASP A O 1
ATOM 4778 N N . LEU A 1 597 ? 29.009 4.796 -16.511 1.00 84.00 597 LEU A N 1
ATOM 4779 C CA . LEU A 1 597 ? 30.080 3.816 -16.531 1.00 84.00 597 LEU A CA 1
ATOM 4780 C C . LEU A 1 597 ? 30.375 3.310 -15.112 1.00 84.00 597 LEU A C 1
ATOM 4782 O O . LEU A 1 597 ? 30.275 4.059 -14.144 1.00 84.00 597 LEU A O 1
ATOM 4786 N N . PRO A 1 598 ? 30.727 2.024 -14.956 1.00 71.75 598 PRO A N 1
ATOM 4787 C CA . PRO A 1 598 ? 31.155 1.504 -13.665 1.00 71.75 598 PRO A CA 1
ATOM 4788 C C . PRO A 1 598 ? 32.485 2.143 -13.243 1.00 71.75 598 PRO A C 1
ATOM 4790 O O . PRO A 1 598 ? 33.325 2.450 -14.095 1.00 71.75 598 PRO A O 1
ATOM 4793 N N . ASP A 1 599 ? 32.696 2.283 -11.933 1.00 66.69 599 ASP A N 1
ATOM 4794 C CA . ASP A 1 599 ? 33.955 2.782 -11.374 1.00 66.69 599 ASP A CA 1
ATOM 4795 C C . ASP A 1 599 ? 35.147 1.988 -11.930 1.00 66.69 599 ASP A C 1
ATOM 4797 O O . ASP A 1 599 ? 35.121 0.752 -12.016 1.00 66.69 599 ASP A O 1
ATOM 4801 N N . ALA A 1 600 ? 36.203 2.696 -12.339 1.00 54.94 600 ALA A N 1
ATOM 4802 C CA . ALA A 1 600 ? 37.414 2.060 -12.833 1.00 54.94 600 ALA A CA 1
ATOM 4803 C C . ALA A 1 600 ? 38.002 1.171 -11.724 1.00 54.94 600 ALA A C 1
ATOM 4805 O O . ALA A 1 600 ? 38.324 1.656 -10.638 1.00 54.94 600 ALA A O 1
ATOM 4806 N N . LYS A 1 601 ? 38.163 -0.136 -11.987 1.00 40.75 601 LYS A N 1
ATOM 4807 C CA . LYS A 1 601 ? 38.884 -1.025 -11.064 1.00 40.75 601 LYS A CA 1
ATOM 4808 C C . LYS A 1 601 ? 40.254 -0.412 -10.786 1.00 40.75 601 LYS A C 1
ATOM 4810 O O . LYS A 1 601 ? 41.040 -0.237 -11.720 1.00 40.75 601 LYS A O 1
ATOM 4815 N N . GLN A 1 602 ? 40.553 -0.109 -9.522 1.00 30.64 602 GLN A N 1
ATOM 4816 C CA . GLN A 1 602 ? 41.904 0.289 -9.145 1.00 30.64 602 GLN A CA 1
ATOM 4817 C C . GLN A 1 602 ? 42.870 -0.835 -9.558 1.00 30.64 602 GLN A C 1
ATOM 4819 O O . GLN A 1 602 ? 42.612 -2.004 -9.249 1.00 30.64 602 GLN A O 1
ATOM 4824 N N . PRO A 1 603 ? 43.968 -0.538 -10.272 1.00 28.66 603 PRO A N 1
ATOM 4825 C CA . PRO A 1 603 ? 44.967 -1.545 -10.591 1.00 28.66 603 PRO A CA 1
ATOM 4826 C C . PRO A 1 603 ? 45.718 -1.899 -9.300 1.00 28.66 603 PRO A C 1
ATOM 4828 O O . PRO A 1 603 ? 46.684 -1.235 -8.936 1.00 28.66 603 PRO A O 1
ATOM 4831 N N . GLY A 1 604 ? 45.238 -2.914 -8.576 1.00 32.94 604 GLY A N 1
ATOM 4832 C CA . GLY A 1 604 ? 45.823 -3.327 -7.297 1.00 32.94 604 GLY A CA 1
ATOM 4833 C C . GLY A 1 604 ? 45.197 -4.554 -6.628 1.00 32.94 604 GLY A C 1
ATOM 4834 O O . GLY A 1 604 ? 45.915 -5.279 -5.949 1.00 32.94 604 GLY A O 1
ATOM 4835 N N . GLU A 1 605 ? 43.920 -4.866 -6.854 1.00 29.22 605 GLU A N 1
ATOM 4836 C CA . GLU A 1 605 ? 43.312 -6.076 -6.277 1.00 29.22 605 GLU A CA 1
ATOM 4837 C C . GLU A 1 605 ? 43.335 -7.234 -7.274 1.00 29.22 605 GLU A C 1
ATOM 4839 O O . GLU A 1 605 ? 42.362 -7.551 -7.962 1.00 29.22 605 GLU A O 1
ATOM 4844 N N . ALA A 1 606 ? 44.496 -7.883 -7.359 1.00 28.42 606 ALA A N 1
ATOM 4845 C CA . ALA A 1 606 ? 44.544 -9.260 -7.817 1.00 28.42 606 ALA A CA 1
ATOM 4846 C C . ALA A 1 606 ? 43.759 -10.114 -6.812 1.00 28.42 606 ALA A C 1
ATOM 4848 O O . ALA A 1 606 ? 44.112 -10.182 -5.635 1.00 28.42 606 ALA A O 1
ATOM 4849 N N . SER A 1 607 ? 42.693 -10.754 -7.285 1.00 33.12 607 SER A N 1
ATOM 4850 C CA . SER A 1 607 ? 41.963 -11.786 -6.558 1.00 33.12 607 SER A CA 1
ATOM 4851 C C . SER A 1 607 ? 42.952 -12.835 -6.048 1.00 33.12 607 SER A C 1
ATOM 4853 O O . SER A 1 607 ? 43.566 -13.546 -6.845 1.00 33.12 607 SER A O 1
ATOM 4855 N N . GLN A 1 608 ? 43.126 -12.923 -4.730 1.00 28.47 608 GLN A N 1
ATOM 4856 C CA . GLN A 1 608 ? 43.772 -14.088 -4.138 1.00 28.47 608 GLN A CA 1
ATOM 4857 C C . GLN A 1 608 ? 42.877 -15.303 -4.429 1.00 28.47 608 GLN A C 1
ATOM 4859 O O . GLN A 1 608 ? 41.660 -15.210 -4.246 1.00 28.47 608 GLN A O 1
ATOM 4864 N N . PRO A 1 609 ? 43.420 -16.422 -4.937 1.00 29.98 609 PRO A N 1
ATOM 4865 C CA . PRO A 1 609 ? 42.628 -17.628 -5.095 1.00 29.98 609 PRO A CA 1
ATOM 4866 C C . PRO A 1 609 ? 42.198 -18.107 -3.706 1.00 29.98 609 PRO A C 1
ATOM 4868 O O . PRO A 1 609 ? 43.021 -18.185 -2.796 1.00 29.98 609 PRO A O 1
ATOM 4871 N N . ALA A 1 610 ? 40.906 -18.400 -3.559 1.00 32.84 610 ALA A N 1
ATOM 4872 C CA . ALA A 1 610 ? 40.358 -19.013 -2.359 1.00 32.84 610 ALA A CA 1
ATOM 4873 C C . ALA A 1 610 ? 41.147 -20.289 -2.030 1.00 32.84 610 ALA A C 1
ATOM 4875 O O . ALA A 1 610 ? 41.283 -21.176 -2.880 1.00 32.84 610 ALA A O 1
ATOM 4876 N N . GLU A 1 611 ? 41.682 -20.361 -0.812 1.00 29.00 611 GLU A N 1
ATOM 4877 C CA . GLU A 1 611 ? 42.204 -21.609 -0.267 1.00 29.00 611 GLU A CA 1
ATOM 4878 C C . GLU A 1 611 ? 41.074 -22.652 -0.230 1.00 29.00 611 GLU A C 1
ATOM 4880 O O . GLU A 1 611 ? 39.924 -22.307 0.058 1.00 29.00 611 GLU A O 1
ATOM 4885 N N . PRO A 1 612 ? 41.353 -23.923 -0.557 1.00 30.59 612 PRO A N 1
ATOM 4886 C CA . PRO A 1 612 ? 40.346 -24.961 -0.474 1.00 30.59 612 PRO A CA 1
ATOM 4887 C C . PRO A 1 612 ? 40.089 -25.289 0.998 1.00 30.59 612 PRO A C 1
ATOM 4889 O O . PRO A 1 612 ? 41.007 -25.691 1.713 1.00 30.59 612 PRO A O 1
ATOM 4892 N N . ASP A 1 613 ? 38.832 -25.161 1.424 1.00 31.62 613 ASP A N 1
ATOM 4893 C CA . ASP A 1 613 ? 38.347 -25.702 2.692 1.00 31.62 613 ASP A CA 1
ATOM 4894 C C . ASP A 1 613 ? 38.710 -27.191 2.776 1.00 31.62 613 ASP A C 1
ATOM 4896 O O . ASP A 1 613 ? 38.157 -28.048 2.077 1.00 31.62 613 ASP A O 1
ATOM 4900 N N . GLY A 1 614 ? 39.681 -27.489 3.637 1.00 29.64 614 GLY A N 1
ATOM 4901 C CA . GLY A 1 614 ? 40.091 -28.832 4.008 1.00 29.64 614 GLY A CA 1
ATOM 4902 C C . GLY A 1 614 ? 39.014 -29.502 4.850 1.00 29.64 614 GLY A C 1
ATOM 4903 O O . GLY A 1 614 ? 39.156 -29.641 6.060 1.00 29.64 614 GLY A O 1
ATOM 4904 N N . GLY A 1 615 ? 37.939 -29.942 4.204 1.00 30.06 615 GLY A N 1
ATOM 4905 C CA . GLY A 1 615 ? 37.040 -30.942 4.754 1.00 30.06 615 GLY A CA 1
ATOM 4906 C C . GLY A 1 615 ? 37.686 -32.321 4.647 1.00 30.06 615 GLY A C 1
ATOM 4907 O O . GLY A 1 615 ? 37.958 -32.816 3.552 1.00 30.06 615 GLY A O 1
ATOM 4908 N N . SER A 1 616 ? 37.927 -32.972 5.778 1.00 27.73 616 SER A N 1
ATOM 4909 C CA . SER A 1 616 ? 38.145 -34.417 5.828 1.00 27.73 616 SER A CA 1
ATOM 4910 C C . SER A 1 616 ? 37.577 -34.993 7.123 1.00 27.73 616 SER A C 1
ATOM 4912 O O . SER A 1 616 ? 37.464 -34.276 8.116 1.00 27.73 616 SER A O 1
ATOM 4914 N N . PRO A 1 617 ? 37.107 -36.247 7.074 1.00 37.44 617 PRO A N 1
ATOM 4915 C CA . PRO A 1 617 ? 35.817 -36.623 7.630 1.00 37.44 617 PRO A CA 1
ATOM 4916 C C . PRO A 1 617 ? 35.943 -37.405 8.938 1.00 37.44 617 PRO A C 1
ATOM 4918 O O . PRO A 1 617 ? 36.952 -38.056 9.202 1.00 37.44 617 PRO A O 1
ATOM 4921 N N . GLU A 1 618 ? 34.871 -37.394 9.727 1.00 31.77 618 GLU A N 1
ATOM 4922 C CA . GLU A 1 618 ? 34.691 -38.338 10.827 1.00 31.77 618 GLU A CA 1
ATOM 4923 C C . GLU A 1 618 ? 34.602 -39.781 10.307 1.00 31.77 618 GLU A C 1
ATOM 4925 O O . GLU A 1 618 ? 33.861 -40.088 9.371 1.00 31.77 618 GLU A O 1
ATOM 4930 N N . GLY A 1 619 ? 35.335 -40.676 10.971 1.00 28.19 619 GLY A N 1
ATOM 4931 C CA . GLY A 1 619 ? 35.274 -42.116 10.769 1.00 28.19 619 GLY A CA 1
ATOM 4932 C C . GLY A 1 619 ? 35.979 -42.884 11.890 1.00 28.19 619 GLY A C 1
ATOM 4933 O O . GLY A 1 619 ? 37.183 -43.074 11.825 1.00 28.19 619 GLY A O 1
ATOM 4934 N N . ILE A 1 620 ? 35.183 -43.304 12.883 1.00 29.27 620 ILE A N 1
ATOM 4935 C CA . ILE A 1 620 ? 35.206 -44.578 13.641 1.00 29.27 620 ILE A CA 1
ATOM 4936 C C . ILE A 1 620 ? 36.562 -45.105 14.165 1.00 29.27 620 ILE A C 1
ATOM 4938 O O . ILE A 1 620 ? 37.432 -45.482 13.388 1.00 29.27 620 ILE A O 1
ATOM 4942 N N . GLY A 1 621 ? 36.644 -45.357 15.481 1.00 26.84 621 GLY A N 1
ATOM 4943 C CA . GLY A 1 621 ? 37.604 -46.328 16.029 1.00 26.84 621 GLY A CA 1
ATOM 4944 C C . GLY A 1 621 ? 37.853 -46.257 17.537 1.00 26.84 621 GLY A C 1
ATOM 4945 O O . GLY A 1 621 ? 38.765 -45.567 17.957 1.00 26.84 621 GLY A O 1
ATOM 4946 N N . GLU A 1 622 ? 37.024 -46.981 18.294 1.00 27.00 622 GLU A N 1
ATOM 4947 C CA . GLU A 1 622 ? 37.285 -47.773 19.516 1.00 27.00 622 GLU A CA 1
ATOM 4948 C C . GLU A 1 622 ? 38.342 -47.407 20.588 1.00 27.00 622 GLU A C 1
ATOM 4950 O O . GLU A 1 622 ? 39.469 -47.005 20.324 1.00 27.00 622 GLU A O 1
ATOM 4955 N N . SER A 1 623 ? 37.974 -47.847 21.805 1.00 27.81 623 SER A N 1
ATOM 4956 C CA . SER A 1 623 ? 38.757 -48.112 23.028 1.00 27.81 623 SER A CA 1
ATOM 4957 C C . SER A 1 623 ? 39.066 -46.919 23.933 1.00 27.81 623 SER A C 1
ATOM 4959 O O . SER A 1 623 ? 39.368 -45.836 23.460 1.00 27.81 623 SER A O 1
ATOM 4961 N N . ALA A 1 624 ? 39.113 -47.016 25.257 1.00 27.22 624 ALA A N 1
ATOM 4962 C CA . ALA A 1 624 ? 38.538 -47.831 26.333 1.00 27.22 624 ALA A CA 1
ATOM 4963 C C . ALA A 1 624 ? 39.302 -47.358 27.592 1.00 27.22 624 ALA A C 1
ATOM 4965 O O . ALA A 1 624 ? 40.453 -46.948 27.472 1.00 27.22 624 ALA A O 1
ATOM 4966 N N . GLU A 1 625 ? 38.677 -47.490 28.767 1.00 30.23 625 GLU A N 1
ATOM 4967 C CA . GLU A 1 625 ? 39.277 -47.334 30.110 1.00 30.23 625 GLU A CA 1
ATOM 4968 C C . GLU A 1 625 ? 39.535 -45.888 30.570 1.00 30.23 625 GLU A C 1
ATOM 4970 O O . GLU A 1 625 ? 39.954 -45.032 29.807 1.00 30.23 625 GLU A O 1
ATOM 4975 N N . ASP A 1 626 ? 39.373 -45.491 31.827 1.00 28.67 626 ASP A N 1
ATOM 4976 C CA . ASP A 1 626 ? 38.725 -45.997 33.043 1.00 28.67 626 ASP A CA 1
ATOM 4977 C C . ASP A 1 626 ? 38.877 -44.842 34.071 1.00 28.67 626 ASP A C 1
ATOM 4979 O O . ASP A 1 626 ? 39.797 -44.029 33.969 1.00 28.67 626 ASP A O 1
ATOM 4983 N N . ARG A 1 627 ? 38.034 -44.845 35.110 1.00 29.89 627 ARG A N 1
ATOM 4984 C CA . ARG A 1 627 ? 38.165 -44.145 36.412 1.00 29.89 627 ARG A CA 1
ATOM 4985 C C . ARG A 1 627 ? 37.619 -42.718 36.568 1.00 29.89 627 ARG A C 1
ATOM 4987 O O . ARG A 1 627 ? 38.268 -41.705 36.337 1.00 29.89 627 ARG A O 1
ATOM 4994 N N . SER A 1 628 ? 36.429 -42.680 37.166 1.00 26.77 628 SER A N 1
ATOM 4995 C CA . SER A 1 628 ? 36.001 -41.684 38.169 1.00 26.77 628 SER A CA 1
ATOM 4996 C C . SER A 1 628 ? 36.763 -41.889 39.514 1.00 26.77 628 SER A C 1
ATOM 4998 O O . SER A 1 628 ? 37.577 -42.813 39.572 1.00 26.77 628 SER A O 1
ATOM 5000 N N . PRO A 1 629 ? 36.457 -41.209 40.652 1.00 49.59 629 PRO A N 1
ATOM 5001 C CA . PRO A 1 629 ? 35.611 -40.022 40.898 1.00 49.59 629 PRO A CA 1
ATOM 5002 C C . PRO A 1 629 ? 36.182 -38.992 41.935 1.00 49.59 629 PRO A C 1
ATOM 5004 O O . PRO A 1 629 ? 37.198 -39.223 42.579 1.00 49.59 629 PRO A O 1
ATOM 5007 N N . ALA A 1 630 ? 35.389 -37.933 42.180 1.00 28.92 630 ALA A N 1
ATOM 5008 C CA . ALA A 1 630 ? 35.089 -37.295 43.486 1.00 28.92 630 ALA A CA 1
ATOM 5009 C C . ALA A 1 630 ? 35.963 -36.166 44.098 1.00 28.92 630 ALA A C 1
ATOM 5011 O O . ALA A 1 630 ? 37.183 -36.242 44.162 1.00 28.92 630 ALA A O 1
ATOM 5012 N N . GLY A 1 631 ? 35.242 -35.202 44.709 1.00 27.06 631 GLY A N 1
ATOM 5013 C CA . GLY A 1 631 ? 35.644 -34.375 45.870 1.00 27.06 631 GLY A CA 1
ATOM 5014 C C . GLY A 1 631 ? 35.932 -32.900 45.540 1.00 27.06 631 GLY A C 1
ATOM 5015 O O . GLY A 1 631 ? 36.960 -32.621 44.948 1.00 27.06 631 GLY A O 1
ATOM 5016 N N . ALA A 1 632 ? 35.014 -31.938 45.709 1.00 27.91 632 ALA A N 1
ATOM 5017 C CA . ALA A 1 632 ? 34.477 -31.330 46.944 1.00 27.91 632 ALA A CA 1
ATOM 5018 C C . ALA A 1 632 ? 35.372 -30.229 47.569 1.00 27.91 632 ALA A C 1
ATOM 5020 O O . ALA A 1 632 ? 36.502 -30.510 47.940 1.00 27.91 632 ALA A O 1
ATOM 5021 N N . GLU A 1 633 ? 34.756 -29.045 47.773 1.00 29.80 633 GLU A N 1
ATOM 5022 C CA . GLU A 1 633 ? 35.014 -28.050 48.846 1.00 29.80 633 GLU A CA 1
ATOM 5023 C C . GLU A 1 633 ? 36.382 -27.308 48.840 1.00 29.80 633 GLU A C 1
ATOM 5025 O O . GLU A 1 633 ? 37.385 -27.835 48.400 1.00 29.80 633 GLU A O 1
ATOM 5030 N N . GLN A 1 634 ? 36.577 -26.058 49.282 1.00 29.33 634 GLN A N 1
ATOM 5031 C CA . GLN A 1 634 ? 35.831 -25.123 50.125 1.00 29.33 634 GLN A CA 1
ATOM 5032 C C . GLN A 1 634 ? 36.445 -23.701 49.974 1.00 29.33 634 GLN A C 1
ATOM 5034 O O . GLN A 1 634 ? 37.642 -23.542 49.754 1.00 29.33 634 GLN A O 1
ATOM 5039 N N . SER A 1 635 ? 35.590 -22.695 50.164 1.00 28.64 635 SER A N 1
ATOM 5040 C CA . SER A 1 635 ? 35.772 -21.319 50.680 1.00 28.64 635 SER A CA 1
ATOM 5041 C C . SER A 1 635 ? 37.074 -20.876 51.388 1.00 28.64 635 SER A C 1
ATOM 5043 O O . SER A 1 635 ? 37.614 -21.627 52.199 1.00 28.64 635 SER A O 1
ATOM 5045 N N . ARG A 1 636 ? 37.404 -19.573 51.230 1.00 28.77 636 ARG A N 1
ATOM 5046 C CA . ARG A 1 636 ? 37.809 -18.521 52.227 1.00 28.77 636 ARG A CA 1
ATOM 5047 C C . ARG A 1 636 ? 38.515 -17.383 51.453 1.00 28.77 636 ARG A C 1
ATOM 5049 O O . ARG A 1 636 ? 39.420 -17.684 50.691 1.00 28.77 636 ARG A O 1
ATOM 5056 N N . ASP A 1 637 ? 38.092 -16.120 51.388 1.00 30.08 637 ASP A N 1
ATOM 5057 C CA . ASP A 1 637 ? 37.674 -15.080 52.353 1.00 30.08 637 ASP A CA 1
ATOM 5058 C C . ASP A 1 637 ? 38.827 -14.371 53.107 1.00 30.08 637 ASP A C 1
ATOM 5060 O O . ASP A 1 637 ? 39.815 -15.018 53.456 1.00 30.08 637 ASP A O 1
ATOM 5064 N N . LEU A 1 638 ? 38.620 -13.062 53.375 1.00 29.91 638 LEU A N 1
ATOM 5065 C CA . LEU A 1 638 ? 39.457 -11.991 53.995 1.00 29.91 638 LEU A CA 1
ATOM 5066 C C . LEU A 1 638 ? 40.108 -11.014 52.980 1.00 29.91 638 LEU A C 1
ATOM 5068 O O . LEU A 1 638 ? 41.016 -11.385 52.246 1.00 29.91 638 LEU A O 1
ATOM 5072 N N . SER A 1 639 ? 39.602 -9.781 52.776 1.00 29.52 639 SER A N 1
ATOM 5073 C CA . SER A 1 639 ? 39.640 -8.556 53.628 1.00 29.52 639 SER A CA 1
ATOM 5074 C C . SER A 1 639 ? 41.083 -8.099 53.925 1.00 29.52 639 SER A C 1
ATOM 5076 O O . SER A 1 639 ? 41.875 -8.915 54.372 1.00 29.52 639 SER A O 1
ATOM 5078 N N . THR A 1 640 ? 41.532 -6.861 53.686 1.00 31.61 640 THR A N 1
ATOM 5079 C CA . THR A 1 640 ? 41.085 -5.570 54.255 1.00 31.61 640 THR A CA 1
ATOM 5080 C C . THR A 1 640 ? 41.797 -4.388 53.571 1.00 31.61 640 THR A C 1
ATOM 5082 O O . THR A 1 640 ? 42.944 -4.553 53.161 1.00 31.61 640 THR A O 1
ATOM 5085 N N . GLY A 1 641 ? 41.237 -3.169 53.627 1.00 28.20 641 GLY A N 1
ATOM 5086 C CA . GLY A 1 641 ? 42.065 -1.949 53.571 1.00 28.20 641 GLY A CA 1
ATOM 5087 C C . GLY A 1 641 ? 41.344 -0.644 53.225 1.00 28.20 641 GLY A C 1
ATOM 5088 O O . GLY A 1 641 ? 41.143 -0.349 52.057 1.00 28.20 641 GLY A O 1
ATOM 5089 N N . ARG A 1 642 ? 40.998 0.139 54.256 1.00 31.08 642 ARG A N 1
ATOM 5090 C CA . ARG A 1 642 ? 40.465 1.518 54.224 1.00 31.08 642 ARG A CA 1
ATOM 5091 C C . ARG A 1 642 ? 41.452 2.547 53.648 1.00 31.08 642 ARG A C 1
ATOM 5093 O O . ARG A 1 642 ? 42.649 2.436 53.892 1.00 31.08 642 ARG A O 1
ATOM 5100 N N . GLY A 1 643 ? 40.904 3.634 53.100 1.00 28.72 643 GLY A N 1
ATOM 5101 C CA . GLY A 1 643 ? 41.558 4.942 52.985 1.00 28.72 643 GLY A CA 1
ATOM 5102 C C . GLY A 1 643 ? 40.561 6.011 52.526 1.00 28.72 643 GLY A C 1
ATOM 5103 O O . GLY A 1 643 ? 40.086 5.943 51.398 1.00 28.72 643 GLY A O 1
ATOM 5104 N N . ASP A 1 644 ? 40.213 6.931 53.427 1.00 31.08 644 ASP A N 1
ATOM 5105 C CA . ASP A 1 644 ? 39.365 8.108 53.196 1.00 31.08 644 ASP A CA 1
ATOM 5106 C C . ASP A 1 644 ? 40.048 9.127 52.266 1.00 31.08 644 ASP A C 1
ATOM 5108 O O . ASP A 1 644 ? 41.255 9.316 52.370 1.00 31.08 644 ASP A O 1
ATOM 5112 N N . ASP A 1 645 ? 39.273 9.844 51.443 1.00 31.20 645 ASP A N 1
ATOM 5113 C CA . ASP A 1 645 ? 39.438 11.296 51.288 1.00 31.20 645 ASP A CA 1
ATOM 5114 C C . ASP A 1 645 ? 38.220 11.953 50.616 1.00 31.20 645 ASP A C 1
ATOM 5116 O O . ASP A 1 645 ? 37.622 11.450 49.664 1.00 31.20 645 ASP A O 1
ATOM 5120 N N . ALA A 1 646 ? 37.838 13.102 51.167 1.00 31.34 646 ALA A N 1
ATOM 5121 C CA . ALA A 1 646 ? 36.643 13.865 50.841 1.00 31.34 646 ALA A CA 1
ATOM 5122 C C . ALA A 1 646 ? 36.858 14.866 49.691 1.00 31.34 646 ALA A C 1
ATOM 5124 O O . ALA A 1 646 ? 37.861 15.578 49.672 1.00 31.34 646 ALA A O 1
ATOM 5125 N N . LYS A 1 647 ? 35.847 15.024 48.818 1.00 31.19 647 LYS A N 1
ATOM 5126 C CA . LYS A 1 647 ? 35.393 16.317 48.250 1.00 31.19 647 LYS A CA 1
ATOM 5127 C C . LYS A 1 647 ? 34.053 16.169 47.497 1.00 31.19 647 LYS A C 1
ATOM 5129 O O . LYS A 1 647 ? 33.943 15.430 46.528 1.00 31.19 647 LYS A O 1
ATOM 5134 N N . GLN A 1 648 ? 33.043 16.888 47.984 1.00 32.50 648 GLN A N 1
ATOM 5135 C CA . GLN A 1 648 ? 31.729 17.185 47.380 1.00 32.50 648 GLN A CA 1
ATOM 5136 C C . GLN A 1 648 ? 31.842 18.337 46.336 1.00 32.50 648 GLN A C 1
ATOM 5138 O O . GLN A 1 648 ? 32.886 18.988 46.299 1.00 32.50 648 GLN A O 1
ATOM 5143 N N . PRO A 1 649 ? 30.776 18.727 45.598 1.00 39.00 649 PRO A N 1
ATOM 5144 C CA . PRO A 1 649 ? 30.122 17.997 44.506 1.00 39.00 649 PRO A CA 1
ATOM 5145 C C . PRO A 1 649 ? 30.024 18.872 43.223 1.00 39.00 649 PRO A C 1
ATOM 5147 O O . PRO A 1 649 ? 30.255 20.078 43.260 1.00 39.00 649 PRO A O 1
ATOM 5150 N N . ALA A 1 650 ? 29.637 18.294 42.083 1.00 28.81 650 ALA A N 1
ATOM 5151 C CA . ALA A 1 650 ? 29.178 19.055 40.914 1.00 28.81 650 ALA A CA 1
ATOM 5152 C C . ALA A 1 650 ? 27.713 18.698 40.622 1.00 28.81 650 ALA A C 1
ATOM 5154 O O . ALA A 1 650 ? 27.321 17.535 40.709 1.00 28.81 650 ALA A O 1
ATOM 5155 N N . GLU A 1 651 ? 26.918 19.731 40.360 1.00 30.81 651 GLU A N 1
ATOM 5156 C CA . GLU A 1 651 ? 25.466 19.734 40.164 1.00 30.81 651 GLU A CA 1
ATOM 5157 C C . GLU A 1 651 ? 24.992 18.826 39.009 1.00 30.81 651 GLU A C 1
ATOM 5159 O O . GLU A 1 651 ? 25.681 18.718 37.992 1.00 30.81 651 GLU A O 1
ATOM 5164 N N . PRO A 1 652 ? 23.787 18.227 39.097 1.00 30.88 652 PRO A N 1
ATOM 5165 C CA . PRO A 1 652 ? 23.140 17.600 37.955 1.00 30.88 652 PRO A CA 1
ATOM 5166 C C . PRO A 1 652 ? 22.396 18.652 37.120 1.00 30.88 652 PRO A C 1
ATOM 5168 O O . PRO A 1 652 ? 21.506 19.354 37.602 1.00 30.88 652 PRO A O 1
ATOM 5171 N N . SER A 1 653 ? 22.763 18.742 35.846 1.00 29.45 653 SER A N 1
ATOM 5172 C CA . SER A 1 653 ? 22.072 19.539 34.832 1.00 29.45 653 SER A CA 1
ATOM 5173 C C . SER A 1 653 ? 20.648 19.015 34.603 1.00 29.45 653 SER A C 1
ATOM 5175 O O . SER A 1 653 ? 20.410 17.809 34.579 1.00 29.45 653 SER A O 1
ATOM 5177 N N . GLN A 1 654 ? 19.709 19.946 34.446 1.00 29.53 654 GLN A N 1
ATOM 5178 C CA . GLN A 1 654 ? 18.280 19.720 34.219 1.00 29.53 654 GLN A CA 1
ATOM 5179 C C . GLN A 1 654 ? 17.984 18.926 32.926 1.00 29.53 654 GLN A C 1
ATOM 5181 O O . GLN A 1 654 ? 18.767 18.993 31.976 1.00 29.53 654 GLN A O 1
ATOM 5186 N N . PRO A 1 655 ? 16.848 18.202 32.864 1.00 28.48 655 PRO A N 1
ATOM 5187 C CA . PRO A 1 655 ? 16.451 17.427 31.693 1.00 28.48 655 PRO A CA 1
ATOM 5188 C C . PRO A 1 655 ? 15.876 18.326 30.588 1.00 28.48 655 PRO A C 1
ATOM 5190 O O . PRO A 1 655 ? 15.094 19.237 30.855 1.00 28.48 655 PRO A O 1
ATOM 5193 N N . ALA A 1 656 ? 16.265 18.039 29.346 1.00 26.94 656 ALA A N 1
ATOM 5194 C CA . ALA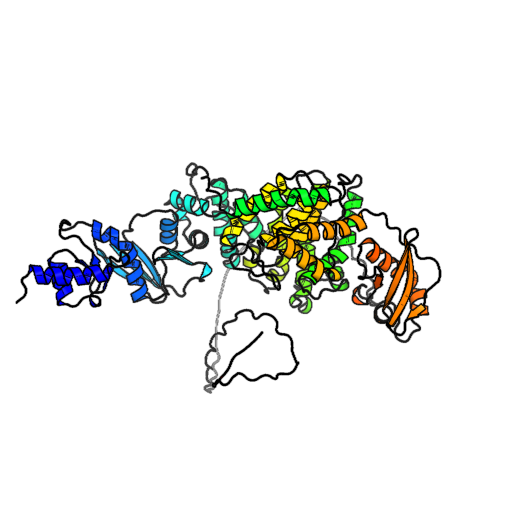 A 1 656 ? 15.749 18.682 28.144 1.00 26.94 656 ALA A CA 1
ATOM 5195 C C . ALA A 1 656 ? 14.299 18.250 27.851 1.00 26.94 656 ALA A C 1
ATOM 5197 O O . ALA A 1 656 ? 13.962 17.068 27.943 1.00 26.94 656 ALA A O 1
ATOM 5198 N N . GLU A 1 657 ? 13.459 19.221 27.490 1.00 26.38 657 GLU A N 1
ATOM 5199 C CA . GLU A 1 657 ? 12.107 19.021 26.960 1.00 26.38 657 GLU A CA 1
ATOM 5200 C C . GLU A 1 657 ? 12.132 18.383 25.551 1.00 26.38 657 GLU A C 1
ATOM 5202 O O . GLU A 1 657 ? 13.127 18.520 24.834 1.00 26.38 657 GLU A O 1
ATOM 5207 N N . PRO A 1 658 ? 11.063 17.672 25.138 1.00 28.48 658 PRO A N 1
ATOM 5208 C CA . PRO A 1 658 ? 11.053 16.885 23.909 1.00 28.48 658 PRO A CA 1
ATOM 5209 C C . PRO A 1 658 ? 10.655 17.716 22.678 1.00 28.48 658 PRO A C 1
ATOM 5211 O O . PRO A 1 658 ? 9.562 18.279 22.615 1.00 28.48 658 PRO A O 1
ATOM 5214 N N . ASP A 1 659 ? 11.523 17.718 21.664 1.00 25.17 659 ASP A N 1
ATOM 5215 C CA . ASP A 1 659 ? 11.248 18.268 20.335 1.00 25.17 659 ASP A CA 1
ATOM 5216 C C . ASP A 1 659 ? 10.239 17.395 19.567 1.00 25.17 659 ASP A C 1
ATOM 5218 O O . ASP A 1 659 ? 10.458 16.209 19.301 1.00 25.17 659 ASP A O 1
ATOM 5222 N N . GLY A 1 660 ? 9.119 18.007 19.179 1.00 25.17 660 GLY A N 1
ATOM 5223 C CA . GLY A 1 660 ? 8.118 17.427 18.291 1.00 25.17 660 GLY A CA 1
ATOM 5224 C C . GLY A 1 660 ? 8.564 17.483 16.830 1.00 25.17 660 GLY A C 1
ATOM 5225 O O . GLY A 1 660 ? 8.471 18.523 16.183 1.00 25.17 660 GLY A O 1
ATOM 5226 N N . GLY A 1 661 ? 8.995 16.348 16.282 1.00 23.36 661 GLY A N 1
ATOM 5227 C CA . GLY A 1 661 ? 9.301 16.194 14.859 1.00 23.36 661 GLY A CA 1
ATOM 5228 C C . GLY A 1 661 ? 8.061 15.859 14.023 1.00 23.36 661 GLY A C 1
ATOM 5229 O O . GLY A 1 661 ? 7.579 14.729 14.041 1.00 23.36 661 GLY A O 1
ATOM 5230 N N . SER A 1 662 ? 7.573 16.825 13.241 1.00 25.50 662 SER A N 1
ATOM 5231 C CA . SER A 1 662 ? 6.799 16.570 12.013 1.00 25.50 662 SER A CA 1
ATOM 5232 C C . SER A 1 662 ? 7.752 16.603 10.808 1.00 25.50 662 SER A C 1
ATOM 5234 O O . SER A 1 662 ? 8.663 17.429 10.802 1.00 25.50 662 SER A O 1
ATOM 5236 N N . PRO A 1 663 ? 7.588 15.755 9.774 1.00 33.41 663 PRO A N 1
ATOM 5237 C CA . PRO A 1 663 ? 8.528 15.724 8.658 1.00 33.41 663 PRO A CA 1
ATOM 5238 C C . PRO A 1 663 ? 8.250 16.869 7.670 1.00 33.41 663 PRO A C 1
ATOM 5240 O O . PRO A 1 663 ? 7.253 16.861 6.944 1.00 33.41 663 PRO A O 1
ATOM 5243 N N . GLU A 1 664 ? 9.147 17.856 7.637 1.00 30.66 664 GLU A N 1
ATOM 5244 C CA . GLU A 1 664 ? 9.151 18.936 6.649 1.00 30.66 664 GLU A CA 1
ATOM 5245 C C . GLU A 1 664 ? 9.578 18.434 5.261 1.00 30.66 664 GLU A C 1
ATOM 5247 O O . GLU A 1 664 ? 10.593 17.760 5.076 1.00 30.66 664 GLU A O 1
ATOM 5252 N N . GLY A 1 665 ? 8.785 18.812 4.258 1.00 27.34 665 GLY A N 1
ATOM 5253 C CA . GLY A 1 665 ? 9.146 18.729 2.852 1.00 27.34 665 GLY A CA 1
ATOM 5254 C C . GLY A 1 665 ? 10.183 19.790 2.473 1.00 27.34 665 GLY A C 1
ATOM 5255 O O . GLY A 1 665 ? 10.150 20.924 2.942 1.00 27.34 665 GLY A O 1
ATOM 5256 N N . ILE A 1 666 ? 11.085 19.392 1.583 1.00 30.27 666 ILE A N 1
ATOM 5257 C CA . ILE A 1 666 ? 12.214 20.161 1.049 1.00 30.27 666 ILE A CA 1
ATOM 5258 C C . ILE A 1 666 ? 11.784 21.552 0.546 1.00 30.27 666 ILE A C 1
ATOM 5260 O O . ILE A 1 666 ? 10.947 21.672 -0.353 1.00 30.27 666 ILE A O 1
ATOM 5264 N N . ARG A 1 667 ? 12.422 22.588 1.108 1.00 25.44 667 ARG A N 1
ATOM 5265 C CA . ARG A 1 667 ? 12.514 23.953 0.575 1.00 25.44 667 ARG A CA 1
ATOM 5266 C C . ARG A 1 667 ? 13.675 24.031 -0.416 1.00 25.44 667 ARG A C 1
ATOM 5268 O O . ARG A 1 667 ? 14.782 23.643 -0.069 1.00 25.44 667 ARG A O 1
ATOM 5275 N N . GLU A 1 668 ? 13.449 24.651 -1.570 1.00 26.75 668 GLU A N 1
ATOM 5276 C CA . GLU A 1 668 ? 14.513 25.317 -2.326 1.00 26.75 668 GLU A CA 1
ATOM 5277 C C . GLU A 1 668 ? 14.032 26.683 -2.841 1.00 26.75 668 GLU A C 1
ATOM 5279 O O . GLU A 1 668 ? 13.036 26.798 -3.552 1.00 26.75 668 GLU A O 1
ATOM 5284 N N . SER A 1 669 ? 14.751 27.712 -2.389 1.00 25.73 669 SER A N 1
ATOM 5285 C CA . SER A 1 669 ? 15.366 28.776 -3.189 1.00 25.73 669 SER A CA 1
ATOM 5286 C C . SER A 1 669 ? 14.535 29.446 -4.290 1.00 25.73 669 SER A C 1
ATOM 5288 O O . SER A 1 669 ? 14.576 29.054 -5.452 1.00 25.73 669 SER A O 1
ATOM 5290 N N . ALA A 1 670 ? 13.895 30.568 -3.950 1.00 25.75 670 ALA A N 1
ATOM 5291 C CA . ALA A 1 670 ? 13.467 31.569 -4.924 1.00 25.75 670 ALA A CA 1
ATOM 5292 C C . ALA A 1 670 ? 14.031 32.948 -4.541 1.00 25.75 670 ALA A C 1
ATOM 5294 O O . ALA A 1 670 ? 13.422 33.701 -3.782 1.00 25.75 670 ALA A O 1
ATOM 5295 N N . GLU A 1 671 ? 15.199 33.291 -5.087 1.00 28.08 671 GLU A N 1
ATOM 5296 C CA . GLU A 1 671 ? 15.593 34.688 -5.269 1.00 28.08 671 GLU A CA 1
ATOM 5297 C C . GLU A 1 671 ? 14.923 35.219 -6.541 1.00 28.08 671 GLU A C 1
ATOM 5299 O O . GLU A 1 671 ? 15.144 34.709 -7.637 1.00 28.08 671 GLU A O 1
ATOM 5304 N N . GLY A 1 672 ? 14.080 36.246 -6.407 1.00 26.95 672 GLY A N 1
ATOM 5305 C CA . GLY A 1 672 ? 13.370 36.798 -7.561 1.00 26.95 672 GLY A CA 1
ATOM 5306 C C . GLY A 1 672 ? 12.352 37.889 -7.246 1.00 26.95 672 GLY A C 1
ATOM 5307 O O . GLY A 1 672 ? 11.181 37.736 -7.552 1.00 26.95 672 GLY A O 1
ATOM 5308 N N . ARG A 1 673 ? 12.822 38.994 -6.654 1.00 28.83 673 ARG A N 1
ATOM 5309 C CA . ARG A 1 673 ? 12.247 40.359 -6.689 1.00 28.83 673 ARG A CA 1
ATOM 5310 C C . ARG A 1 673 ? 10.740 40.539 -6.418 1.00 28.83 673 ARG A C 1
ATOM 5312 O O . ARG A 1 673 ? 9.882 40.451 -7.287 1.00 28.83 673 ARG A O 1
ATOM 5319 N N . SER A 1 674 ? 10.494 41.031 -5.207 1.00 27.00 674 SER A N 1
ATOM 5320 C CA . SER A 1 674 ? 9.313 41.782 -4.776 1.00 27.00 674 SER A CA 1
ATOM 5321 C C . SER A 1 674 ? 9.131 43.102 -5.544 1.00 27.00 674 SER A C 1
ATOM 5323 O O . SER A 1 674 ? 10.106 43.837 -5.726 1.00 27.00 674 SER A O 1
ATOM 5325 N N . ARG A 1 675 ? 7.882 43.429 -5.919 1.00 29.75 675 ARG A N 1
ATOM 5326 C CA . ARG A 1 675 ? 7.234 44.740 -5.682 1.00 29.75 675 ARG A CA 1
ATOM 5327 C C . ARG A 1 675 ? 5.776 44.744 -6.170 1.00 29.75 675 ARG A C 1
ATOM 5329 O O . ARG A 1 675 ? 5.528 44.928 -7.353 1.00 29.75 675 ARG A O 1
ATOM 5336 N N . ALA A 1 676 ? 4.834 44.654 -5.233 1.00 26.50 676 ALA A N 1
ATOM 5337 C CA . ALA A 1 676 ? 3.584 45.421 -5.248 1.00 26.50 676 ALA A CA 1
ATOM 5338 C C . ALA A 1 676 ? 2.971 45.391 -3.835 1.00 26.50 676 ALA A C 1
ATOM 5340 O O . ALA A 1 676 ? 2.732 44.323 -3.278 1.00 26.50 676 ALA A O 1
ATOM 5341 N N . ARG A 1 677 ? 2.803 46.575 -3.235 1.00 31.03 677 ARG A N 1
ATOM 5342 C CA . ARG A 1 677 ? 2.083 46.804 -1.970 1.00 31.03 677 ARG A CA 1
ATOM 5343 C C . ARG A 1 677 ? 0.569 46.920 -2.232 1.00 31.03 677 ARG A C 1
ATOM 5345 O O . ARG A 1 677 ? 0.199 47.186 -3.375 1.00 31.03 677 ARG A O 1
ATOM 5352 N N . PRO A 1 678 ? -0.272 46.736 -1.196 1.00 31.17 678 PRO A N 1
ATOM 5353 C CA . PRO A 1 678 ? -1.719 46.623 -1.330 1.00 31.17 678 PRO A CA 1
ATOM 5354 C C . PRO A 1 678 ? -2.436 47.980 -1.374 1.00 31.17 678 PRO A C 1
ATOM 5356 O O . PRO A 1 678 ? -1.879 49.015 -1.009 1.00 31.17 678 PRO A O 1
ATOM 5359 N N . GLU A 1 679 ? -3.680 47.903 -1.838 1.00 28.08 679 GLU A N 1
ATOM 5360 C CA . GLU A 1 679 ? -4.665 48.965 -2.017 1.00 28.08 679 GLU A CA 1
ATOM 5361 C C . GLU A 1 679 ? -4.964 49.767 -0.741 1.00 28.08 679 GLU A C 1
ATOM 5363 O O . GLU A 1 679 ? -5.170 49.207 0.334 1.00 28.08 679 GLU A O 1
ATOM 5368 N N . GLU A 1 680 ? -5.104 51.084 -0.913 1.00 28.77 680 GLU A N 1
ATOM 5369 C CA . GLU A 1 680 ? -5.918 51.945 -0.058 1.00 28.77 680 GLU A CA 1
ATOM 5370 C C . GLU A 1 680 ? -7.105 52.461 -0.881 1.00 28.77 680 GLU A C 1
ATOM 5372 O O . GLU A 1 680 ? -6.966 53.022 -1.968 1.00 28.77 680 GLU A O 1
ATOM 5377 N N . SER A 1 681 ? -8.293 52.243 -0.336 1.00 29.91 681 SER A N 1
ATOM 5378 C CA . SER A 1 681 ? -9.587 52.733 -0.794 1.00 29.91 681 SER A CA 1
ATOM 5379 C C . SER A 1 681 ? -9.702 54.262 -0.740 1.00 29.91 681 SER A C 1
ATOM 5381 O O . SER A 1 681 ? -9.421 54.833 0.314 1.00 29.91 681 SER A O 1
ATOM 5383 N N . ARG A 1 682 ? -10.259 54.897 -1.788 1.00 29.77 682 ARG A N 1
ATOM 5384 C CA . ARG A 1 682 ? -11.275 55.973 -1.677 1.00 29.77 682 ARG A CA 1
ATOM 5385 C C . ARG A 1 682 ? -11.827 56.438 -3.036 1.00 29.77 682 ARG A C 1
ATOM 5387 O O . ARG A 1 682 ? -11.084 56.811 -3.931 1.00 29.77 682 ARG A O 1
ATOM 5394 N N . GLU A 1 683 ? -13.158 56.401 -3.116 1.00 28.92 683 GLU A N 1
ATOM 5395 C CA . GLU A 1 683 ? -14.085 57.332 -3.784 1.00 28.92 683 GLU A CA 1
ATOM 5396 C C . GLU A 1 683 ? -13.636 58.103 -5.045 1.00 28.92 683 GLU A C 1
ATOM 5398 O O . GLU A 1 683 ? -12.877 59.063 -4.978 1.00 28.92 683 GLU A O 1
ATOM 5403 N N . SER A 1 684 ? -14.315 57.861 -6.173 1.00 28.48 684 SER A N 1
ATOM 5404 C CA . SER A 1 684 ? -15.426 58.712 -6.655 1.00 28.48 684 SER A CA 1
ATOM 5405 C C . SER A 1 684 ? -15.582 58.722 -8.187 1.00 28.48 684 SER A C 1
ATOM 5407 O O . SER A 1 684 ? -14.634 58.857 -8.946 1.00 28.48 684 SER A O 1
ATOM 5409 N N . SER A 1 685 ? -16.855 58.694 -8.596 1.00 29.98 685 SER A N 1
ATOM 5410 C CA . SER A 1 685 ? -17.436 59.307 -9.800 1.00 29.98 685 SER A CA 1
ATOM 5411 C C . SER A 1 685 ? -17.152 58.777 -11.221 1.00 29.98 685 SER A C 1
ATOM 5413 O O . SER A 1 685 ? -16.072 58.911 -11.776 1.00 29.98 685 SER A O 1
ATOM 5415 N N . LYS A 1 686 ? -18.293 58.452 -11.859 1.00 31.25 686 LYS A N 1
ATOM 5416 C CA . LYS A 1 686 ? -18.690 58.691 -13.266 1.00 31.25 686 LYS A CA 1
ATOM 5417 C C . LYS A 1 686 ? -18.344 57.637 -14.341 1.00 31.25 686 LYS A C 1
ATOM 5419 O O . LYS A 1 686 ? -17.259 57.584 -14.898 1.00 31.25 686 LYS A O 1
ATOM 5424 N N . ARG A 1 687 ? -19.409 56.902 -14.710 1.00 33.28 687 ARG A N 1
ATOM 5425 C CA . ARG A 1 687 ? -19.801 56.441 -16.071 1.00 33.28 687 ARG A CA 1
ATOM 5426 C C . ARG A 1 687 ? -19.630 57.539 -17.159 1.00 33.28 687 ARG A C 1
ATOM 5428 O O . ARG A 1 687 ? -19.550 58.699 -16.748 1.00 33.28 687 ARG A O 1
ATOM 5435 N N . PRO A 1 688 ? -19.777 57.274 -18.491 1.00 51.25 688 PRO A N 1
ATOM 5436 C CA . PRO A 1 688 ? -20.294 56.061 -19.177 1.00 51.25 688 PRO A CA 1
ATOM 5437 C C . PRO A 1 688 ? -19.531 55.608 -20.459 1.00 51.25 688 PRO A C 1
ATOM 5439 O O . PRO A 1 688 ? -18.611 56.279 -20.912 1.00 51.25 688 PRO A O 1
ATOM 5442 N N . SER A 1 689 ? -20.077 54.548 -21.095 1.00 35.06 689 SER A N 1
ATOM 5443 C CA . SER A 1 689 ? -20.068 54.193 -22.544 1.00 35.06 689 SER A CA 1
ATOM 5444 C C . SER A 1 689 ? -18.731 53.726 -23.142 1.00 35.06 689 SER A C 1
ATOM 5446 O O . SER A 1 689 ? -17.720 54.374 -22.929 1.00 35.06 689 SER A O 1
ATOM 5448 N N . GLN A 1 690 ? -18.631 52.627 -23.897 1.00 39.00 690 GLN A N 1
ATOM 5449 C CA . GLN A 1 690 ? -19.575 51.881 -24.748 1.00 39.00 690 GLN A CA 1
ATOM 5450 C C . GLN A 1 690 ? -19.421 50.369 -24.570 1.00 39.00 690 GLN A C 1
ATOM 5452 O O . GLN A 1 690 ? -18.327 49.944 -24.136 1.00 39.00 690 GLN A O 1
#

Foldseek 3Di:
DDDLVRLLVVLVVLVVVVCPPNDFKDFPVSDDPSSVVSCVVQFQWDAWDHGMIGGGDSPADVQHCVRVLVCVVVCVLVVCCVQANPFKAWALLVLLCVLLVNSDQDLETEMEGCRFDQDWADTPPNRIYGYHHDNGGPDPLQWDDDPSHIHGQLLSSLLRDDLVSCAVPVSSNLSSVLVDLACQVNLLCCQLVVVQASLQAVLQVCVLQVNNLRSVLSCCLSVLLPHDHHHDYSYDPPSHDHRDDDDADPLLVVLVCLLVLCLVLLVVPADAFPAQDPDLVVQLVLLVLCQLVQLVFLLVLVPQPDFSQLLVCLVVVVADLPPDVVSLPRPSSLQSNLLNQLSVLLSVLLSVLSVPDQLLVSCLSCLLVSQLSSCSSCCVSVVDRSSLSSWFDQDFDDDPPAPQGADHLVCLSSNVVSLSVSLRPDPGLSSNLLSQLLSQVRNVGHPDCSNVSSLSSNQSSSNNSPQHRFHDGNLCSVQLVVLSRCCRPVVDNNSNSNVRNVRRVLLVDDWDWAFDPDDWDQDPVQQWIWGWTDTPPDIAIEIEHVQLLVQAQVCPPHDSVVSCVVVVVVRSVLQVSCSNNVVADPVRHYYHYNSSDHGHPDPPDDDDPDDDPPDDDDDDDDDDDDDDDDDDDDDDDDDDDDDDDDDDDDDDDDDDDDDDDDDDDDDDDDDDDDDDDDDDDDDDDDDDDD

Secondary structure (DSSP, 8-state):
---HHHHHHHHHHHHHHHTGGG--EEEGGGS-HHHHHHHHHTTSEEEEETTEEEE--TTSPTT--HHHHHHHHHHHHHHHHHHHTT--EE-HHHHHHHHTT--PPPSEEEEEETT--S-EEE-GGG-EEEEEE-SSPPPGGGEEEETTEEEE-HHHHHHHS-THHHHH-HHHHHHHHHH-SSSHHHHHHHHHTT-HHHHHHHHHHHHHTT-HHHHHHHHHHHHHTT--------S-TT-PPPPPPPPPPHHHHHHHHHHHHHHHHHHHHSPPP--S-S-HHHHHHHHHHHHHHHHHHHHHHTT----HHHHHHHHTT---TTT-HHHHH-HHHHHHHHHHHHHHHHHHHHHHHHTT--HHHHHHHHHHHHHHHHHHHHHHTTSS-GGGGSSS--S----TT-S--PPPHHHHHHHHHHHHHHHHH---HHHHHHHHHHHHHHH--SSS-HHHHHHHHHHHHHHTTTPPP----GGGHHHHHHHHHHHHHH---HHHHHHHHHHHHHHHS----B--S---EEETTTTEEEEEEEETTEEEEEEEEHHHHHHHSS-TTS-HHHHHHHTHHHHHHHHHHHHHHT---TTS-EEE-GGGSPPPPPTT---PPPPP--------------------------------------PPPPPPPPP----PPPP---------PPP-----------